Protein AF-A0A535UR09-F1 (afdb_monomer_lite)

Sequence (751 aa):
MHLLRRSRARRAAAGPPRPGGHLDRGPRLPEPGAADGDGGRRDGGRGTLLRPAGRGPARAGPRRDAGAPGAPPPPRRRWSRPLLLEAAPDGGSIVSGRLAREVAVVGVGETRFGELFDRGYHELVCEAGLAALDDAGVARDEVEAAWLGTATPGVSALAGDAGTDLAEPLGLRGIPATRVANYCTTGMEAVRAAALAIGSGMYDTALVVGAEKMRDVPARGSLLARHILETHPLLAKGRTAPGQFALLGTRYLEVHGYDREVLAAVALKNHENGARNPRAHFRKAITEEQWARAPMVASPLGLYDCCPTTDGAAGAVLMSREAAERTGRPYALLTGMGLAAHGGYFTTQFDPESDFLGFPATRAAAAQAYAQAGIDEPVRDLDVAECHDCFTITELVNYEDLGLCGRGQGGRMAAEGRTRLGGEIRRHRGADGRRRRRPAPRPRRRPPGRGGAAGPLPHSRRSGDRELRHGPGGGVVTATMRAWRAHELGEATDVLRLEDVEEPAPGPGEVVVEVEAVGLNFPDVLLLRGQYQDRPSLPFTPGLEVAGRVVATGSGAGLKVGQRVAAIASPPRGGLAERVCVAAIDVMPVPDTMPAAVAAAMLITYGTGHLALHRRARLRPGETLLVHGGAGGVGSAAIQLGCAAGARVIATASGPERAEVCRRMGADAAIDNTAADFVEVVKELTRGRGADVIYDPVGGDVFDRSRRCIAFEGRILVIGFAGGRIPDAPVNHVLIKNYSVVGVHWGLYRR

Foldseek 3Di:
DFAFDDDDDDDDDDDDDDDDDDDDDDDDDDDDDDDDDDDDDDDDDDDDDDDDDDDDDDDDDDDDDDDDDDDDDDDPDDDDDQDPLDPPPPPDDQPLDAQQFWKWFQFKFKAQKAQCPVDDQLRQLQRQQVRRCVSNVHDLQLAQEEEEQEACCVLAPVQLVFQCNNCVSNVNPPHYGGYDYDHPCRQVVRVVVVSNCVSNVVHFKYKYKYWDNQNNHDPCSHPQNCQQVVDDVPLRHVNGPCQLVQVLVVLLCVVLVHDLLLLVLQLQQVLVVLLVDPRHHRNHGDDSVCCVPADCDHPPAGPSQADDRIGIMMMTMMGGPVVSVVSVGDITIRQFWFFDDDPDPRCVVVDPPRSSQADSGLSSGLSSRCSSNVNDQCLPPHPDDDADRRGSSRQLRSCSSNSLDDRSCSSVCSVVCLNHVVHRSHDPPPDDDDDDDDDDDDDDDDDDDDDDDDDYDDDDDDDDDDDDDDDDDDDDPFDWWWAWKFQAADASVPGTDIDIDGDDDEEAQKFKFQFPDFDDDPVLRCQSNVNDPDHADPTAGGTQKTWGFTCGDYHPNPDDGGFTWIFGADPSFHRRIRMGMDRSLRIDGDDPPDDGHRRRLCPPQLLLLCCQQCPQQVPAAAFEEEAEQLLDSNNLSNLLVCVVRNYQYEYEHADPVSQVVSVVSPHPYYHNVVVDDVLVVQCVVVVNQAGQEYEDAAADPVVVSSLSRHGQQHEYEHRHHVVPDHDDDDVVSCVVRVYYYTYGDSVVVSD

pLDDT: mean 80.54, std 25.64, range [23.62, 98.88]

Secondary structure (DSSP, 8-state):
-------------------------------------------------------PPPP---------PPPPPPP----PPP------TT------PPPSS-EEEEEEEEPPPB--TTS-HHHHHHHHHHHHHHHHT--GGG--EEEEE-S-GGGSTTTTSSTHHHHHHHT--SS-EEEE-BTBTHHHHHHHHHHHHHHTTS-SEEEEEEEEE-SSS-GGGSHHHHHHHSS-TTTSTT--HHHHHHHHHHHHHHHHT--GGGGHHHHHHHHHHHHH-TT-S--S---HHHHHHSPEEETTEEGGGBPPP-EEEEEEEEEEHHHHHHTTS--EE---------TTTTTGGG-TT--SS--HHHHHHHHHHHHHHT-S-HHHH-S------SBHHHHHHHHHHTTSS-TT-HHHHHHTTTTSTT--SS------------------------------------------PPPP-------EEEEEEESS-S-HHHHEEEEEEEPPPP-TTEEEEEEEEEE--HHHHHHHTT-SSS-PPSSBB--SEEEEEEEEE-TT----TT-EEEEE-BTTB-SSBSEEEEEGGGEEE--TTS-HHHHHHTTHHHHHHHIIIIIII---TTPEEEETTTTSHHHHHHHHHHHHTT-EEEEEESSHHHHHHHHHTT-SEEEETTTS-HHHHHHHHTTTS-EEEEEESS-HHHHHHHHHHEEEEEEEEE---TTSPPPP--HHHHHHHTPEEEE--TGGGG-

Radius of gyration: 36.94 Å; chains: 1; bounding box: 95×90×84 Å

Structure (mmCIF, N/CA/C/O backbone):
data_AF-A0A535UR09-F1
#
_entry.id   AF-A0A535UR09-F1
#
loop_
_atom_site.group_PDB
_atom_site.id
_atom_site.type_symbol
_atom_site.label_atom_id
_atom_site.label_alt_id
_atom_site.label_comp_id
_atom_site.label_asym_id
_atom_site.label_entity_id
_atom_site.label_seq_id
_atom_site.pdbx_PDB_ins_code
_atom_site.Cartn_x
_atom_site.Cartn_y
_atom_site.Cartn_z
_atom_site.occupancy
_atom_site.B_iso_or_equiv
_atom_site.auth_seq_id
_atom_site.auth_comp_id
_atom_site.auth_asym_id
_atom_site.auth_atom_id
_atom_site.pdbx_PDB_model_num
ATOM 1 N N . MET A 1 1 ? -16.393 -13.480 17.125 1.00 26.42 1 MET A N 1
ATOM 2 C CA . MET A 1 1 ? -17.732 -14.054 16.866 1.00 26.42 1 MET A CA 1
ATOM 3 C C . MET A 1 1 ? -18.592 -13.809 18.094 1.00 26.42 1 MET A C 1
ATOM 5 O O . MET A 1 1 ? -18.213 -14.271 19.162 1.00 26.42 1 MET A O 1
ATOM 9 N N . HIS A 1 2 ? -19.688 -13.057 17.962 1.00 24.64 2 HIS A N 1
ATOM 10 C CA . HIS A 1 2 ? -20.667 -12.854 19.036 1.00 24.64 2 HIS A CA 1
ATOM 11 C C . HIS A 1 2 ? -21.952 -13.594 18.657 1.00 24.64 2 HIS A C 1
ATOM 13 O O . HIS A 1 2 ? -22.522 -13.360 17.597 1.00 24.64 2 HIS A O 1
ATOM 19 N N . LEU A 1 3 ? -22.356 -14.543 19.498 1.00 24.31 3 LEU A N 1
ATOM 20 C CA . LEU A 1 3 ? -23.530 -15.394 19.317 1.00 24.31 3 LEU A CA 1
ATOM 21 C C . LEU A 1 3 ? -24.725 -14.767 20.038 1.00 24.31 3 LEU A C 1
ATOM 23 O O . LEU A 1 3 ? -24.789 -14.831 21.265 1.00 24.31 3 LEU A O 1
ATOM 27 N N . LEU A 1 4 ? -25.662 -14.167 19.298 1.00 23.62 4 LEU A N 1
ATOM 28 C CA . LEU A 1 4 ? -26.827 -13.496 19.878 1.00 23.62 4 LEU A CA 1
ATOM 29 C C . LEU A 1 4 ? -28.064 -14.400 19.844 1.00 23.62 4 LEU A C 1
ATOM 31 O O . LEU A 1 4 ? -28.598 -14.709 18.782 1.00 23.62 4 LEU A O 1
ATOM 35 N N . ARG A 1 5 ? -28.563 -14.785 21.024 1.00 24.88 5 ARG A N 1
ATOM 36 C CA . ARG A 1 5 ? -29.839 -15.496 21.194 1.00 24.88 5 ARG A CA 1
ATOM 37 C C . ARG A 1 5 ? -30.923 -14.485 21.584 1.00 24.88 5 ARG A C 1
ATOM 39 O O . ARG A 1 5 ? -30.859 -13.916 22.669 1.00 24.88 5 ARG A O 1
ATOM 46 N N . ARG A 1 6 ? -31.932 -14.254 20.733 1.00 25.23 6 ARG A N 1
ATOM 47 C CA . ARG A 1 6 ? -33.083 -13.392 21.082 1.00 25.23 6 ARG A CA 1
ATOM 48 C C . ARG A 1 6 ? -33.983 -14.088 22.109 1.00 25.23 6 ARG A C 1
ATOM 50 O O . ARG A 1 6 ? -34.536 -15.150 21.820 1.00 25.23 6 ARG A O 1
ATOM 57 N N . SER A 1 7 ? -34.201 -13.474 23.272 1.00 25.36 7 SER A N 1
ATOM 58 C CA . SER A 1 7 ? -35.309 -13.838 24.164 1.00 25.36 7 SER A CA 1
ATOM 59 C C . SER A 1 7 ? -36.591 -13.126 23.699 1.00 25.36 7 SER A C 1
ATOM 61 O O . SER A 1 7 ? -36.589 -11.951 23.335 1.00 25.36 7 SER A O 1
ATOM 63 N N . ARG A 1 8 ? -37.706 -13.862 23.614 1.00 25.64 8 ARG A N 1
ATOM 64 C CA . ARG A 1 8 ? -39.013 -13.316 23.215 1.00 25.64 8 ARG A CA 1
ATOM 65 C C . ARG A 1 8 ? -39.677 -12.643 24.419 1.00 25.64 8 ARG A C 1
ATOM 67 O O . ARG A 1 8 ? -40.143 -13.349 25.308 1.00 25.64 8 ARG A O 1
ATOM 74 N N . ALA A 1 9 ? -39.820 -11.320 24.392 1.00 25.81 9 ALA A N 1
ATOM 75 C CA . ALA A 1 9 ? -40.775 -10.592 25.229 1.00 25.81 9 ALA A CA 1
ATOM 76 C C . ALA A 1 9 ? -41.886 -9.978 24.354 1.00 25.81 9 ALA A C 1
ATOM 78 O O . ALA A 1 9 ? -41.665 -9.574 23.214 1.00 25.81 9 ALA A O 1
ATOM 79 N N . ARG A 1 10 ? -43.118 -10.031 24.866 1.00 27.16 10 ARG A N 1
ATOM 80 C CA . ARG A 1 10 ? -44.386 -9.820 24.151 1.00 27.16 10 ARG A CA 1
ATOM 81 C C . ARG A 1 10 ? -44.595 -8.355 23.738 1.00 27.16 10 ARG A C 1
ATOM 83 O O . ARG A 1 10 ? -44.377 -7.452 24.533 1.00 27.16 10 ARG A O 1
ATOM 90 N N . ARG A 1 11 ? -45.097 -8.144 22.514 1.00 25.09 11 ARG A N 1
ATOM 91 C CA . ARG A 1 11 ? -45.606 -6.853 22.014 1.00 25.09 11 ARG A CA 1
ATOM 92 C C . ARG A 1 11 ? -46.899 -6.459 22.738 1.00 25.09 11 ARG A C 1
ATOM 94 O O . ARG A 1 11 ? -47.829 -7.261 22.776 1.00 25.09 11 ARG A O 1
ATOM 101 N N . ALA A 1 12 ? -46.984 -5.203 23.165 1.00 26.53 12 ALA A N 1
ATOM 102 C CA . ALA A 1 12 ? -48.236 -4.467 23.320 1.00 26.53 12 ALA A CA 1
ATOM 103 C C . ALA A 1 12 ? -48.166 -3.218 22.425 1.00 26.53 12 ALA A C 1
ATOM 105 O O . ALA A 1 12 ? -47.127 -2.568 22.337 1.00 26.53 12 ALA A O 1
ATOM 106 N N . ALA A 1 13 ? -49.241 -2.966 21.683 1.00 26.73 13 ALA A N 1
ATOM 107 C CA . ALA A 1 13 ? -49.346 -1.931 20.663 1.00 26.73 13 ALA A CA 1
ATOM 108 C C . ALA A 1 13 ? -49.752 -0.578 21.266 1.00 26.73 13 ALA A C 1
ATOM 110 O O . ALA A 1 13 ? -50.650 -0.533 22.101 1.00 26.73 13 ALA A O 1
ATOM 111 N N . ALA A 1 14 ? -49.167 0.516 20.774 1.00 27.47 14 ALA A N 1
ATOM 112 C CA . ALA A 1 14 ? -49.721 1.862 20.902 1.00 27.47 14 ALA A CA 1
ATOM 113 C C . ALA A 1 14 ? -49.343 2.686 19.657 1.00 27.47 14 ALA A C 1
ATOM 115 O O . ALA A 1 14 ? -48.205 2.633 19.195 1.00 27.47 14 ALA A O 1
ATOM 116 N N . GLY A 1 15 ? -50.344 3.348 19.070 1.00 26.98 15 GLY A N 1
ATOM 117 C CA . GLY A 1 15 ? -50.268 4.084 17.803 1.00 26.98 15 GLY A CA 1
ATOM 118 C C . GLY A 1 15 ? -49.566 5.449 17.891 1.00 26.98 15 GLY A C 1
ATOM 119 O O . GLY A 1 15 ? -49.126 5.853 18.965 1.00 26.98 15 GLY A O 1
ATOM 120 N N . PRO A 1 16 ? -49.448 6.165 16.758 1.00 27.83 16 PRO A N 1
ATOM 121 C CA . PRO A 1 16 ? -48.576 7.329 16.632 1.00 27.83 16 PRO A CA 1
ATOM 122 C C . PRO A 1 16 ? -49.304 8.639 16.978 1.00 27.83 16 PRO A C 1
ATOM 124 O O . PRO A 1 16 ? -50.489 8.767 16.660 1.00 27.83 16 PRO A O 1
ATOM 127 N N . PRO A 1 17 ? -48.608 9.667 17.497 1.00 29.92 17 PRO A N 1
ATOM 128 C CA . PRO A 1 17 ? -49.091 11.033 17.424 1.00 29.92 17 PRO A CA 1
ATOM 129 C C . PRO A 1 17 ? -48.449 11.807 16.261 1.00 29.92 17 PRO A C 1
ATOM 131 O O . PRO A 1 17 ? -47.305 11.591 15.863 1.00 29.92 17 PRO A O 1
ATOM 134 N N . ARG A 1 18 ? -49.267 12.698 15.703 1.00 28.47 18 ARG A N 1
ATOM 135 C CA . ARG A 1 18 ? -49.028 13.622 14.585 1.00 28.47 18 ARG A CA 1
ATOM 136 C C . ARG A 1 18 ? -48.589 15.020 15.094 1.00 28.47 18 ARG A C 1
ATOM 138 O O . ARG A 1 18 ? -48.563 15.222 16.304 1.00 28.47 18 ARG A O 1
ATOM 145 N N . PRO A 1 19 ? -48.219 15.963 14.199 1.00 37.31 19 PRO A N 1
ATOM 146 C CA . PRO A 1 19 ? -47.174 16.960 14.431 1.00 37.31 19 PRO A CA 1
ATOM 147 C C . PRO A 1 19 ? -47.686 18.365 14.797 1.00 37.31 19 PRO A C 1
ATOM 149 O O . PRO A 1 19 ? -48.821 18.728 14.502 1.00 37.31 19 PRO A O 1
ATOM 152 N N . GLY A 1 20 ? -46.780 19.186 15.323 1.00 27.53 20 GLY A N 1
ATOM 153 C CA . GLY A 1 20 ? -46.824 20.655 15.346 1.00 27.53 20 GLY A CA 1
ATOM 154 C C . GLY A 1 20 ? -45.381 21.157 15.499 1.00 27.53 20 GLY A C 1
ATOM 155 O O . GLY A 1 20 ? -44.558 20.445 16.060 1.00 27.53 20 GLY A O 1
ATOM 156 N N . GLY A 1 21 ? -44.930 22.300 14.995 1.00 26.77 21 GLY A N 1
ATOM 157 C CA . GLY A 1 21 ? -45.585 23.433 14.361 1.00 26.77 21 GLY A CA 1
ATOM 158 C C . GLY A 1 21 ? -44.729 24.676 14.649 1.00 26.77 21 GLY A C 1
ATOM 159 O O . GLY A 1 21 ? -44.737 25.142 15.776 1.00 26.77 21 GLY A O 1
ATOM 160 N N . HIS A 1 22 ? -44.013 25.152 13.622 1.00 26.69 22 HIS A N 1
ATOM 161 C CA . HIS A 1 22 ? -43.516 26.517 13.341 1.00 26.69 22 HIS A CA 1
ATOM 162 C C . HIS A 1 22 ? -42.646 27.341 14.318 1.00 26.69 22 HIS A C 1
ATOM 164 O O . HIS A 1 22 ? -42.999 27.544 15.472 1.00 26.69 22 HIS A O 1
ATOM 170 N N . LEU A 1 23 ? -41.597 27.956 13.726 1.00 28.41 23 LEU A N 1
ATOM 171 C CA . LEU A 1 23 ? -41.181 29.390 13.696 1.00 28.41 23 LEU A CA 1
ATOM 172 C C . LEU A 1 23 ? -39.629 29.460 13.613 1.00 28.41 23 LEU A C 1
ATOM 174 O O . LEU A 1 23 ? -38.971 28.694 14.299 1.00 28.41 23 LEU A O 1
ATOM 178 N N . ASP A 1 24 ? -38.925 30.311 12.856 1.00 28.41 24 ASP A N 1
ATOM 179 C CA . ASP A 1 24 ? -39.230 31.349 11.863 1.00 28.41 24 ASP A CA 1
ATOM 180 C C . ASP A 1 24 ? -37.878 31.854 11.251 1.00 28.41 24 ASP A C 1
ATOM 182 O O . ASP A 1 24 ? -36.837 31.743 11.894 1.00 28.41 24 ASP A O 1
ATOM 186 N N . ARG A 1 25 ? -37.954 32.478 10.062 1.00 29.50 25 ARG A N 1
ATOM 187 C CA . ARG A 1 25 ? -37.044 33.466 9.398 1.00 29.50 25 ARG A CA 1
ATOM 188 C C . ARG A 1 25 ? -35.716 33.063 8.717 1.00 29.50 25 ARG A C 1
ATOM 190 O O . ARG A 1 25 ? -34.801 32.518 9.315 1.00 29.50 25 ARG A O 1
ATOM 197 N N . GLY A 1 26 ? -35.632 33.453 7.431 1.00 25.25 26 GLY A N 1
ATOM 198 C CA . GLY A 1 26 ? -34.474 33.372 6.516 1.00 25.25 26 GLY A CA 1
ATOM 199 C C . GLY A 1 26 ? -33.415 34.487 6.693 1.00 25.25 26 GLY A C 1
ATOM 200 O O . GLY A 1 26 ? -33.334 35.026 7.793 1.00 25.25 26 GLY A O 1
ATOM 201 N N . PRO A 1 27 ? -32.609 34.859 5.662 1.00 31.30 27 PRO A N 1
ATOM 202 C CA . PRO A 1 27 ? -33.053 35.101 4.284 1.00 31.30 27 PRO A CA 1
ATOM 203 C C . PRO A 1 27 ? -32.240 34.428 3.145 1.00 31.30 27 PRO A C 1
ATOM 205 O O . PRO A 1 27 ? -31.070 34.085 3.257 1.00 31.30 27 PRO A O 1
ATOM 208 N N . ARG A 1 28 ? -32.954 34.298 2.020 1.00 27.44 28 ARG A N 1
ATOM 209 C CA . ARG A 1 28 ? -32.575 34.092 0.599 1.00 27.44 28 ARG A CA 1
ATOM 210 C C . ARG A 1 28 ? -31.796 35.321 0.062 1.00 27.44 28 ARG A C 1
ATOM 212 O O . ARG A 1 28 ? -32.017 36.390 0.615 1.00 27.44 28 ARG A O 1
ATOM 219 N N . LEU A 1 29 ? -30.939 35.367 -0.971 1.00 26.83 29 LEU A N 1
ATOM 220 C CA . LEU A 1 29 ? -30.687 34.749 -2.310 1.00 26.83 29 LEU A CA 1
ATOM 221 C C . LEU A 1 29 ? -29.313 35.364 -2.806 1.00 26.83 29 LEU A C 1
ATOM 223 O O . LEU A 1 29 ? -28.736 36.090 -1.991 1.00 26.83 29 LEU A O 1
ATOM 227 N N . PRO A 1 30 ? -28.778 35.245 -4.061 1.00 34.75 30 PRO A N 1
ATOM 228 C CA . PRO A 1 30 ? -29.283 34.614 -5.298 1.00 34.75 30 PRO A CA 1
ATOM 229 C C . PRO A 1 30 ? -28.290 33.715 -6.089 1.00 34.75 30 PRO A C 1
ATOM 231 O O . PRO A 1 30 ? -27.072 33.804 -5.958 1.00 34.75 30 PRO A O 1
ATOM 234 N N . GLU A 1 31 ? -28.844 32.911 -7.002 1.00 33.38 31 GLU A N 1
ATOM 235 C CA . GLU A 1 31 ? -28.140 32.362 -8.174 1.00 33.38 31 GLU A CA 1
ATOM 236 C C . GLU A 1 31 ? -28.126 33.356 -9.351 1.00 33.38 31 GLU A C 1
ATOM 238 O O . GLU A 1 31 ? -29.029 34.194 -9.445 1.00 33.38 31 GLU A O 1
ATOM 243 N N . PRO A 1 32 ? -27.215 33.190 -10.329 1.00 33.88 32 PRO A N 1
ATOM 244 C CA . PRO A 1 32 ? -27.398 33.713 -11.675 1.00 33.88 32 PRO A CA 1
ATOM 245 C C . PRO A 1 32 ? -27.534 32.601 -12.737 1.00 33.88 32 PRO A C 1
ATOM 247 O O . PRO A 1 32 ? -26.586 31.888 -13.046 1.00 33.88 32 PRO A O 1
ATOM 250 N N . GLY A 1 33 ? -28.742 32.504 -13.301 1.00 27.91 33 GLY A N 1
ATOM 251 C CA . GLY A 1 33 ? -29.046 32.812 -14.709 1.00 27.91 33 GLY A CA 1
ATOM 252 C C . GLY A 1 33 ? -28.271 32.119 -15.837 1.00 27.91 33 GLY A C 1
ATOM 253 O O . GLY A 1 33 ? -27.125 32.451 -16.121 1.00 27.91 33 GLY A O 1
ATOM 254 N N . ALA A 1 34 ? -28.996 31.277 -16.578 1.00 29.92 34 ALA A N 1
ATOM 255 C CA . ALA A 1 34 ? -28.685 30.840 -17.936 1.00 29.92 34 ALA A CA 1
ATOM 256 C C . ALA A 1 34 ? -28.860 31.967 -18.976 1.00 29.92 34 ALA A C 1
ATOM 258 O O . ALA A 1 34 ? -29.707 32.846 -18.811 1.00 29.92 34 ALA A O 1
ATOM 259 N N . ALA A 1 35 ? -28.121 31.872 -20.085 1.00 29.56 35 ALA A N 1
ATOM 260 C CA . ALA A 1 35 ? -28.426 32.551 -21.341 1.00 29.56 35 ALA A CA 1
ATOM 261 C C . ALA A 1 35 ? -28.193 31.590 -22.520 1.00 29.56 35 ALA A C 1
ATOM 263 O O . ALA A 1 35 ? -27.122 30.994 -22.647 1.00 29.56 35 ALA A O 1
ATOM 264 N N . ASP A 1 36 ? -29.233 31.455 -23.341 1.00 29.52 36 ASP A N 1
ATOM 265 C CA . ASP A 1 36 ? -29.280 30.766 -24.630 1.00 29.52 36 ASP A CA 1
ATOM 266 C C . ASP A 1 36 ? -28.469 31.493 -25.716 1.00 29.52 36 ASP A C 1
ATOM 268 O O . ASP A 1 36 ? -28.277 32.710 -25.665 1.00 29.52 36 ASP A O 1
ATOM 272 N N . GLY A 1 37 ? -28.068 30.753 -26.754 1.00 27.52 37 GLY A N 1
ATOM 273 C CA . GLY A 1 37 ? -27.439 31.309 -27.953 1.00 27.52 37 GLY A CA 1
ATOM 274 C C . GLY A 1 37 ? -27.109 30.260 -29.015 1.00 27.52 37 GLY A C 1
ATOM 275 O O . GLY A 1 37 ? -26.023 29.699 -29.026 1.00 27.52 37 GLY A O 1
ATOM 276 N N . ASP A 1 38 ? -28.093 30.026 -29.874 1.00 28.80 38 ASP A N 1
ATOM 277 C CA . ASP A 1 38 ? -28.228 29.112 -31.014 1.00 28.80 38 ASP A CA 1
ATOM 278 C C . ASP A 1 38 ? -27.109 29.124 -32.092 1.00 28.80 38 ASP A C 1
ATOM 280 O O . ASP A 1 38 ? -26.429 30.125 -32.311 1.00 28.80 38 ASP A O 1
ATOM 284 N N . GLY A 1 39 ? -27.039 28.023 -32.858 1.00 26.86 39 GLY A N 1
ATOM 285 C CA . GLY A 1 39 ? -26.749 28.083 -34.296 1.00 26.86 39 GLY A CA 1
ATOM 286 C C . GLY A 1 39 ? -25.537 27.306 -34.823 1.00 26.86 39 GLY A C 1
ATOM 287 O O . GLY A 1 39 ? -24.417 27.806 -34.805 1.00 26.86 39 GLY A O 1
ATOM 288 N N . GLY A 1 40 ? -25.768 26.146 -35.460 1.00 25.19 40 GLY A N 1
ATOM 289 C CA . GLY A 1 40 ? -24.805 25.618 -36.443 1.00 25.19 40 GLY A CA 1
ATOM 290 C C . GLY A 1 40 ? -24.838 24.119 -36.746 1.00 25.19 40 GLY A C 1
ATOM 291 O O . GLY A 1 40 ? -23.886 23.407 -36.446 1.00 25.19 40 GLY A O 1
ATOM 292 N N . ARG A 1 41 ? -25.892 23.632 -37.414 1.00 29.59 41 ARG A N 1
ATOM 293 C CA . ARG A 1 41 ? -25.880 22.328 -38.108 1.00 29.59 41 ARG A CA 1
ATOM 294 C C . ARG A 1 41 ? -24.905 22.344 -39.293 1.00 29.59 41 ARG A C 1
ATOM 296 O O . ARG A 1 41 ? -25.006 23.253 -40.113 1.00 29.59 41 ARG A O 1
ATOM 303 N N . ARG A 1 42 ? -24.130 21.267 -39.488 1.00 28.97 42 ARG A N 1
ATOM 304 C CA . ARG A 1 42 ? -23.864 20.672 -40.816 1.00 28.97 42 ARG A CA 1
ATOM 305 C C . ARG A 1 42 ? -23.713 19.150 -40.729 1.00 28.97 42 ARG A C 1
ATOM 307 O O . ARG A 1 42 ? -22.959 18.630 -39.915 1.00 28.97 42 ARG A O 1
ATOM 314 N N . ASP A 1 43 ? -24.479 18.494 -41.595 1.00 29.09 43 ASP A N 1
ATOM 315 C CA . ASP A 1 43 ? -24.498 17.072 -41.932 1.00 29.09 43 ASP A CA 1
ATOM 316 C C . ASP A 1 43 ? -23.177 16.553 -42.519 1.00 29.09 43 ASP A C 1
ATOM 318 O O . ASP A 1 43 ? -22.443 17.296 -43.172 1.00 29.09 43 ASP A O 1
ATOM 322 N N . GLY A 1 44 ? -22.986 15.230 -42.438 1.00 26.12 44 GLY A N 1
ATOM 323 C CA . GLY A 1 44 ? -22.329 14.478 -43.512 1.00 26.12 44 GLY A CA 1
ATOM 324 C C . GLY A 1 44 ? -21.525 13.252 -43.076 1.00 26.12 44 GLY A C 1
ATOM 325 O O . GLY A 1 44 ? -20.449 13.393 -42.509 1.00 26.12 44 GLY A O 1
ATOM 326 N N . GLY A 1 45 ? -21.990 12.052 -43.452 1.00 24.94 45 GLY A N 1
ATOM 327 C CA . GLY A 1 45 ? -21.093 10.915 -43.719 1.00 24.94 45 GLY A CA 1
ATOM 328 C C . GLY A 1 45 ? -21.416 9.588 -43.027 1.00 24.94 45 GLY A C 1
ATOM 329 O O . GLY A 1 45 ? -20.738 9.191 -42.086 1.00 24.94 45 GLY A O 1
ATOM 330 N N . ARG A 1 46 ? -22.408 8.851 -43.547 1.00 28.59 46 ARG A N 1
ATOM 331 C CA . ARG A 1 46 ? -22.504 7.385 -43.397 1.00 28.59 46 ARG A CA 1
ATOM 332 C C . ARG A 1 46 ? -21.620 6.690 -44.445 1.00 28.59 46 ARG A C 1
ATOM 334 O O . ARG A 1 46 ? -21.560 7.152 -45.579 1.00 28.59 46 ARG A O 1
ATOM 341 N N . GLY A 1 47 ? -21.083 5.520 -44.084 1.00 25.44 47 GLY A N 1
ATOM 342 C CA . GLY A 1 47 ? -20.401 4.550 -44.962 1.00 25.44 47 GLY A CA 1
ATOM 343 C C . GLY A 1 47 ? -18.901 4.471 -44.647 1.00 25.44 47 GLY A C 1
ATOM 344 O O . GLY A 1 47 ? -18.257 5.496 -44.528 1.00 25.44 47 GLY A O 1
ATOM 345 N N . THR A 1 48 ? -18.239 3.325 -44.484 1.00 26.22 48 THR A N 1
ATOM 346 C CA . THR A 1 48 ? -18.519 1.988 -45.015 1.00 26.22 48 THR A CA 1
ATOM 347 C C . THR A 1 48 ? -17.687 0.974 -44.216 1.00 26.22 48 THR A C 1
ATOM 349 O O . THR A 1 48 ? -16.489 1.168 -44.027 1.00 26.22 48 THR A O 1
ATOM 352 N N . LEU A 1 49 ? -18.312 -0.110 -43.745 1.00 25.53 49 LEU A N 1
ATOM 353 C CA . LEU A 1 49 ? -17.633 -1.280 -43.181 1.00 25.53 49 LEU A CA 1
ATOM 354 C C . LEU A 1 49 ? -17.050 -2.122 -44.323 1.00 25.53 49 LEU A C 1
ATOM 356 O O . LEU A 1 49 ? -17.803 -2.674 -45.125 1.00 25.53 49 LEU A O 1
ATOM 360 N N . LEU A 1 50 ? -15.726 -2.266 -44.366 1.00 26.47 50 LEU A N 1
ATOM 361 C CA . LEU A 1 50 ? -15.043 -3.262 -45.191 1.00 26.47 50 LEU A CA 1
ATOM 362 C C . LEU A 1 50 ? -14.692 -4.484 -44.330 1.00 26.47 50 LEU A C 1
ATOM 364 O O . LEU A 1 50 ? -13.829 -4.435 -43.457 1.00 26.47 50 LEU A O 1
ATOM 368 N N . ARG A 1 51 ? -15.388 -5.594 -44.598 1.00 26.55 51 ARG A N 1
ATOM 369 C CA . ARG A 1 51 ? -14.972 -6.960 -44.241 1.00 26.55 51 ARG A CA 1
ATOM 370 C C . ARG A 1 51 ? -13.748 -7.366 -45.070 1.00 26.55 51 ARG A C 1
ATOM 372 O O . ARG A 1 51 ? -13.676 -6.998 -46.241 1.00 26.55 51 ARG A O 1
ATOM 379 N N . PRO A 1 52 ? -12.944 -8.311 -44.557 1.00 28.16 52 PRO A N 1
ATOM 380 C CA . PRO A 1 52 ? -12.471 -9.395 -45.411 1.00 28.16 52 PRO A CA 1
ATOM 381 C C . PRO A 1 52 ? -12.986 -10.768 -44.957 1.00 28.16 52 PRO A C 1
ATOM 383 O O . PRO A 1 52 ? -12.901 -11.155 -43.796 1.00 28.16 52 PRO A O 1
ATOM 386 N N . ALA A 1 53 ? -13.560 -11.447 -45.951 1.00 26.95 53 ALA A N 1
ATOM 387 C CA . ALA A 1 53 ? -13.624 -12.878 -46.241 1.00 26.95 53 ALA A CA 1
ATOM 388 C C . ALA A 1 53 ? -13.290 -13.900 -45.137 1.00 26.95 53 ALA A C 1
ATOM 390 O O . ALA A 1 53 ? -12.175 -13.992 -44.630 1.00 26.95 53 ALA A O 1
ATOM 391 N N . GLY A 1 54 ? -14.268 -14.771 -44.879 1.00 24.61 54 GLY A N 1
ATOM 392 C CA . GLY A 1 54 ? -14.124 -15.937 -44.025 1.00 24.61 54 GLY A CA 1
ATOM 393 C C . GLY A 1 54 ? -13.343 -17.097 -44.647 1.00 24.61 54 GLY A C 1
ATOM 394 O O . GLY A 1 54 ? -13.206 -17.233 -45.862 1.00 24.61 54 GLY A O 1
ATOM 395 N N . ARG A 1 55 ? -12.916 -17.998 -43.763 1.00 28.22 55 ARG A N 1
ATOM 396 C CA . ARG A 1 55 ? -12.690 -19.417 -44.044 1.00 28.22 55 ARG A CA 1
ATOM 397 C C . ARG A 1 55 ? -13.382 -20.199 -42.930 1.00 28.22 55 ARG A C 1
ATOM 399 O O . ARG A 1 55 ? -13.058 -20.022 -41.761 1.00 28.22 55 ARG A O 1
ATOM 406 N N . GLY A 1 56 ? -14.399 -20.977 -43.294 1.00 27.05 56 GLY A N 1
ATOM 407 C CA . GLY A 1 56 ? -15.148 -21.818 -42.359 1.00 27.05 56 GLY A CA 1
ATOM 408 C C . GLY A 1 56 ? -14.323 -23.018 -41.878 1.00 27.05 56 GLY A C 1
ATOM 409 O O . GLY A 1 56 ? -13.405 -23.442 -42.584 1.00 27.05 56 GLY A O 1
ATOM 410 N N . PRO A 1 57 ? -14.632 -23.593 -40.704 1.00 30.27 57 PRO A N 1
ATOM 411 C CA . PRO A 1 57 ? -13.980 -24.810 -40.257 1.00 30.27 57 PRO A CA 1
ATOM 412 C C . PRO A 1 57 ? -14.615 -26.027 -40.939 1.00 30.27 57 PRO A C 1
ATOM 414 O O . PRO A 1 57 ? -15.832 -26.228 -40.920 1.00 30.27 57 PRO A O 1
ATOM 417 N N . ALA A 1 58 ? -13.760 -26.846 -41.548 1.00 29.56 58 ALA A N 1
ATOM 418 C CA . ALA A 1 58 ? -14.112 -28.151 -42.074 1.00 29.56 58 ALA A CA 1
ATOM 419 C C . ALA A 1 58 ? -14.535 -29.089 -40.931 1.00 29.56 58 ALA A C 1
ATOM 421 O O . ALA A 1 58 ? -13.840 -29.228 -39.924 1.00 29.56 58 ALA A O 1
ATOM 422 N N . ARG A 1 59 ? -15.677 -29.756 -41.113 1.00 28.44 59 ARG A N 1
ATOM 423 C CA . ARG A 1 59 ? -16.096 -30.908 -40.311 1.00 28.44 59 ARG A CA 1
ATOM 424 C C . ARG A 1 59 ? -15.175 -32.090 -40.622 1.00 28.44 59 ARG A C 1
ATOM 426 O O . ARG A 1 59 ? -15.085 -32.495 -41.777 1.00 28.44 59 ARG A O 1
ATOM 433 N N . ALA A 1 60 ? -14.579 -32.688 -39.596 1.00 29.42 60 ALA A N 1
ATOM 434 C CA . ALA A 1 60 ? -14.013 -34.032 -39.659 1.00 29.42 60 ALA A CA 1
ATOM 435 C C . ALA A 1 60 ? -14.624 -34.875 -38.531 1.00 29.42 60 ALA A C 1
ATOM 437 O O . ALA A 1 60 ? -14.579 -34.492 -37.364 1.00 29.42 60 ALA A O 1
ATOM 438 N N . GLY A 1 61 ? -15.259 -35.982 -38.921 1.00 28.41 61 GLY A N 1
ATOM 439 C CA . GLY A 1 61 ? -15.853 -36.985 -38.038 1.00 28.41 61 GLY A CA 1
ATOM 440 C C . GLY A 1 61 ? -14.820 -37.886 -37.339 1.00 28.41 61 GLY A C 1
ATOM 441 O O . GLY A 1 61 ? -13.614 -37.658 -37.443 1.00 28.41 61 GLY A O 1
ATOM 442 N N . PRO A 1 62 ? -15.295 -38.905 -36.604 1.00 28.31 62 PRO A N 1
ATOM 443 C CA . PRO A 1 62 ? -14.655 -39.423 -35.400 1.00 28.31 62 PRO A CA 1
ATOM 444 C C . PRO A 1 62 ? -13.478 -40.351 -35.710 1.00 28.31 62 PRO A C 1
ATOM 446 O O . PRO A 1 62 ? -13.546 -41.183 -36.618 1.00 28.31 62 PRO A O 1
ATOM 449 N N . ARG A 1 63 ? -12.410 -40.259 -34.910 1.00 28.77 63 ARG A N 1
ATOM 450 C CA . ARG A 1 63 ? -11.346 -41.269 -34.865 1.00 28.77 63 ARG A CA 1
ATOM 451 C C . ARG A 1 63 ? -11.417 -42.056 -33.561 1.00 28.77 63 ARG A C 1
ATOM 453 O O . ARG A 1 63 ? -11.724 -41.517 -32.507 1.00 28.77 63 ARG A O 1
ATOM 460 N N . ARG A 1 64 ? -11.197 -43.355 -33.744 1.00 27.83 64 ARG A N 1
ATOM 461 C CA . ARG A 1 64 ? -11.444 -44.483 -32.850 1.00 27.83 64 ARG A CA 1
ATOM 462 C C . ARG A 1 64 ? -10.480 -44.529 -31.667 1.00 27.83 64 ARG A C 1
ATOM 464 O O . ARG A 1 64 ? -9.317 -44.156 -31.802 1.00 27.83 64 ARG A O 1
ATOM 471 N N . ASP A 1 65 ? -10.994 -45.081 -30.574 1.00 29.50 65 ASP A N 1
ATOM 472 C CA . ASP A 1 65 ? -10.286 -45.465 -29.358 1.00 29.50 65 ASP A CA 1
ATOM 473 C C . ASP A 1 65 ? -9.087 -46.388 -29.613 1.00 29.50 65 ASP A C 1
ATOM 475 O O . ASP A 1 65 ? -9.184 -47.377 -30.344 1.00 29.50 65 ASP A O 1
ATOM 479 N N . ALA A 1 66 ? -7.989 -46.107 -28.910 1.00 30.22 66 ALA A N 1
ATOM 480 C CA . ALA A 1 66 ? -6.946 -47.072 -28.586 1.00 30.22 66 ALA A CA 1
ATOM 481 C C . ALA A 1 66 ? -6.387 -46.772 -27.179 1.00 30.22 66 ALA A C 1
ATOM 483 O O . ALA A 1 66 ? -5.565 -45.882 -26.997 1.00 30.22 66 ALA A O 1
ATOM 484 N N . GLY A 1 67 ? -6.915 -47.519 -26.203 1.00 28.03 67 GLY A N 1
ATOM 485 C CA . GLY A 1 67 ? -6.332 -47.950 -24.922 1.00 28.03 67 GLY A CA 1
ATOM 486 C C . GLY A 1 67 ? -5.378 -47.038 -24.137 1.00 28.03 67 GLY A C 1
ATOM 487 O O . GLY A 1 67 ? -4.182 -47.011 -24.409 1.00 28.03 67 GLY A O 1
ATOM 488 N N . ALA A 1 68 ? -5.876 -46.477 -23.029 1.00 29.44 68 ALA A N 1
ATOM 489 C CA . ALA A 1 68 ? -5.069 -46.095 -21.867 1.00 29.44 68 ALA A CA 1
ATOM 490 C C . ALA A 1 68 ? -5.353 -47.065 -20.692 1.00 29.44 68 ALA A C 1
ATOM 492 O O . ALA A 1 68 ? -6.509 -47.461 -20.507 1.00 29.44 68 ALA A O 1
ATOM 493 N N . PRO A 1 69 ? -4.340 -47.486 -19.909 1.00 33.03 69 PRO A N 1
ATOM 494 C CA . PRO A 1 69 ? -4.513 -48.430 -18.806 1.00 33.03 69 PRO A CA 1
ATOM 495 C C . PRO A 1 69 ? -5.275 -47.789 -17.634 1.00 33.03 69 PRO A C 1
ATOM 497 O O . PRO A 1 69 ? -5.099 -46.615 -17.321 1.00 33.03 69 PRO A O 1
ATOM 500 N N . GLY A 1 70 ? -6.160 -48.580 -17.021 1.00 29.14 70 GLY A N 1
ATOM 501 C CA . GLY A 1 70 ? -7.228 -48.123 -16.131 1.00 29.14 70 GLY A CA 1
ATOM 502 C C . GLY A 1 70 ? -6.779 -47.361 -14.882 1.00 29.14 70 GLY A C 1
ATOM 503 O O . GLY A 1 70 ? -5.970 -47.841 -14.091 1.00 29.14 70 GLY A O 1
ATOM 504 N N . ALA A 1 71 ? -7.403 -46.202 -14.668 1.00 30.94 71 ALA A N 1
ATOM 505 C CA . ALA A 1 71 ? -7.441 -45.538 -13.373 1.00 30.94 71 ALA A CA 1
ATOM 506 C C . ALA A 1 71 ? -8.357 -46.326 -12.410 1.00 30.94 71 ALA A C 1
ATOM 508 O O . ALA A 1 71 ? -9.421 -46.799 -12.829 1.00 30.94 71 ALA A O 1
ATOM 509 N N . PRO A 1 72 ? -7.985 -46.488 -11.127 1.00 32.28 72 PRO A N 1
ATOM 510 C CA . PRO A 1 72 ? -8.833 -47.168 -10.156 1.00 32.28 72 PRO A CA 1
ATOM 511 C C . PRO A 1 72 ? -10.130 -46.367 -9.939 1.00 32.28 72 PRO A C 1
ATOM 513 O O . PRO A 1 72 ? -10.096 -45.134 -9.944 1.00 32.28 72 PRO A O 1
ATOM 516 N N . PRO A 1 73 ? -11.286 -47.028 -9.736 1.00 30.56 73 PRO A N 1
ATOM 517 C CA . PRO A 1 73 ? -12.543 -46.320 -9.536 1.00 30.56 73 PRO A CA 1
ATOM 518 C C . PRO A 1 73 ? -12.486 -45.497 -8.238 1.00 30.56 73 PRO A C 1
ATOM 520 O O . PRO A 1 73 ? -11.933 -45.973 -7.238 1.00 30.56 73 PRO A O 1
ATOM 523 N N . PRO A 1 74 ? -13.076 -44.287 -8.205 1.00 29.31 74 PRO A N 1
ATOM 524 C CA . PRO A 1 74 ? -13.087 -43.477 -6.999 1.00 29.31 74 PRO A CA 1
ATOM 525 C C . PRO A 1 74 ? -13.834 -44.226 -5.885 1.00 29.31 74 PRO A C 1
ATOM 527 O O . PRO A 1 74 ? -14.872 -44.857 -6.135 1.00 29.31 74 PRO A O 1
ATOM 530 N N . PRO A 1 75 ? -13.333 -44.188 -4.639 1.00 30.34 75 PRO A N 1
ATOM 531 C CA . PRO A 1 75 ? -13.951 -44.913 -3.546 1.00 30.34 75 PRO A CA 1
ATOM 532 C C . PRO A 1 75 ? -15.345 -44.339 -3.286 1.00 30.34 75 PRO A C 1
ATOM 534 O O . PRO A 1 75 ? -15.502 -43.168 -2.944 1.00 30.34 75 PRO A O 1
ATOM 537 N N . ARG A 1 76 ? -16.373 -45.187 -3.403 1.00 36.28 76 ARG A N 1
ATOM 538 C CA . ARG A 1 76 ? -17.739 -44.888 -2.952 1.00 36.28 76 ARG A CA 1
ATOM 539 C C . ARG A 1 76 ? -17.717 -44.650 -1.442 1.00 36.28 76 ARG A C 1
ATOM 541 O O . ARG A 1 76 ? -17.852 -45.589 -0.659 1.00 36.28 76 ARG A O 1
ATOM 548 N N . ARG A 1 77 ? -17.523 -43.406 -1.005 1.00 30.91 77 ARG A N 1
ATOM 549 C CA . ARG A 1 77 ? -17.530 -43.057 0.418 1.00 30.91 77 ARG A CA 1
ATOM 550 C C . ARG A 1 77 ? -18.885 -42.487 0.818 1.00 30.91 77 ARG A C 1
ATOM 552 O O . ARG A 1 77 ? -19.277 -41.387 0.450 1.00 30.91 77 ARG A O 1
ATOM 559 N N . ARG A 1 78 ? -19.597 -43.317 1.584 1.00 30.64 78 ARG A N 1
ATOM 560 C CA . ARG A 1 78 ? -20.694 -42.968 2.493 1.00 30.64 78 ARG A CA 1
ATOM 561 C C . ARG A 1 78 ? -20.458 -41.605 3.152 1.00 30.64 78 ARG A C 1
ATOM 563 O O . ARG A 1 78 ? -19.372 -41.357 3.662 1.00 30.64 78 ARG A O 1
ATOM 570 N N . TRP A 1 79 ? -21.528 -40.816 3.219 1.00 28.64 79 TRP A N 1
ATOM 571 C CA . TRP A 1 79 ? -21.704 -39.616 4.036 1.00 28.64 79 TRP A CA 1
ATOM 572 C C . TRP A 1 79 ? -20.966 -39.709 5.384 1.00 28.64 79 TRP A C 1
ATOM 574 O O . TRP A 1 79 ? -21.434 -40.374 6.312 1.00 28.64 79 TRP A O 1
ATOM 584 N N . SER A 1 80 ? -19.814 -39.051 5.499 1.00 33.56 80 SER A N 1
ATOM 585 C CA . SER A 1 80 ? -19.167 -38.805 6.785 1.00 33.56 80 SER A CA 1
ATOM 586 C C . SER A 1 80 ? -19.959 -37.734 7.544 1.00 33.56 80 SER A C 1
ATOM 588 O O . SER A 1 80 ? -20.494 -36.789 6.962 1.00 33.56 80 SER A O 1
ATOM 590 N N . ARG A 1 81 ? -20.115 -37.938 8.858 1.00 31.59 81 ARG A N 1
ATOM 591 C CA . ARG A 1 81 ? -20.784 -37.003 9.781 1.00 31.59 81 ARG A CA 1
ATOM 592 C C . ARG A 1 81 ? -20.071 -35.636 9.750 1.00 31.59 81 ARG A C 1
ATOM 594 O O . ARG A 1 81 ? -18.879 -35.619 9.444 1.00 31.59 81 ARG A O 1
ATOM 601 N N . PRO A 1 82 ? -20.751 -34.524 10.100 1.00 34.62 82 PRO A N 1
ATOM 602 C CA . PRO A 1 82 ? -20.067 -33.266 10.396 1.00 34.62 82 PRO A CA 1
ATOM 603 C C . PRO A 1 82 ? -18.944 -33.558 11.392 1.00 34.62 82 PRO A C 1
ATOM 605 O O . PRO A 1 82 ? -19.185 -34.240 12.394 1.00 34.62 82 PRO A O 1
ATOM 608 N N . LEU A 1 83 ? -17.724 -33.132 11.073 1.00 39.25 83 LEU A N 1
ATOM 609 C CA . LEU A 1 83 ? -16.597 -33.234 11.988 1.00 39.25 83 LEU A CA 1
ATOM 610 C C . LEU A 1 83 ? -16.959 -32.430 13.236 1.00 39.25 83 LEU A C 1
ATOM 612 O O . LEU A 1 83 ? -17.088 -31.211 13.187 1.00 39.25 83 LEU A O 1
ATOM 616 N N . LEU A 1 84 ? -17.160 -33.134 14.349 1.00 43.03 84 LEU A N 1
ATOM 617 C CA . LEU A 1 84 ? -17.001 -32.542 15.669 1.00 43.03 84 LEU A CA 1
ATOM 618 C C . LEU A 1 84 ? -15.586 -31.973 15.691 1.00 43.03 84 LEU A C 1
ATOM 620 O O . LEU A 1 84 ? -14.652 -32.768 15.668 1.00 43.03 84 LEU A O 1
ATOM 624 N N . LEU A 1 85 ? -15.488 -30.639 15.640 1.00 46.09 85 LEU A N 1
ATOM 625 C CA . LEU A 1 85 ? -14.347 -29.790 15.992 1.00 46.09 85 LEU A CA 1
ATOM 626 C C . LEU A 1 85 ? -13.142 -30.631 16.432 1.00 46.09 85 LEU A C 1
ATOM 628 O O . LEU A 1 85 ? -12.999 -30.930 17.619 1.00 46.09 85 LEU A O 1
ATOM 632 N N . GLU A 1 86 ? -12.335 -31.102 15.476 1.00 42.69 86 GLU A N 1
ATOM 633 C CA . GLU A 1 86 ? -11.130 -31.844 15.833 1.00 42.69 86 GLU A CA 1
ATOM 634 C C . GLU A 1 86 ? -10.272 -30.892 16.659 1.00 42.69 86 GLU A C 1
ATOM 636 O O . GLU A 1 86 ? -9.922 -29.797 16.207 1.00 42.69 86 GLU A O 1
ATOM 641 N N . ALA A 1 87 ? -10.035 -31.275 17.917 1.00 39.59 87 ALA A N 1
ATOM 642 C CA . ALA A 1 87 ? -9.121 -30.569 18.794 1.00 39.59 87 ALA A CA 1
ATOM 643 C C . ALA A 1 87 ? -7.801 -30.364 18.046 1.00 39.59 87 ALA A C 1
ATOM 645 O O . ALA A 1 87 ? -7.395 -31.235 17.272 1.00 39.59 87 ALA A O 1
ATOM 646 N N . ALA A 1 88 ? -7.179 -29.202 18.264 1.00 41.44 88 ALA A N 1
ATOM 647 C CA . ALA A 1 88 ? -5.933 -28.819 17.617 1.00 41.44 88 ALA A CA 1
ATOM 648 C C . ALA A 1 88 ? -4.966 -30.021 17.551 1.00 41.44 88 ALA A C 1
ATOM 650 O O . ALA A 1 88 ? -4.803 -30.693 18.579 1.00 41.44 88 ALA A O 1
ATOM 651 N N . PRO A 1 89 ? -4.319 -30.284 16.397 1.00 40.16 89 PRO A N 1
ATOM 652 C CA . PRO A 1 89 ? -3.332 -31.361 16.252 1.00 40.16 89 PRO A CA 1
ATOM 653 C C . PRO A 1 89 ? -2.238 -31.326 17.336 1.00 40.16 89 PRO A C 1
ATOM 655 O O . PRO A 1 89 ? -1.656 -32.354 17.673 1.00 40.16 89 PRO A O 1
ATOM 658 N N . ASP A 1 90 ? -2.052 -30.159 17.963 1.00 41.41 90 ASP A N 1
ATOM 659 C CA . ASP A 1 90 ? -0.923 -29.827 18.827 1.00 41.41 90 ASP A CA 1
ATOM 660 C C . ASP A 1 90 ? -1.277 -29.749 20.325 1.00 41.41 90 ASP A C 1
ATOM 662 O O . ASP A 1 90 ? -0.665 -28.995 21.079 1.00 41.41 90 ASP A O 1
ATOM 666 N N . GLY A 1 91 ? -2.287 -30.487 20.798 1.00 36.72 91 GLY A N 1
ATOM 667 C CA . GLY A 1 91 ? -2.491 -30.700 22.242 1.00 36.72 91 GLY A CA 1
ATOM 668 C C . GLY A 1 91 ? -2.817 -29.453 23.085 1.00 36.72 91 GLY A C 1
ATOM 669 O O . GLY A 1 91 ? -2.761 -29.521 24.314 1.00 36.72 91 GLY A O 1
ATOM 670 N N . GLY A 1 92 ? -3.183 -28.327 22.466 1.00 42.69 92 GLY A N 1
ATOM 671 C CA . GLY A 1 92 ? -3.670 -27.144 23.176 1.00 42.69 92 GLY A CA 1
ATOM 672 C C . GLY A 1 92 ? -5.004 -27.431 23.870 1.00 42.69 92 GLY A C 1
ATOM 673 O O . GLY A 1 92 ? -5.934 -27.951 23.250 1.00 42.69 92 GLY A O 1
ATOM 674 N N . SER A 1 93 ? -5.124 -27.106 25.161 1.00 46.66 93 SER A N 1
ATOM 675 C CA . SER A 1 93 ? -6.408 -27.222 25.856 1.00 46.66 93 SER A CA 1
ATOM 676 C C . SER A 1 93 ? -7.410 -26.235 25.248 1.00 46.66 93 SER A C 1
ATOM 678 O O . SER A 1 93 ? -7.118 -25.052 25.069 1.00 46.66 93 SER A O 1
ATOM 680 N N . ILE A 1 94 ? -8.613 -26.712 24.910 1.00 55.22 94 ILE A N 1
ATOM 681 C CA . ILE A 1 94 ? -9.717 -25.814 24.559 1.00 55.22 94 ILE A CA 1
ATOM 682 C C . ILE A 1 94 ? -10.036 -25.020 25.825 1.00 55.22 94 ILE A C 1
ATOM 684 O O . ILE A 1 94 ? -10.475 -25.595 26.823 1.00 55.22 94 ILE A O 1
ATOM 688 N N . VAL A 1 95 ? -9.804 -23.706 25.796 1.00 58.12 95 VAL A N 1
ATOM 689 C CA . VAL A 1 95 ? -10.186 -22.814 26.894 1.00 58.12 95 VAL A CA 1
ATOM 690 C C . VAL A 1 95 ? -11.713 -22.790 26.976 1.00 58.12 95 VAL A C 1
ATOM 692 O O . VAL A 1 95 ? -12.389 -22.093 26.224 1.00 58.12 95 VAL A O 1
ATOM 695 N N . SER A 1 96 ? -12.259 -23.597 27.884 1.00 57.75 96 SER A N 1
ATOM 696 C CA . SER A 1 96 ? -13.700 -23.733 28.126 1.00 57.75 96 SER A CA 1
ATOM 697 C C . SER A 1 96 ? -14.197 -22.862 29.285 1.00 57.75 96 SER A C 1
ATOM 699 O O . SER A 1 96 ? -15.331 -23.024 29.733 1.00 57.75 96 SER A O 1
ATOM 701 N N . GLY A 1 97 ? -13.339 -21.989 29.824 1.00 65.62 97 GLY A N 1
ATOM 702 C CA . GLY A 1 97 ? -13.709 -21.048 30.878 1.00 65.62 97 GLY A CA 1
ATOM 703 C C . GLY A 1 97 ? -14.762 -20.066 30.371 1.00 65.62 97 GLY A C 1
ATOM 704 O O . GLY A 1 97 ? -14.634 -19.535 29.270 1.00 65.62 97 GLY A O 1
ATOM 705 N N . ARG A 1 98 ? -15.814 -19.847 31.161 1.00 75.06 98 ARG A N 1
ATOM 706 C CA . ARG A 1 98 ? -16.824 -18.811 30.905 1.00 75.06 98 ARG A CA 1
ATOM 707 C C . ARG A 1 98 ? -16.411 -17.509 31.586 1.00 75.06 98 ARG A C 1
ATOM 709 O O . ARG A 1 98 ? -15.662 -17.541 32.561 1.00 75.06 98 ARG A O 1
ATOM 716 N N . LEU A 1 99 ? -16.920 -16.383 31.087 1.00 81.25 99 LEU A N 1
ATOM 717 C CA . LEU A 1 99 ? -16.816 -15.108 31.798 1.00 81.25 99 LEU A CA 1
ATOM 718 C C . LEU A 1 99 ? -17.483 -15.246 33.174 1.00 81.25 99 LEU A C 1
ATOM 720 O O . LEU A 1 99 ? -18.541 -15.868 33.283 1.00 81.25 99 LEU A O 1
ATOM 724 N N . ALA A 1 100 ? -16.853 -14.699 34.217 1.00 82.88 100 ALA A N 1
ATOM 725 C CA . ALA A 1 100 ? -17.385 -14.785 35.576 1.00 82.88 100 ALA A CA 1
ATOM 726 C C . ALA A 1 100 ? -18.668 -13.952 35.725 1.00 82.88 100 ALA A C 1
ATOM 728 O O . ALA A 1 100 ? -19.611 -14.392 36.380 1.00 82.88 100 ALA A O 1
ATOM 729 N N . ARG A 1 101 ? -18.720 -12.789 35.064 1.00 92.94 101 ARG A N 1
ATOM 730 C CA . ARG A 1 101 ? -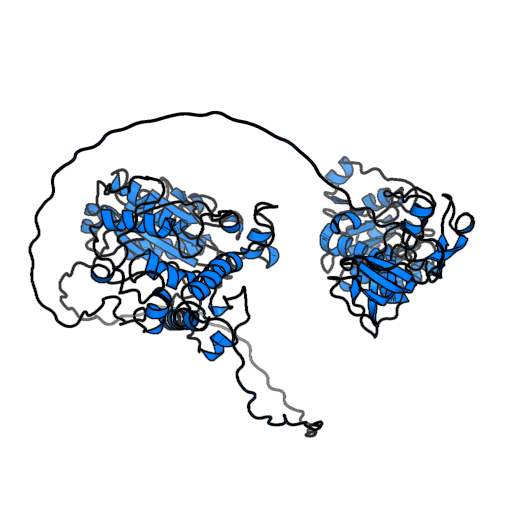19.935 -11.987 34.876 1.00 92.94 101 ARG A CA 1
ATOM 731 C C . ARG A 1 101 ? -20.427 -12.087 33.435 1.00 92.94 101 ARG A C 1
ATOM 733 O O . ARG A 1 101 ? -19.632 -12.074 32.496 1.00 92.94 101 ARG A O 1
ATOM 740 N N . GLU A 1 102 ? -21.743 -12.174 33.263 1.00 96.00 102 GLU A N 1
ATOM 741 C CA . GLU A 1 102 ? -22.370 -12.151 31.941 1.00 96.00 102 GLU A CA 1
ATOM 742 C C . GLU A 1 102 ? -22.268 -10.750 31.324 1.00 96.00 102 GLU A C 1
ATOM 744 O O . GLU A 1 102 ? -22.489 -9.745 32.002 1.00 96.00 102 GLU A O 1
ATOM 749 N N . VAL A 1 103 ? -21.961 -10.698 30.027 1.00 98.06 103 VAL A N 1
ATOM 750 C CA . VAL A 1 103 ? -21.778 -9.457 29.264 1.00 98.06 103 VAL A CA 1
ATOM 751 C C . VAL A 1 103 ? -22.825 -9.381 28.160 1.00 98.06 103 VAL A C 1
ATOM 753 O O . VAL A 1 103 ? -23.117 -10.379 27.495 1.00 98.06 103 VAL A O 1
ATOM 756 N N . ALA A 1 104 ? -23.381 -8.196 27.954 1.00 98.25 104 ALA A N 1
ATOM 757 C CA . ALA A 1 104 ? -24.386 -7.904 26.949 1.00 98.25 104 ALA A CA 1
ATOM 758 C C . ALA A 1 104 ? -23.903 -6.806 25.996 1.00 98.25 104 ALA A C 1
ATOM 760 O O . ALA A 1 104 ? -23.250 -5.858 26.419 1.00 98.25 104 ALA A O 1
ATOM 761 N N . VAL A 1 105 ? -24.263 -6.918 24.720 1.00 98.50 105 VAL A N 1
ATOM 762 C CA . VAL A 1 105 ? -24.228 -5.802 23.766 1.00 98.50 105 VAL A CA 1
ATOM 763 C C . VAL A 1 105 ? -25.577 -5.094 23.856 1.00 98.50 105 VAL A C 1
ATOM 765 O O . VAL A 1 105 ? -26.610 -5.736 23.641 1.00 98.50 105 VAL A O 1
ATOM 768 N N . VAL A 1 106 ? -25.567 -3.812 24.217 1.00 98.38 106 VAL A N 1
ATOM 769 C CA . VAL A 1 106 ? -26.783 -3.034 24.530 1.00 98.38 106 VAL A CA 1
ATOM 770 C C . VAL A 1 106 ? -27.092 -1.990 23.464 1.00 98.38 106 VAL A C 1
ATOM 772 O O . VAL A 1 106 ? -28.261 -1.751 23.189 1.00 98.38 106 VAL A O 1
ATOM 775 N N . GLY A 1 107 ? -26.065 -1.424 22.831 1.00 98.25 107 GLY A N 1
ATOM 776 C CA . GLY A 1 107 ? -26.230 -0.502 21.712 1.00 98.25 107 GLY A CA 1
ATOM 777 C C . GLY A 1 107 ? -25.187 -0.725 20.633 1.00 98.25 107 GLY A C 1
ATOM 778 O O . GLY A 1 107 ? -24.072 -1.172 20.920 1.00 98.25 107 GLY A O 1
ATOM 779 N N . VAL A 1 108 ? -25.557 -0.426 19.392 1.00 98.44 108 VAL A N 1
ATOM 780 C CA . VAL A 1 108 ? -24.686 -0.507 18.218 1.00 98.44 108 VAL A CA 1
ATOM 781 C C . VAL A 1 108 ? -24.815 0.742 17.353 1.00 98.44 108 VAL A C 1
ATOM 783 O O . VAL A 1 108 ? -25.872 1.355 17.258 1.00 98.44 108 VAL A O 1
ATOM 786 N N . GLY A 1 109 ? -23.726 1.112 16.693 1.00 98.19 109 GLY A N 1
ATOM 787 C CA . GLY A 1 109 ? -23.680 2.241 15.773 1.00 98.19 109 GLY A CA 1
ATOM 788 C C . GLY A 1 109 ? -22.796 1.915 14.584 1.00 98.19 109 GLY A C 1
ATOM 789 O O . GLY A 1 109 ? -21.808 1.202 14.718 1.00 98.19 109 GLY A O 1
ATOM 790 N N . GLU A 1 110 ? -23.131 2.421 13.405 1.00 97.88 110 GLU A N 1
ATOM 791 C CA . GLU A 1 110 ? -22.304 2.236 12.215 1.00 97.88 110 GLU A CA 1
ATOM 792 C C . GLU A 1 110 ? -22.363 3.462 11.314 1.00 97.88 110 GLU A C 1
ATOM 794 O O . GLU A 1 110 ? -23.416 4.087 11.140 1.00 97.88 110 GLU A O 1
ATOM 799 N N . THR A 1 111 ? -21.227 3.789 10.706 1.00 98.12 111 THR A N 1
ATOM 800 C CA . THR A 1 111 ? -21.196 4.729 9.590 1.00 98.12 111 THR A CA 1
ATOM 801 C C . THR A 1 111 ? -21.718 4.046 8.335 1.00 98.12 111 THR A C 1
ATOM 803 O O . THR A 1 111 ? -21.884 2.828 8.261 1.00 98.12 111 THR A O 1
ATOM 806 N N . ARG A 1 112 ? -21.955 4.824 7.276 1.00 96.50 112 ARG A N 1
ATOM 807 C CA . ARG A 1 112 ? -21.938 4.212 5.943 1.00 96.50 112 ARG A CA 1
ATOM 808 C C . ARG A 1 112 ? -20.523 3.681 5.685 1.00 96.50 112 ARG A C 1
ATOM 810 O O . ARG A 1 112 ? -19.559 4.347 6.043 1.00 96.50 112 ARG A O 1
ATOM 817 N N . PHE A 1 113 ? -20.412 2.524 5.051 1.00 97.50 113 PHE A N 1
ATOM 818 C CA . PHE A 1 113 ? -19.148 1.983 4.566 1.00 97.50 113 PHE A CA 1
ATOM 819 C C . PHE A 1 113 ? -18.983 2.377 3.096 1.00 97.50 113 PHE A C 1
ATOM 821 O O . PHE A 1 113 ? -19.933 2.261 2.318 1.00 97.50 113 PHE A O 1
ATOM 828 N N . GLY A 1 114 ? -17.817 2.875 2.689 1.00 95.56 114 GLY A N 1
ATOM 829 C CA . GLY A 1 114 ? -17.590 3.244 1.291 1.00 95.56 114 GLY A CA 1
ATOM 830 C C . GLY A 1 114 ? -16.299 4.000 1.020 1.00 95.56 114 GLY A C 1
ATOM 831 O O . GLY A 1 114 ? -15.309 3.848 1.723 1.00 95.56 114 GLY A O 1
ATOM 832 N N . GLU A 1 115 ? -16.323 4.811 -0.030 1.00 93.94 115 GLU A N 1
ATOM 833 C CA . GLU A 1 115 ? -15.304 5.821 -0.310 1.00 93.94 115 GLU A CA 1
ATOM 834 C C . GLU A 1 115 ? -15.779 7.143 0.303 1.00 93.94 115 GLU A C 1
ATOM 836 O O . GLU A 1 115 ? -16.737 7.736 -0.196 1.00 93.94 115 GLU A O 1
ATOM 841 N N . LEU A 1 116 ? -15.176 7.556 1.422 1.00 93.88 116 LEU A N 1
ATOM 842 C CA . LEU A 1 116 ? -15.656 8.667 2.256 1.00 93.88 116 LEU A CA 1
ATOM 843 C C . LEU A 1 116 ? -14.610 9.785 2.316 1.00 93.88 116 LEU A C 1
ATOM 845 O O . LEU A 1 116 ? -14.070 10.095 3.374 1.00 93.88 116 LEU A O 1
ATOM 849 N N . PHE A 1 117 ? -14.243 10.347 1.165 1.00 92.25 117 PHE A N 1
ATOM 850 C CA . PHE A 1 117 ? -13.186 11.369 1.066 1.00 92.25 117 PHE A CA 1
ATOM 851 C C . PHE A 1 117 ? -13.550 12.707 1.725 1.00 92.25 117 PHE A C 1
ATOM 853 O O . PHE A 1 117 ? -12.675 13.516 2.011 1.00 92.25 117 PHE A O 1
ATOM 860 N N . ASP A 1 118 ? -14.839 12.940 1.947 1.00 92.88 118 ASP A N 1
ATOM 861 C CA . ASP A 1 118 ? -15.403 14.123 2.592 1.00 92.88 118 ASP A CA 1
ATOM 862 C C . ASP A 1 118 ? -15.410 14.037 4.125 1.00 92.88 118 ASP A C 1
ATOM 864 O O . ASP A 1 118 ? -15.805 14.997 4.781 1.00 92.88 118 ASP A O 1
ATOM 868 N N . ARG A 1 119 ? -14.993 12.903 4.701 1.00 92.00 119 ARG A N 1
ATOM 869 C CA . ARG A 1 119 ? -15.059 12.630 6.141 1.00 92.00 119 ARG A CA 1
ATOM 870 C C . ARG A 1 119 ? -13.686 12.262 6.687 1.00 92.00 119 ARG A C 1
ATOM 872 O O . ARG A 1 119 ? -12.997 11.417 6.122 1.00 92.00 119 ARG A O 1
ATOM 879 N N . GLY A 1 120 ? -13.301 12.853 7.815 1.00 91.88 120 GLY A N 1
ATOM 880 C CA . GLY A 1 120 ? -12.057 12.509 8.513 1.00 91.88 120 GLY A CA 1
ATOM 881 C C . GLY A 1 120 ? -12.164 11.225 9.345 1.00 91.88 120 GLY A C 1
ATOM 882 O O . GLY A 1 120 ? -13.255 10.818 9.738 1.00 91.88 120 GLY A O 1
ATOM 883 N N . TYR A 1 121 ? -11.026 10.610 9.687 1.00 94.19 121 TYR A N 1
ATOM 884 C CA . TYR A 1 121 ? -10.975 9.405 10.533 1.00 94.19 121 TYR A CA 1
ATOM 885 C C . TYR A 1 121 ? -11.725 9.584 11.870 1.00 94.19 121 TYR A C 1
ATOM 887 O O . TYR A 1 121 ? -12.587 8.777 12.216 1.00 94.19 121 TYR A O 1
ATOM 895 N N . HIS A 1 122 ? -11.455 10.674 12.600 1.00 95.06 122 HIS A N 1
ATOM 896 C CA . HIS A 1 122 ? -12.104 10.944 13.891 1.00 95.06 122 HIS A CA 1
ATOM 897 C C . HIS A 1 122 ? -13.604 11.228 13.759 1.00 95.06 122 HIS A C 1
ATOM 899 O O . HIS A 1 122 ? -14.361 10.915 14.671 1.00 95.06 122 HIS A O 1
ATOM 905 N N . GLU A 1 123 ? -14.066 11.753 12.622 1.00 95.88 123 GLU A N 1
ATOM 906 C CA . GLU A 1 123 ? -15.502 11.928 12.384 1.00 95.88 123 GLU A CA 1
ATOM 907 C C . GLU A 1 123 ? -16.224 10.589 12.228 1.00 95.88 123 GLU A C 1
ATOM 909 O O . GLU A 1 123 ? -17.360 10.460 12.682 1.00 95.88 123 GLU A O 1
ATOM 914 N N . LEU A 1 124 ? -15.577 9.594 11.608 1.00 96.81 124 LEU A N 1
ATOM 915 C CA . LEU A 1 124 ? -16.122 8.238 11.511 1.00 96.81 124 LEU A CA 1
ATOM 916 C C . LEU A 1 124 ? -16.217 7.599 12.901 1.00 96.81 124 LEU A C 1
ATOM 918 O O . LEU A 1 124 ? -17.253 7.033 13.249 1.00 96.81 124 LEU A O 1
ATOM 922 N N . VAL A 1 125 ? -15.162 7.746 13.711 1.00 97.44 125 VAL A N 1
ATOM 923 C CA . VAL A 1 125 ? -15.143 7.297 15.113 1.00 97.44 125 VAL A CA 1
ATOM 924 C C . VAL A 1 125 ? -16.275 7.947 15.911 1.00 97.44 125 VAL A C 1
ATOM 926 O O . VAL A 1 125 ? -17.013 7.243 16.600 1.00 97.44 125 VAL A O 1
ATOM 929 N N . CYS A 1 126 ? -16.452 9.266 15.789 1.00 98.19 126 CYS A N 1
ATOM 930 C CA . CYS A 1 126 ? -17.528 9.990 16.461 1.00 98.19 126 CYS A CA 1
ATOM 931 C C . CYS A 1 126 ? -18.914 9.528 16.011 1.00 98.19 126 CYS A C 1
ATOM 933 O O . CYS A 1 126 ? -19.756 9.254 16.859 1.00 98.19 126 CYS A O 1
ATOM 935 N N . GLU A 1 127 ? -19.161 9.411 14.704 1.00 98.25 127 GLU A N 1
ATOM 936 C CA . GLU A 1 127 ? -20.464 8.984 14.180 1.00 98.25 127 GLU A CA 1
ATOM 937 C C . GLU A 1 127 ? -20.843 7.590 14.696 1.00 98.25 127 GLU A C 1
ATOM 939 O O . GLU A 1 127 ? -21.941 7.409 15.221 1.00 98.25 127 GLU A O 1
ATOM 944 N N . ALA A 1 128 ? -19.932 6.617 14.606 1.00 98.62 128 ALA A N 1
ATOM 945 C CA . ALA A 1 128 ? -20.199 5.258 15.068 1.00 98.62 128 ALA A CA 1
ATOM 946 C C . ALA A 1 128 ? -20.316 5.162 16.598 1.00 98.62 128 ALA A C 1
ATOM 948 O O . ALA A 1 128 ? -21.211 4.486 17.105 1.00 98.62 128 ALA A O 1
ATOM 949 N N . GLY A 1 129 ? -19.429 5.837 17.337 1.00 98.56 129 GLY A N 1
ATOM 950 C CA . GLY A 1 129 ? -19.412 5.816 18.799 1.00 98.56 129 GLY A CA 1
ATOM 951 C C . GLY A 1 129 ? -20.634 6.492 19.418 1.00 98.56 129 GLY A C 1
ATOM 952 O O . GLY A 1 129 ? -21.271 5.910 20.293 1.00 98.56 129 GLY A O 1
ATOM 953 N N . LEU A 1 130 ? -21.006 7.682 18.932 1.00 98.62 130 LEU A N 1
ATOM 954 C CA . LEU A 1 130 ? -22.195 8.397 19.407 1.00 98.62 130 LEU A CA 1
ATOM 955 C C . LEU A 1 130 ? -23.477 7.637 19.057 1.00 98.62 130 LEU A C 1
ATOM 957 O O . LEU A 1 130 ? -24.326 7.472 19.925 1.00 98.62 130 LEU A O 1
ATOM 961 N N . ALA A 1 131 ? -23.582 7.085 17.843 1.00 98.62 131 ALA A N 1
ATOM 962 C CA . ALA A 1 131 ? -24.733 6.263 17.473 1.00 98.62 131 ALA A CA 1
ATOM 963 C C . ALA A 1 131 ? -24.882 5.026 18.377 1.00 98.62 131 ALA A C 1
ATOM 965 O O . ALA A 1 131 ? -25.998 4.685 18.758 1.00 98.62 131 ALA A O 1
ATOM 966 N N . ALA A 1 132 ? -23.774 4.381 18.765 1.00 98.62 132 ALA A N 1
ATOM 967 C CA . ALA A 1 132 ? -23.813 3.241 19.679 1.00 98.62 132 ALA A CA 1
ATOM 968 C C . ALA A 1 132 ? -24.253 3.634 21.099 1.00 98.62 132 ALA A C 1
ATOM 970 O O . ALA A 1 132 ? -25.000 2.890 21.732 1.00 98.62 132 ALA A O 1
ATOM 971 N N . LEU A 1 133 ? -23.815 4.797 21.592 1.00 98.44 133 LEU A N 1
ATOM 972 C CA . LEU A 1 133 ? -24.238 5.341 22.888 1.00 98.44 133 LEU A CA 1
ATOM 973 C C . LEU A 1 133 ? -25.727 5.715 22.886 1.00 98.44 133 LEU A C 1
ATOM 975 O O . LEU A 1 133 ? -26.454 5.336 23.806 1.00 98.44 133 LEU A O 1
ATOM 979 N N . ASP A 1 134 ? -26.204 6.362 21.822 1.00 98.12 134 ASP A N 1
ATOM 980 C CA . ASP A 1 134 ? -27.617 6.715 21.643 1.00 98.12 134 ASP A CA 1
ATOM 981 C C . ASP A 1 134 ? -28.513 5.461 21.554 1.00 98.12 134 ASP A C 1
ATOM 983 O O . ASP A 1 134 ? -29.594 5.396 22.160 1.00 98.12 134 ASP A O 1
ATOM 987 N N . ASP A 1 135 ? -28.054 4.424 20.845 1.00 98.25 135 ASP A N 1
ATOM 988 C CA . ASP A 1 135 ? -28.726 3.121 20.746 1.00 98.25 135 ASP A CA 1
ATOM 989 C C . ASP A 1 135 ? -28.650 2.302 22.049 1.00 98.25 135 ASP A C 1
ATOM 991 O O . ASP A 1 135 ? -29.538 1.497 22.331 1.00 98.25 135 ASP A O 1
ATOM 995 N N . ALA A 1 136 ? -27.677 2.571 22.921 1.00 97.81 136 ALA A N 1
ATOM 996 C CA . ALA A 1 136 ? -27.638 2.014 24.274 1.00 97.81 136 ALA A CA 1
ATOM 997 C C . ALA A 1 136 ? -28.445 2.840 25.291 1.00 97.81 136 ALA A C 1
ATOM 999 O O . ALA A 1 136 ? -28.816 2.323 26.342 1.00 97.81 136 ALA A O 1
ATOM 1000 N N . GLY A 1 137 ? -28.730 4.112 24.990 1.00 96.50 137 GLY A N 1
ATOM 1001 C CA . GLY A 1 137 ? -29.293 5.056 25.956 1.00 96.50 137 GLY A CA 1
ATOM 1002 C C . GLY A 1 137 ? -28.339 5.351 27.116 1.00 96.50 137 GLY A C 1
ATOM 1003 O O . GLY A 1 137 ? -28.803 5.508 28.239 1.00 96.50 137 GLY A O 1
ATOM 1004 N N . VAL A 1 138 ? -27.033 5.375 26.839 1.00 96.25 138 VAL A N 1
ATOM 1005 C CA . VAL A 1 138 ? -25.953 5.551 27.821 1.00 96.25 138 VAL A CA 1
ATOM 1006 C C . VAL A 1 138 ? -25.277 6.894 27.573 1.00 96.25 138 VAL A C 1
ATOM 1008 O O . VAL A 1 138 ? -24.866 7.187 26.447 1.00 96.25 138 VAL A O 1
ATOM 1011 N N . ALA A 1 139 ? -25.151 7.719 28.609 1.00 95.06 139 ALA A N 1
ATOM 1012 C CA . ALA A 1 139 ? -24.428 8.977 28.517 1.00 95.06 139 ALA A CA 1
ATOM 1013 C C . ALA A 1 139 ? -22.906 8.747 28.486 1.00 95.06 139 ALA A C 1
ATOM 1015 O O . ALA A 1 139 ? -22.378 7.737 28.943 1.00 95.06 139 ALA A O 1
ATOM 1016 N N . ARG A 1 140 ? -22.164 9.701 27.915 1.00 95.25 140 ARG A N 1
ATOM 1017 C CA . ARG A 1 140 ? -20.704 9.575 27.733 1.00 95.25 140 ARG A CA 1
ATOM 1018 C C . ARG A 1 140 ? -19.931 9.439 29.045 1.00 95.25 140 ARG A C 1
ATOM 1020 O O . ARG A 1 140 ? -18.890 8.796 29.061 1.00 95.25 140 ARG A O 1
ATOM 1027 N N . ASP A 1 141 ? -20.418 10.065 30.108 1.00 94.69 141 ASP A N 1
ATOM 1028 C CA . ASP A 1 141 ? -19.861 10.022 31.462 1.00 94.69 141 ASP A CA 1
ATOM 1029 C C . ASP A 1 141 ? -20.167 8.713 32.207 1.00 94.69 141 ASP A C 1
ATOM 1031 O O . ASP A 1 141 ? -19.527 8.429 33.215 1.00 94.69 141 ASP A O 1
ATOM 1035 N N . GLU A 1 142 ? -21.082 7.889 31.690 1.00 95.62 142 GLU A N 1
ATOM 1036 C CA . GLU A 1 142 ? -21.356 6.538 32.197 1.00 95.62 142 GLU A CA 1
ATOM 1037 C C . GLU A 1 142 ? -20.431 5.469 31.585 1.00 95.62 142 GLU A C 1
ATOM 1039 O O . GLU A 1 142 ? -20.462 4.308 31.994 1.00 95.62 142 GLU A O 1
ATOM 1044 N N . VAL A 1 143 ? -19.613 5.826 30.589 1.00 98.06 143 VAL A N 1
ATOM 1045 C CA . VAL A 1 143 ? -18.616 4.918 30.008 1.00 98.06 143 VAL A CA 1
ATOM 1046 C C . VAL A 1 143 ? -17.411 4.849 30.939 1.00 98.06 143 VAL A C 1
ATOM 1048 O O . VAL A 1 143 ? -16.786 5.868 31.203 1.00 98.06 143 VAL A O 1
ATOM 1051 N N . GLU A 1 144 ? -17.036 3.653 31.388 1.00 98.44 144 GLU A N 1
ATOM 1052 C CA . GLU A 1 144 ? -15.940 3.474 32.353 1.00 98.44 144 GLU A CA 1
ATOM 1053 C C . GLU A 1 144 ? -14.610 3.094 31.691 1.00 98.44 144 GLU A C 1
ATOM 1055 O O . GLU A 1 144 ? -13.543 3.307 32.264 1.00 98.44 144 GLU A O 1
ATOM 1060 N N . ALA A 1 145 ? -14.660 2.529 30.482 1.00 98.56 145 ALA A N 1
ATOM 1061 C CA . ALA A 1 145 ? -13.492 2.169 29.685 1.00 98.56 145 ALA A CA 1
ATOM 1062 C C . ALA A 1 145 ? -13.832 2.116 28.189 1.00 98.56 145 ALA A C 1
ATOM 1064 O O . ALA A 1 145 ? -14.982 1.885 27.805 1.00 98.56 145 ALA A O 1
ATOM 1065 N N . ALA A 1 146 ? -12.824 2.293 27.333 1.00 98.62 146 ALA A N 1
ATOM 1066 C CA . ALA A 1 146 ? -13.015 2.238 25.890 1.00 98.62 146 ALA A CA 1
ATOM 1067 C C . ALA A 1 146 ? -11.941 1.439 25.138 1.00 98.62 146 ALA A C 1
ATOM 1069 O O . ALA A 1 146 ? -10.761 1.443 25.498 1.00 98.62 146 ALA A O 1
ATOM 1070 N N . TRP A 1 147 ? -12.346 0.790 24.044 1.00 98.69 147 TRP A N 1
ATOM 1071 C CA . TRP A 1 147 ? -11.450 0.064 23.144 1.00 98.69 147 TRP A CA 1
ATOM 1072 C C . TRP A 1 147 ? -11.596 0.527 21.701 1.00 98.69 147 TRP A C 1
ATOM 1074 O O . TRP A 1 147 ? -12.672 0.440 21.109 1.00 98.69 147 TRP A O 1
ATOM 1084 N N . LEU A 1 148 ? -10.479 0.962 21.125 1.00 98.31 148 LEU A N 1
ATOM 1085 C CA . LEU A 1 148 ? -10.349 1.257 19.708 1.00 98.31 148 LEU A CA 1
ATOM 1086 C C . LEU A 1 148 ? -9.801 0.032 18.970 1.00 98.31 148 LEU A C 1
ATOM 1088 O O . LEU A 1 148 ? -8.736 -0.488 19.306 1.00 98.31 148 LEU A O 1
ATOM 1092 N N . GLY A 1 149 ? -10.509 -0.407 17.936 1.00 97.62 149 GLY A N 1
ATOM 1093 C CA . GLY A 1 149 ? -10.029 -1.397 16.987 1.00 97.62 149 GLY A CA 1
ATOM 1094 C C . GLY A 1 149 ? -9.597 -0.753 15.670 1.00 97.62 149 GLY A C 1
ATOM 1095 O O . GLY A 1 149 ? -10.451 -0.449 14.843 1.00 97.62 149 GLY A O 1
ATOM 1096 N N . THR A 1 150 ? -8.287 -0.640 15.440 1.00 95.12 150 THR A N 1
ATOM 1097 C CA . THR A 1 150 ? -7.726 -0.103 14.184 1.00 95.12 150 THR A CA 1
ATOM 1098 C C . THR A 1 150 ? -6.529 -0.924 13.735 1.00 95.12 150 THR A C 1
ATOM 1100 O O . THR A 1 150 ? -5.499 -0.994 14.423 1.00 95.12 150 THR A O 1
ATOM 1103 N N . ALA A 1 151 ? -6.664 -1.570 12.577 1.00 90.00 151 ALA A N 1
ATOM 1104 C CA . ALA A 1 151 ? -5.671 -2.527 12.100 1.00 90.00 151 ALA A CA 1
ATOM 1105 C C . ALA A 1 151 ? -4.489 -1.834 11.410 1.00 90.00 151 ALA A C 1
ATOM 1107 O O . ALA A 1 151 ? -3.343 -2.263 11.556 1.00 90.00 151 ALA A O 1
ATOM 1108 N N . THR A 1 152 ? -4.762 -0.774 10.652 1.00 81.75 152 THR A N 1
ATOM 1109 C CA . THR A 1 152 ? -3.823 -0.151 9.717 1.00 81.75 152 THR A CA 1
ATOM 1110 C C . THR A 1 152 ? -3.815 1.382 9.823 1.00 81.75 152 THR A C 1
ATOM 1112 O O . THR A 1 152 ? -3.996 2.067 8.817 1.00 81.75 152 THR A O 1
ATOM 1115 N N . PRO A 1 153 ? -3.519 1.957 11.007 1.00 75.50 153 PRO A N 1
ATOM 1116 C CA . PRO A 1 153 ? -3.586 3.409 11.220 1.00 75.50 153 PRO A CA 1
ATOM 1117 C C . PRO A 1 153 ? -2.657 4.190 10.286 1.00 75.50 153 PRO A C 1
ATOM 1119 O O . PRO A 1 153 ? -3.053 5.189 9.700 1.00 75.50 153 PRO A O 1
ATOM 1122 N N . GLY A 1 154 ? -1.461 3.655 10.006 1.00 64.75 154 GLY A N 1
ATOM 1123 C CA . GLY A 1 154 ? -0.489 4.282 9.105 1.00 64.75 154 GLY A CA 1
ATOM 1124 C C . GLY A 1 154 ? -0.896 4.328 7.626 1.00 64.75 154 GLY A C 1
ATOM 1125 O O . GLY A 1 154 ? -0.049 4.629 6.789 1.00 64.75 154 GLY A O 1
ATOM 1126 N N . VAL A 1 155 ? -2.114 3.908 7.268 1.00 65.25 155 VAL A N 1
ATOM 1127 C CA . VAL A 1 155 ? -2.682 4.099 5.926 1.00 65.25 155 VAL A CA 1
ATOM 1128 C C . VAL A 1 155 ? -3.243 5.525 5.815 1.00 65.25 155 VAL A C 1
ATOM 1130 O O . VAL A 1 155 ? -3.060 6.140 4.779 1.00 65.25 155 VAL A O 1
ATOM 1133 N N . SER A 1 156 ? -3.769 6.135 6.881 1.00 58.97 156 SER A N 1
ATOM 1134 C CA . SER A 1 156 ? -4.262 7.525 6.864 1.00 58.97 156 SER A CA 1
ATOM 1135 C C . SER A 1 156 ? -3.650 8.365 7.997 1.00 58.97 156 SER A C 1
ATOM 1137 O O . SER A 1 156 ? -4.283 8.613 9.023 1.00 58.97 156 SER A O 1
ATOM 1139 N N . ALA A 1 157 ? -2.416 8.838 7.806 1.00 64.25 157 ALA A N 1
ATOM 1140 C CA . ALA A 1 157 ? -1.654 9.593 8.815 1.00 64.25 157 ALA A CA 1
ATOM 1141 C C . ALA A 1 157 ? -1.397 8.792 10.118 1.00 64.25 157 ALA A C 1
ATOM 1143 O O . ALA A 1 157 ? -1.327 7.569 10.086 1.00 64.25 157 ALA A O 1
ATOM 1144 N N . LEU A 1 158 ? -1.164 9.472 11.248 1.00 73.06 158 LEU A N 1
ATOM 1145 C CA . LEU A 1 158 ? -1.018 8.851 12.579 1.00 73.06 158 LEU A CA 1
ATOM 1146 C C . LEU A 1 158 ? -2.379 8.553 13.246 1.00 73.06 158 LEU A C 1
ATOM 1148 O O . LEU A 1 158 ? -2.415 8.153 14.405 1.00 73.06 158 LEU A O 1
ATOM 1152 N N . ALA A 1 159 ? -3.496 8.775 12.544 1.00 85.88 159 ALA A N 1
ATOM 1153 C CA . ALA A 1 159 ? -4.830 8.629 13.113 1.00 85.88 159 ALA A CA 1
ATOM 1154 C C . ALA A 1 159 ? -5.164 7.155 13.380 1.00 85.88 159 ALA A C 1
ATOM 1156 O O . ALA A 1 159 ? -4.978 6.285 12.527 1.00 85.88 159 ALA A O 1
ATOM 1157 N N . GLY A 1 160 ? -5.678 6.889 14.578 1.00 89.44 160 GLY A N 1
ATOM 1158 C CA . GLY A 1 160 ? -6.027 5.547 15.041 1.00 89.44 160 GLY A CA 1
ATOM 1159 C C . GLY A 1 160 ? -4.847 4.735 15.576 1.00 89.44 160 GLY A C 1
ATOM 1160 O O . GLY A 1 160 ? -4.972 3.518 15.730 1.00 89.44 160 GLY A O 1
ATOM 1161 N N . ASP A 1 161 ? -3.698 5.367 15.833 1.00 90.56 161 ASP A N 1
ATOM 1162 C CA . ASP A 1 161 ? -2.510 4.679 16.344 1.00 90.56 161 ASP A CA 1
ATOM 1163 C C . ASP A 1 161 ? -2.559 4.468 17.868 1.00 90.56 161 ASP A C 1
ATOM 1165 O O . ASP A 1 161 ? -1.896 3.559 18.380 1.00 90.56 161 ASP A O 1
ATOM 1169 N N . ALA A 1 162 ? -3.422 5.203 18.583 1.00 92.56 162 ALA A N 1
ATOM 1170 C CA . ALA A 1 162 ? -3.591 5.102 20.031 1.00 92.56 162 ALA A CA 1
ATOM 1171 C C . ALA A 1 162 ? -5.064 5.137 20.478 1.00 92.56 162 ALA A C 1
ATOM 1173 O O . ALA A 1 162 ? -5.957 5.569 19.757 1.00 92.56 162 ALA A O 1
ATOM 1174 N N . GLY A 1 163 ? -5.337 4.709 21.718 1.00 94.06 163 GLY A N 1
ATOM 1175 C CA . GLY A 1 163 ? -6.686 4.797 22.301 1.00 94.06 163 GLY A CA 1
ATOM 1176 C C . GLY A 1 163 ? -7.203 6.238 22.434 1.00 94.06 163 GLY A C 1
ATOM 1177 O O . GLY A 1 163 ? -8.412 6.464 22.475 1.00 94.06 163 GLY A O 1
ATOM 1178 N N . THR A 1 164 ? -6.304 7.225 22.434 1.00 93.94 164 THR A N 1
ATOM 1179 C CA . THR A 1 164 ? -6.638 8.657 22.418 1.00 93.94 164 THR A CA 1
ATOM 1180 C C . THR A 1 164 ? -7.403 9.067 21.162 1.00 93.94 164 THR A C 1
ATOM 1182 O O . THR A 1 164 ? -8.277 9.921 21.258 1.00 93.94 164 THR A O 1
ATOM 1185 N N . ASP A 1 165 ? -7.182 8.395 20.026 1.00 94.38 165 ASP A N 1
ATOM 1186 C CA . ASP A 1 165 ? -7.933 8.618 18.781 1.00 94.38 165 ASP A CA 1
ATOM 1187 C C . ASP A 1 165 ? -9.417 8.229 18.874 1.00 94.38 165 ASP A C 1
ATOM 1189 O O . ASP A 1 165 ? -10.198 8.532 17.973 1.00 94.38 165 ASP A O 1
ATOM 1193 N N . LEU A 1 166 ? -9.809 7.552 19.956 1.00 96.12 166 LEU A N 1
ATOM 1194 C CA . LEU A 1 166 ? -11.199 7.310 20.327 1.00 96.12 166 LEU A CA 1
ATOM 1195 C C . LEU A 1 166 ? -11.645 8.259 21.436 1.00 96.12 166 LEU A C 1
ATOM 1197 O O . LEU A 1 166 ? -12.698 8.887 21.325 1.00 96.12 166 LEU A O 1
ATOM 1201 N N . ALA A 1 167 ? -10.858 8.358 22.509 1.00 96.62 167 ALA A N 1
ATOM 1202 C CA . ALA A 1 167 ? -11.267 9.079 23.710 1.00 96.62 167 ALA A CA 1
ATOM 1203 C C . ALA A 1 167 ? -11.424 10.588 23.483 1.00 96.62 167 ALA A C 1
ATOM 1205 O O . ALA A 1 167 ? -12.416 11.173 23.919 1.00 96.62 167 ALA A O 1
ATOM 1206 N N . GLU A 1 168 ? -10.472 11.220 22.796 1.00 95.19 168 GLU A N 1
ATOM 1207 C CA . GLU A 1 168 ? -10.457 12.671 22.618 1.00 95.19 168 GLU A CA 1
ATOM 1208 C C . GLU A 1 168 ? -11.602 13.166 21.717 1.00 95.19 168 GLU A C 1
ATOM 1210 O O . GLU A 1 168 ? -12.351 14.037 22.172 1.00 95.19 168 GLU A O 1
ATOM 1215 N N . PRO A 1 169 ? -11.849 12.584 20.523 1.00 95.31 169 PRO A N 1
ATOM 1216 C CA . PRO A 1 169 ? -12.950 13.025 19.663 1.00 95.31 169 PRO A CA 1
ATOM 1217 C C . PRO A 1 169 ? -14.336 12.849 20.296 1.00 95.31 169 PRO A C 1
ATOM 1219 O O . PRO A 1 169 ? -15.214 13.695 20.126 1.00 95.31 169 PRO A O 1
ATOM 1222 N N . LEU A 1 170 ? -14.536 11.771 21.062 1.00 96.88 170 LEU A N 1
ATOM 1223 C CA . LEU A 1 170 ? -15.805 11.503 21.744 1.00 96.88 170 LEU A CA 1
ATOM 1224 C C . LEU A 1 170 ? -15.964 12.296 23.051 1.00 96.88 170 LEU A C 1
ATOM 1226 O O . LEU A 1 170 ? -17.074 12.385 23.583 1.00 96.88 170 LEU A O 1
ATOM 1230 N N . GLY A 1 171 ? -14.888 12.906 23.554 1.00 96.12 171 GLY A N 1
ATOM 1231 C CA . GLY A 1 171 ? -14.879 13.632 24.821 1.00 96.12 171 GLY A CA 1
ATOM 1232 C C . GLY A 1 171 ? -14.940 12.720 26.050 1.00 96.12 171 GLY A C 1
ATOM 1233 O O . GLY A 1 171 ? -15.470 13.133 27.080 1.00 96.12 171 GLY A O 1
ATOM 1234 N N . LEU A 1 172 ? -14.410 11.497 25.956 1.00 95.62 172 LEU A N 1
ATOM 1235 C CA . LEU A 1 172 ? -14.335 10.538 27.061 1.00 95.62 172 LEU A CA 1
ATOM 1236 C C . LEU A 1 172 ? -13.153 10.900 27.970 1.00 95.62 172 LEU A C 1
ATOM 1238 O O . LEU A 1 172 ? -12.007 10.522 27.725 1.00 95.62 172 LEU A O 1
ATOM 1242 N N . ARG A 1 173 ? -13.416 11.707 28.999 1.00 89.50 173 ARG A N 1
ATOM 1243 C CA . ARG A 1 173 ? -12.379 12.260 29.881 1.00 89.50 173 ARG A CA 1
ATOM 1244 C C . ARG A 1 173 ? -12.182 11.389 31.117 1.00 89.50 173 ARG A C 1
ATOM 1246 O O . ARG A 1 173 ? -13.147 11.026 31.774 1.00 89.50 173 ARG A O 1
ATOM 1253 N N . GLY A 1 174 ? -10.923 11.139 31.476 1.00 88.88 174 GLY A N 1
ATOM 1254 C CA . GLY A 1 174 ? -10.566 10.495 32.747 1.00 88.88 174 GLY A CA 1
ATOM 1255 C C . GLY A 1 174 ? -10.745 8.976 32.790 1.00 88.88 174 GLY A C 1
ATOM 1256 O O . GLY A 1 174 ? -10.569 8.395 33.856 1.00 88.88 174 GLY A O 1
ATOM 1257 N N . ILE A 1 175 ? -11.046 8.337 31.655 1.00 97.00 175 ILE A N 1
ATOM 1258 C CA . ILE A 1 175 ? -11.217 6.883 31.552 1.00 97.00 175 ILE A CA 1
ATOM 1259 C C . ILE A 1 175 ? -10.095 6.242 30.725 1.00 97.00 175 ILE A C 1
ATOM 1261 O O . ILE A 1 175 ? -9.534 6.896 29.839 1.00 97.00 175 ILE A O 1
ATOM 1265 N N . PRO A 1 176 ? -9.748 4.967 30.970 1.00 97.62 176 PRO A N 1
ATOM 1266 C CA . PRO A 1 176 ? -8.791 4.251 30.141 1.00 97.62 176 PRO A CA 1
ATOM 1267 C C . PRO A 1 176 ? -9.353 4.000 28.738 1.00 97.62 176 PRO A C 1
ATOM 1269 O O . PRO A 1 176 ? -10.455 3.474 28.572 1.00 97.62 176 PRO A O 1
ATOM 1272 N N . ALA A 1 177 ? -8.547 4.313 27.725 1.00 97.81 177 ALA A N 1
ATOM 1273 C CA . ALA A 1 177 ? -8.822 3.980 26.335 1.00 97.81 177 ALA A CA 1
ATOM 1274 C C . ALA A 1 177 ? -7.646 3.201 25.740 1.00 97.81 177 ALA A C 1
ATOM 1276 O O . ALA A 1 177 ? -6.504 3.660 25.774 1.00 97.81 177 ALA A O 1
ATOM 1277 N N . THR A 1 178 ? -7.921 2.019 25.193 1.00 97.56 178 THR A N 1
ATOM 1278 C CA . THR A 1 178 ? -6.895 1.110 24.665 1.00 97.56 178 THR A CA 1
ATOM 1279 C C . THR A 1 178 ? -7.111 0.861 23.183 1.00 97.56 178 THR A C 1
ATOM 1281 O O . THR A 1 178 ? -8.212 0.514 22.767 1.00 97.56 178 THR A O 1
ATOM 1284 N N . ARG A 1 179 ? -6.048 0.964 22.383 1.00 96.31 179 ARG A N 1
ATOM 1285 C CA . ARG A 1 179 ? -6.060 0.447 21.013 1.00 96.31 179 ARG A CA 1
ATOM 1286 C C . ARG A 1 179 ? -5.641 -1.019 21.008 1.00 96.31 179 ARG A C 1
ATOM 1288 O O . ARG A 1 179 ? -4.630 -1.375 21.608 1.00 96.31 179 ARG A O 1
ATOM 1295 N N . VAL A 1 180 ? -6.366 -1.841 20.258 1.00 96.44 180 VAL A N 1
ATOM 1296 C CA . VAL A 1 180 ? -5.942 -3.197 19.891 1.00 96.44 180 VAL A CA 1
ATOM 1297 C C . VAL A 1 180 ? -5.787 -3.324 18.377 1.00 96.44 180 VAL A C 1
ATOM 1299 O O . VAL A 1 180 ? -6.423 -2.599 17.611 1.00 96.44 180 VAL A O 1
ATOM 1302 N N . ALA A 1 181 ? -4.939 -4.257 17.942 1.00 93.62 181 ALA A N 1
ATOM 1303 C CA . ALA A 1 181 ? -4.744 -4.587 16.536 1.00 93.62 181 ALA A CA 1
ATOM 1304 C C . ALA A 1 181 ? -4.448 -6.084 16.372 1.00 93.62 181 ALA A C 1
ATOM 1306 O O . ALA A 1 181 ? -3.581 -6.638 17.045 1.00 93.62 181 ALA A O 1
ATOM 1307 N N . ASN A 1 182 ? -5.174 -6.734 15.465 1.00 92.25 182 ASN A N 1
ATOM 1308 C CA . ASN A 1 182 ? -4.993 -8.129 15.075 1.00 92.25 182 ASN A CA 1
ATOM 1309 C C . ASN A 1 182 ? -5.504 -8.364 13.636 1.00 92.25 182 ASN A C 1
ATOM 1311 O O . ASN A 1 182 ? -6.459 -9.111 13.392 1.00 92.25 182 ASN A O 1
ATOM 1315 N N . TYR A 1 183 ? -4.913 -7.652 12.670 1.00 89.31 183 TYR A N 1
ATOM 1316 C CA . TYR A 1 183 ? -5.323 -7.662 11.256 1.00 89.31 183 TYR A CA 1
ATOM 1317 C C . TYR A 1 183 ? -6.842 -7.465 11.081 1.00 89.31 183 TYR A C 1
ATOM 1319 O O . TYR A 1 183 ? -7.458 -6.665 11.780 1.00 89.31 183 TYR A O 1
ATOM 1327 N N . CYS A 1 184 ? -7.482 -8.200 10.174 1.00 91.50 184 CYS A N 1
ATOM 1328 C CA . CYS A 1 184 ? -8.917 -8.096 9.913 1.00 91.50 184 CYS A CA 1
ATOM 1329 C C . CYS A 1 184 ? -9.795 -8.514 11.110 1.00 91.50 184 CYS A C 1
ATOM 1331 O O . CYS A 1 184 ? -10.989 -8.234 11.116 1.00 91.50 184 CYS A O 1
ATOM 1333 N N . THR A 1 185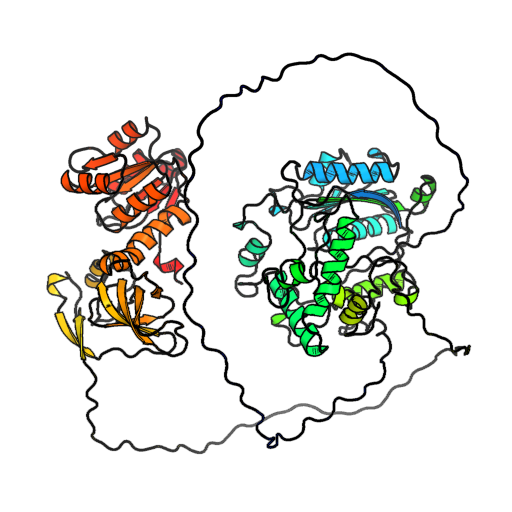 ? -9.228 -9.155 12.142 1.00 93.94 185 THR A N 1
ATOM 1334 C CA . THR A 1 185 ? -9.964 -9.546 13.361 1.00 93.94 185 THR A CA 1
ATOM 1335 C C . THR A 1 185 ? -9.965 -8.473 14.450 1.00 93.94 185 THR A C 1
ATOM 1337 O O . THR A 1 185 ? -10.580 -8.662 15.496 1.00 93.94 185 THR A O 1
ATOM 1340 N N . THR A 1 186 ? -9.326 -7.328 14.200 1.00 96.44 186 THR A N 1
ATOM 1341 C CA . THR A 1 186 ? -9.133 -6.243 15.172 1.00 96.44 186 THR A CA 1
ATOM 1342 C C . THR A 1 186 ? -10.423 -5.789 15.864 1.00 96.44 186 THR A C 1
ATOM 1344 O O . THR A 1 186 ? -10.437 -5.654 17.084 1.00 96.44 186 THR A O 1
ATOM 1347 N N . GLY A 1 187 ? -11.525 -5.615 15.126 1.00 95.88 187 GLY A N 1
ATOM 1348 C CA . GLY A 1 187 ? -12.811 -5.239 15.727 1.00 95.88 187 GLY A CA 1
ATOM 1349 C C . GLY A 1 187 ? -13.344 -6.299 16.699 1.00 95.88 187 GLY A C 1
ATOM 1350 O O . GLY A 1 187 ? -13.785 -5.972 17.796 1.00 95.88 187 GLY A O 1
ATOM 1351 N N . MET A 1 188 ? -13.228 -7.586 16.348 1.00 95.00 188 MET A N 1
ATOM 1352 C CA . MET A 1 188 ? -13.607 -8.684 17.248 1.00 95.00 188 MET A CA 1
ATOM 1353 C C . MET A 1 188 ? -12.705 -8.751 18.483 1.00 95.00 188 MET A C 1
ATOM 1355 O O . MET A 1 188 ? -13.189 -9.076 19.565 1.00 95.00 188 MET A O 1
ATOM 1359 N N . GLU A 1 189 ? -11.416 -8.441 18.336 1.00 96.62 189 GLU A N 1
ATOM 1360 C CA . GLU A 1 189 ? -10.484 -8.387 19.463 1.00 96.62 189 GLU A CA 1
ATOM 1361 C C . GLU A 1 189 ? -10.815 -7.237 20.420 1.00 96.62 189 GLU A C 1
ATOM 1363 O O . GLU A 1 189 ? -10.754 -7.426 21.631 1.00 96.62 189 GLU A O 1
ATOM 1368 N N . ALA A 1 190 ? -11.246 -6.084 19.902 1.00 98.06 190 ALA A N 1
ATOM 1369 C CA . ALA A 1 190 ? -11.669 -4.955 20.728 1.00 98.06 190 ALA A CA 1
ATOM 1370 C C . ALA A 1 190 ? -12.900 -5.313 21.577 1.00 98.06 190 ALA A C 1
ATOM 1372 O O . ALA A 1 190 ? -12.912 -5.080 22.786 1.00 98.06 190 ALA A O 1
ATOM 1373 N N . VAL A 1 191 ? -13.893 -5.983 20.978 1.00 98.19 191 VAL A N 1
ATOM 1374 C CA . VAL A 1 191 ? -15.061 -6.476 21.724 1.00 98.19 191 VAL A CA 1
ATOM 1375 C C . VAL A 1 191 ? -14.666 -7.559 22.731 1.00 98.19 191 VAL A C 1
ATOM 1377 O O . VAL A 1 191 ? -15.155 -7.564 23.859 1.00 98.19 191 VAL A O 1
ATOM 1380 N N . ARG A 1 192 ? -13.753 -8.465 22.362 1.00 96.81 192 ARG A N 1
ATOM 1381 C CA . ARG A 1 192 ? -13.225 -9.491 23.270 1.00 96.81 192 ARG A CA 1
ATOM 1382 C C . ARG A 1 192 ? -12.511 -8.873 24.474 1.00 96.81 192 ARG A C 1
ATOM 1384 O O . ARG A 1 192 ? -12.759 -9.308 25.595 1.00 96.81 192 ARG A O 1
ATOM 1391 N N . ALA A 1 193 ? -11.660 -7.874 24.268 1.00 97.38 193 ALA A N 1
ATOM 1392 C CA . ALA A 1 193 ? -10.949 -7.196 25.346 1.00 97.38 193 ALA A CA 1
ATOM 1393 C C . ALA A 1 193 ? -11.922 -6.494 26.310 1.00 97.38 193 ALA A C 1
ATOM 1395 O O . ALA A 1 193 ? -11.840 -6.712 27.519 1.00 97.38 193 ALA A O 1
ATOM 1396 N N . ALA A 1 194 ? -12.905 -5.759 25.778 1.00 98.19 194 ALA A N 1
ATOM 1397 C CA . ALA A 1 194 ? -13.952 -5.124 26.578 1.00 98.19 194 ALA A CA 1
ATOM 1398 C C . ALA A 1 194 ? -14.790 -6.146 27.368 1.00 98.19 194 ALA A C 1
ATOM 1400 O O . ALA A 1 194 ? -15.029 -5.979 28.564 1.00 98.19 194 ALA A O 1
ATOM 1401 N N . ALA A 1 195 ? -15.183 -7.253 26.731 1.00 97.81 195 ALA A N 1
ATOM 1402 C CA . ALA A 1 195 ? -15.946 -8.313 27.383 1.00 97.81 195 ALA A CA 1
ATOM 1403 C C . ALA A 1 195 ? -15.161 -9.018 28.497 1.00 97.81 195 ALA A C 1
ATOM 1405 O O . ALA A 1 195 ? -15.737 -9.351 29.529 1.00 97.81 195 ALA A O 1
ATOM 1406 N N . LEU A 1 196 ? -13.854 -9.234 28.323 1.00 96.75 196 LEU A N 1
ATOM 1407 C CA . LEU A 1 196 ? -12.999 -9.777 29.382 1.00 96.75 196 LEU A CA 1
ATOM 1408 C C . LEU A 1 196 ? -12.874 -8.798 30.555 1.00 96.75 196 LEU A C 1
ATOM 1410 O O . LEU A 1 196 ? -12.914 -9.229 31.707 1.00 96.75 196 LEU A O 1
ATOM 1414 N N . ALA A 1 197 ? -12.779 -7.495 30.280 1.00 97.31 197 ALA A N 1
ATOM 1415 C CA . ALA A 1 197 ? -12.693 -6.475 31.317 1.00 97.31 197 ALA A CA 1
ATOM 1416 C C . ALA A 1 197 ? -13.990 -6.404 32.148 1.00 97.31 197 ALA A C 1
ATOM 1418 O O . ALA A 1 197 ? -13.936 -6.516 33.374 1.00 97.31 197 ALA A O 1
ATOM 1419 N N . ILE A 1 198 ? -15.160 -6.373 31.499 1.00 97.81 198 ILE A N 1
ATOM 1420 C CA . ILE A 1 198 ? -16.463 -6.421 32.189 1.00 97.81 198 ILE A CA 1
ATOM 1421 C C . ILE A 1 198 ? -16.661 -7.765 32.899 1.00 97.81 198 ILE A C 1
ATOM 1423 O O . ILE A 1 198 ? -17.040 -7.827 34.069 1.00 97.81 198 ILE A O 1
ATOM 1427 N N . GLY A 1 199 ? -16.348 -8.863 32.209 1.00 95.69 199 GLY A N 1
ATOM 1428 C CA . GLY A 1 199 ? -16.478 -10.224 32.719 1.00 95.69 199 GLY A CA 1
ATOM 1429 C C . GLY A 1 199 ? -15.607 -10.513 33.941 1.00 95.69 199 GLY A C 1
ATOM 1430 O O . GLY A 1 199 ? -15.941 -11.414 34.710 1.00 95.69 199 GLY A O 1
ATOM 1431 N N . SER A 1 200 ? -14.525 -9.750 34.140 1.00 95.56 200 SER A N 1
ATOM 1432 C CA . SER A 1 200 ? -13.678 -9.805 35.340 1.00 95.56 200 SER A CA 1
ATOM 1433 C C . SER A 1 200 ? -14.220 -8.991 36.521 1.00 95.56 200 SER A C 1
ATOM 1435 O O . SER A 1 200 ? -13.734 -9.153 37.637 1.00 95.56 200 SER A O 1
ATOM 1437 N N . GLY A 1 201 ? -15.229 -8.143 36.296 1.00 94.88 201 GLY A N 1
ATOM 1438 C CA . GLY A 1 201 ? -15.779 -7.230 37.300 1.00 94.88 201 GLY A CA 1
ATOM 1439 C C . GLY A 1 201 ? -15.040 -5.898 37.418 1.00 94.88 201 GLY A C 1
ATOM 1440 O O . GLY A 1 201 ? -15.354 -5.131 38.319 1.00 94.88 201 GLY A O 1
ATOM 1441 N N . MET A 1 202 ? -14.080 -5.618 36.530 1.00 96.31 202 MET A N 1
ATOM 1442 C CA . MET A 1 202 ? -13.328 -4.361 36.542 1.00 96.31 202 MET A CA 1
ATOM 1443 C C . MET A 1 202 ? -14.176 -3.162 36.104 1.00 96.31 202 MET A C 1
ATOM 1445 O O . MET A 1 202 ? -13.977 -2.071 36.627 1.00 96.31 202 MET A O 1
ATOM 1449 N N . TYR A 1 203 ? -15.106 -3.384 35.170 1.00 98.00 203 TYR A N 1
ATOM 1450 C CA . TYR A 1 203 ? -16.024 -2.373 34.647 1.00 98.00 203 TYR A CA 1
ATOM 1451 C C . TYR A 1 203 ? -17.435 -2.948 34.491 1.00 98.00 203 TYR A C 1
ATOM 1453 O O . TYR A 1 203 ? -17.612 -4.161 34.342 1.00 98.00 203 TYR A O 1
ATOM 1461 N N . ASP A 1 204 ? -18.433 -2.076 34.478 1.00 97.94 204 ASP A N 1
ATOM 1462 C CA . ASP A 1 204 ? -19.823 -2.370 34.149 1.00 97.94 204 ASP A CA 1
ATOM 1463 C C . ASP A 1 204 ? -20.214 -1.908 32.749 1.00 97.94 204 ASP A C 1
ATOM 1465 O O . ASP A 1 204 ? -21.058 -2.566 32.145 1.00 97.94 204 ASP A O 1
ATOM 1469 N N . THR A 1 205 ? -19.599 -0.844 32.224 1.00 98.44 205 THR A N 1
ATOM 1470 C CA . THR A 1 205 ? -19.962 -0.241 30.931 1.00 98.44 205 THR A CA 1
ATOM 1471 C C . THR A 1 205 ? -18.716 0.118 30.127 1.00 98.44 205 THR A C 1
ATOM 1473 O O . THR A 1 205 ? -17.867 0.883 30.582 1.00 98.44 205 THR A O 1
ATOM 1476 N N . ALA A 1 206 ? -18.621 -0.395 28.900 1.00 98.69 206 ALA A N 1
ATOM 1477 C CA . ALA A 1 206 ? -17.516 -0.122 27.990 1.00 98.69 206 ALA A CA 1
ATOM 1478 C C . ALA A 1 206 ? -17.990 0.260 26.586 1.00 98.69 206 ALA A C 1
ATOM 1480 O O . ALA A 1 206 ? -18.925 -0.337 26.048 1.00 98.69 206 ALA A O 1
ATOM 1481 N N . LEU A 1 207 ? -17.281 1.200 25.959 1.00 98.81 207 LEU A N 1
ATOM 1482 C CA . LEU A 1 207 ? -17.467 1.543 24.551 1.00 98.81 207 LEU A CA 1
ATOM 1483 C C . LEU A 1 207 ? -16.393 0.876 23.688 1.00 98.81 207 LEU A C 1
ATOM 1485 O O . LEU A 1 207 ? -15.199 0.986 23.954 1.00 98.81 207 LEU A O 1
ATOM 1489 N N . VAL A 1 208 ? -16.807 0.231 22.607 1.00 98.69 208 VAL A N 1
ATOM 1490 C CA . VAL A 1 208 ? -15.911 -0.318 21.589 1.00 98.69 208 VAL A CA 1
ATOM 1491 C C . VAL A 1 208 ? -16.179 0.399 20.279 1.00 98.69 208 VAL A C 1
ATOM 1493 O O . VAL A 1 208 ? -17.330 0.475 19.867 1.00 98.69 208 VAL A O 1
ATOM 1496 N N . VAL A 1 209 ? -15.142 0.889 19.602 1.00 98.69 209 VAL A N 1
ATOM 1497 C CA . VAL A 1 209 ? -15.258 1.419 18.235 1.00 98.69 209 VAL A CA 1
ATOM 1498 C C . VAL A 1 209 ? -14.177 0.794 17.368 1.00 98.69 209 VAL A C 1
ATOM 1500 O O . VAL A 1 209 ? -13.002 0.850 17.708 1.00 98.69 209 VAL A O 1
ATOM 1503 N N . GLY A 1 210 ? -14.563 0.185 16.251 1.00 97.88 210 GLY A N 1
ATOM 1504 C CA . GLY A 1 210 ? -13.653 -0.193 15.175 1.00 97.88 210 GLY A CA 1
ATOM 1505 C C . GLY A 1 210 ? -13.735 0.830 14.050 1.00 97.88 210 GLY A C 1
ATOM 1506 O O . GLY A 1 210 ? -14.844 1.174 13.650 1.00 97.88 210 GLY A O 1
ATOM 1507 N N . ALA A 1 211 ? -12.605 1.318 13.541 1.00 96.00 211 ALA A N 1
ATOM 1508 C CA . ALA A 1 211 ? -12.591 2.342 12.498 1.00 96.00 211 ALA A CA 1
ATOM 1509 C C . ALA A 1 211 ? -11.388 2.196 11.567 1.00 96.00 211 ALA A C 1
ATOM 1511 O O . ALA A 1 211 ? -10.274 1.947 12.020 1.00 96.00 211 ALA A O 1
ATOM 1512 N N . GLU A 1 212 ? -11.613 2.411 10.271 1.00 93.81 212 GLU A N 1
ATOM 1513 C CA . GLU A 1 212 ? -10.570 2.353 9.253 1.00 93.81 212 GLU A CA 1
ATOM 1514 C C . GLU A 1 212 ? -10.807 3.421 8.172 1.00 93.81 212 GLU A C 1
ATOM 1516 O O . GLU A 1 212 ? -11.940 3.647 7.736 1.00 93.81 212 GLU A O 1
ATOM 1521 N N . LYS A 1 213 ? -9.727 4.064 7.714 1.00 92.00 213 LYS A N 1
ATOM 1522 C CA . LYS A 1 213 ? -9.749 5.047 6.620 1.00 92.00 213 LYS A CA 1
ATOM 1523 C C . LYS A 1 213 ? -8.764 4.631 5.533 1.00 92.00 213 LYS A C 1
ATOM 1525 O O . LYS A 1 213 ? -7.650 5.129 5.408 1.00 92.00 213 LYS A O 1
ATOM 1530 N N . MET A 1 214 ? -9.159 3.622 4.770 1.00 87.94 214 MET A N 1
ATOM 1531 C CA . MET A 1 214 ? -8.279 2.939 3.827 1.00 87.94 214 MET A CA 1
ATOM 1532 C C . MET A 1 214 ? -8.156 3.636 2.471 1.00 87.94 214 MET A C 1
ATOM 1534 O O . MET A 1 214 ? -7.318 3.229 1.662 1.00 87.94 214 MET A O 1
ATOM 1538 N N . ARG A 1 215 ? -9.014 4.617 2.169 1.00 86.50 215 ARG A N 1
ATOM 1539 C CA . ARG A 1 215 ? -9.053 5.278 0.856 1.00 86.50 215 ARG A CA 1
ATOM 1540 C C . ARG A 1 215 ? -8.225 6.551 0.776 1.00 86.50 215 ARG A C 1
ATOM 1542 O O . ARG A 1 215 ? -7.895 6.946 -0.339 1.00 86.50 215 ARG A O 1
ATOM 1549 N N . ASP A 1 216 ? -7.793 7.110 1.903 1.00 84.06 216 ASP A N 1
ATOM 1550 C CA . ASP A 1 216 ? -6.975 8.333 1.958 1.00 84.06 216 ASP A CA 1
ATOM 1551 C C . ASP A 1 216 ? -5.487 8.051 1.690 1.00 84.06 216 ASP A C 1
ATOM 1553 O O . ASP A 1 216 ? -4.592 8.550 2.370 1.00 84.06 216 ASP A O 1
ATOM 1557 N N . VAL A 1 217 ? -5.212 7.236 0.666 1.00 75.94 217 VAL A N 1
ATOM 1558 C CA . VAL A 1 217 ? -3.861 6.888 0.223 1.00 75.94 217 VAL A CA 1
ATOM 1559 C C . VAL A 1 217 ? -3.678 7.044 -1.277 1.00 75.94 217 VAL A C 1
ATOM 1561 O O . VAL A 1 217 ? -4.549 6.661 -2.062 1.00 75.94 217 VAL A O 1
ATOM 1564 N N . PRO A 1 218 ? -2.495 7.504 -1.723 1.00 70.38 218 PRO A N 1
ATOM 1565 C CA . PRO A 1 218 ? -2.113 7.370 -3.121 1.00 70.38 218 PRO A CA 1
ATOM 1566 C C . PRO A 1 218 ? -1.984 5.884 -3.494 1.00 70.38 218 PRO A C 1
ATOM 1568 O O . PRO A 1 218 ? -1.694 5.043 -2.647 1.00 70.38 218 PRO A O 1
ATOM 1571 N N . ALA A 1 219 ? -2.098 5.539 -4.781 1.00 63.44 219 ALA A N 1
ATOM 1572 C CA . ALA A 1 219 ? -2.088 4.142 -5.249 1.00 63.44 219 ALA A CA 1
ATOM 1573 C C . ALA A 1 219 ? -0.889 3.298 -4.745 1.00 63.44 219 ALA A C 1
ATOM 1575 O O . ALA A 1 219 ? -1.032 2.107 -4.457 1.00 63.44 219 ALA A O 1
ATOM 1576 N N . ARG A 1 220 ? 0.290 3.918 -4.578 1.00 61.09 220 ARG A N 1
ATOM 1577 C CA . ARG A 1 220 ? 1.509 3.276 -4.038 1.00 61.09 220 ARG A CA 1
ATOM 1578 C C . ARG A 1 220 ? 1.548 3.150 -2.506 1.00 61.09 220 ARG A C 1
ATOM 1580 O O . ARG A 1 220 ? 2.443 2.490 -2.000 1.00 61.09 220 ARG A O 1
ATOM 1587 N N . GLY A 1 221 ? 0.604 3.762 -1.797 1.00 65.00 221 GLY A N 1
ATOM 1588 C CA . GLY A 1 221 ? 0.359 3.589 -0.362 1.00 65.00 221 GLY A CA 1
ATOM 1589 C C . GLY A 1 221 ? -0.802 2.637 -0.055 1.00 65.00 221 GLY A C 1
ATOM 1590 O O . GLY A 1 221 ? -1.154 2.464 1.107 1.00 65.00 221 GLY A O 1
ATOM 1591 N N . SER A 1 222 ? -1.402 2.015 -1.080 1.00 75.44 222 SER A N 1
ATOM 1592 C CA . SER A 1 222 ? -2.478 1.035 -0.900 1.00 75.44 222 SER A CA 1
ATOM 1593 C C . SER A 1 222 ? -2.038 -0.141 -0.027 1.00 75.44 222 SER A C 1
ATOM 1595 O O . SER A 1 222 ? -0.868 -0.526 -0.030 1.00 75.44 222 SER A O 1
ATOM 1597 N N . LEU A 1 223 ? -2.992 -0.778 0.661 1.00 76.94 223 LEU A N 1
ATOM 1598 C CA . LEU A 1 223 ? -2.732 -1.977 1.470 1.00 76.94 223 LEU A CA 1
ATOM 1599 C C . LEU A 1 223 ? -1.973 -3.059 0.679 1.00 76.94 223 LEU A C 1
ATOM 1601 O O . LEU A 1 223 ? -1.094 -3.731 1.220 1.00 76.94 223 LEU A O 1
ATOM 1605 N N . LEU A 1 224 ? -2.287 -3.185 -0.614 1.00 76.50 224 LEU A N 1
ATOM 1606 C CA . LEU A 1 224 ? -1.615 -4.0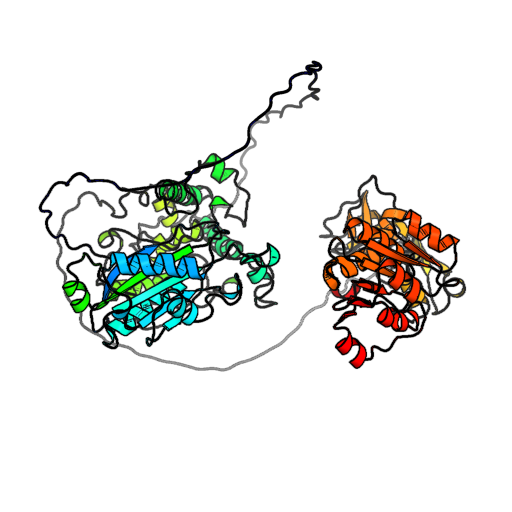81 -1.548 1.00 76.50 224 LEU A CA 1
ATOM 1607 C C . LEU A 1 224 ? -0.142 -3.702 -1.753 1.00 76.50 224 LEU A C 1
ATOM 1609 O O . LEU A 1 224 ? 0.736 -4.553 -1.632 1.00 76.50 224 LEU A O 1
ATOM 1613 N N . ALA A 1 225 ? 0.131 -2.428 -2.040 1.00 75.50 225 ALA A N 1
ATOM 1614 C CA . ALA A 1 225 ? 1.489 -1.934 -2.230 1.00 75.50 225 ALA A CA 1
ATOM 1615 C C . ALA A 1 225 ? 2.322 -2.080 -0.950 1.00 75.50 225 ALA A C 1
ATOM 1617 O O . ALA A 1 225 ? 3.458 -2.540 -1.016 1.00 75.50 225 ALA A O 1
ATOM 1618 N N . ARG A 1 226 ? 1.745 -1.786 0.218 1.00 75.31 226 ARG A N 1
ATOM 1619 C CA . ARG A 1 226 ? 2.410 -1.974 1.516 1.00 75.31 226 ARG A CA 1
ATOM 1620 C C . ARG A 1 226 ? 2.734 -3.437 1.787 1.00 75.31 226 ARG A C 1
ATOM 1622 O O . ARG A 1 226 ? 3.841 -3.747 2.207 1.00 75.31 226 ARG A O 1
ATOM 1629 N N . HIS A 1 227 ? 1.822 -4.353 1.458 1.00 73.56 227 HIS A N 1
ATOM 1630 C CA . HIS A 1 227 ? 2.103 -5.788 1.543 1.00 73.56 227 HIS A CA 1
ATOM 1631 C C . HIS A 1 227 ? 3.309 -6.213 0.700 1.00 73.56 227 HIS A C 1
ATOM 1633 O O . HIS A 1 227 ? 4.022 -7.123 1.100 1.00 73.56 227 HIS A O 1
ATOM 1639 N N . ILE A 1 228 ? 3.562 -5.555 -0.432 1.00 73.25 228 ILE A N 1
ATOM 1640 C CA . ILE A 1 228 ? 4.704 -5.855 -1.304 1.00 73.25 228 ILE A CA 1
ATOM 1641 C C . ILE A 1 228 ? 5.986 -5.159 -0.821 1.00 73.25 228 ILE A C 1
ATOM 1643 O O . ILE A 1 228 ? 7.071 -5.718 -0.956 1.00 73.25 228 ILE A O 1
ATOM 1647 N N . LEU A 1 229 ? 5.872 -3.932 -0.304 1.00 73.50 229 LEU A N 1
ATOM 1648 C CA . LEU A 1 229 ? 7.007 -3.040 -0.043 1.00 73.50 229 LEU A CA 1
ATOM 1649 C C . LEU A 1 229 ? 7.498 -3.052 1.410 1.00 73.50 229 LEU A C 1
ATOM 1651 O O . LEU A 1 229 ? 8.663 -2.748 1.649 1.00 73.50 229 LEU A O 1
ATOM 1655 N N . GLU A 1 230 ? 6.624 -3.360 2.367 1.00 74.75 230 GLU A N 1
ATOM 1656 C CA . GLU A 1 230 ? 6.876 -3.193 3.808 1.00 74.75 230 GLU A CA 1
ATOM 1657 C C . GLU A 1 230 ? 6.903 -4.523 4.572 1.00 74.75 230 GLU A C 1
ATOM 1659 O O . GLU A 1 230 ? 7.070 -4.544 5.790 1.00 74.75 230 GLU A O 1
ATOM 1664 N N . THR A 1 231 ? 6.729 -5.649 3.881 1.00 72.38 231 THR A N 1
ATOM 1665 C CA . THR A 1 231 ? 6.805 -6.982 4.489 1.00 72.38 231 THR A CA 1
ATOM 1666 C C . THR A 1 231 ? 8.187 -7.603 4.293 1.00 72.38 231 THR A C 1
ATOM 1668 O O . THR A 1 231 ? 9.075 -7.029 3.661 1.00 72.38 231 THR A O 1
ATOM 1671 N N . HIS A 1 232 ? 8.397 -8.784 4.879 1.00 78.75 232 HIS A N 1
ATOM 1672 C CA . HIS A 1 232 ? 9.696 -9.445 4.881 1.00 78.75 232 HIS A CA 1
ATOM 1673 C C . HIS A 1 232 ? 10.269 -9.591 3.449 1.00 78.75 232 HIS A C 1
ATOM 1675 O O . HIS A 1 232 ? 9.658 -10.268 2.616 1.00 78.75 232 HIS A O 1
ATOM 1681 N N . PRO A 1 233 ? 11.477 -9.064 3.166 1.00 71.00 233 PRO A N 1
ATOM 1682 C CA . PRO A 1 233 ? 11.986 -8.877 1.800 1.00 71.00 233 PRO A CA 1
ATOM 1683 C C . PRO A 1 233 ? 12.222 -10.181 1.019 1.00 71.00 233 PRO A C 1
ATOM 1685 O O . PRO A 1 233 ? 12.253 -10.164 -0.209 1.00 71.00 233 PRO A O 1
ATOM 1688 N N . LEU A 1 234 ? 12.384 -11.307 1.723 1.00 71.50 234 LEU A N 1
ATOM 1689 C CA . LEU A 1 234 ? 12.507 -12.649 1.133 1.00 71.50 234 LEU A CA 1
ATOM 1690 C C . LEU A 1 234 ? 11.194 -13.454 1.164 1.00 71.50 234 LEU A C 1
ATOM 1692 O O . LEU A 1 234 ? 10.750 -13.938 0.131 1.00 71.50 234 LEU A O 1
ATOM 1696 N N . LEU A 1 235 ? 10.556 -13.584 2.333 1.00 68.62 235 LEU A N 1
ATOM 1697 C CA . LEU A 1 235 ? 9.379 -14.443 2.531 1.00 68.62 235 LEU A CA 1
ATOM 1698 C C . LEU A 1 235 ? 8.072 -13.884 1.948 1.00 68.62 235 LEU A C 1
ATOM 1700 O O . LEU A 1 235 ? 7.128 -14.646 1.755 1.00 68.62 235 LEU A O 1
ATOM 1704 N N . ALA A 1 236 ? 7.994 -12.577 1.693 1.00 67.88 236 ALA A N 1
ATOM 1705 C CA . ALA A 1 236 ? 6.758 -11.911 1.286 1.00 67.88 236 ALA A CA 1
ATOM 1706 C C . ALA A 1 236 ? 6.881 -11.111 -0.028 1.00 67.88 236 ALA A C 1
ATOM 1708 O O . ALA A 1 236 ? 5.951 -10.401 -0.417 1.00 67.88 236 ALA A O 1
ATOM 1709 N N . LYS A 1 237 ? 7.990 -11.271 -0.769 1.00 63.47 237 LYS A N 1
ATOM 1710 C CA . LYS A 1 237 ? 8.188 -10.623 -2.075 1.00 63.47 237 LYS A CA 1
ATOM 1711 C C . LYS A 1 237 ? 7.140 -11.112 -3.081 1.00 63.47 237 LYS A C 1
ATOM 1713 O O . LYS A 1 237 ? 7.060 -12.299 -3.376 1.00 63.47 237 LYS A O 1
ATOM 1718 N N . GLY A 1 238 ? 6.332 -10.187 -3.604 1.00 65.44 238 GLY A N 1
ATOM 1719 C CA . GLY A 1 238 ? 5.245 -10.498 -4.544 1.00 65.44 238 GLY A CA 1
ATOM 1720 C C . GLY A 1 238 ? 3.987 -11.090 -3.895 1.00 65.44 238 GLY A C 1
ATOM 1721 O O . GLY A 1 238 ? 3.070 -11.499 -4.604 1.00 65.44 238 GLY A O 1
ATOM 1722 N N . ARG A 1 239 ? 3.912 -11.123 -2.559 1.00 75.81 239 ARG A N 1
ATOM 1723 C CA . ARG A 1 239 ? 2.765 -11.662 -1.829 1.00 75.81 239 ARG A CA 1
ATOM 1724 C C . ARG A 1 239 ? 1.655 -10.623 -1.700 1.00 75.81 239 ARG A C 1
ATOM 1726 O O . ARG A 1 239 ? 1.854 -9.545 -1.145 1.00 75.81 239 ARG A O 1
ATOM 1733 N N . THR A 1 240 ? 0.453 -10.980 -2.132 1.00 84.62 240 THR A N 1
ATOM 1734 C CA . THR A 1 240 ? -0.749 -10.146 -2.015 1.00 84.62 240 THR A CA 1
ATOM 1735 C C . THR A 1 240 ? -1.840 -10.915 -1.277 1.00 84.62 240 THR A C 1
ATOM 1737 O O . THR A 1 240 ? -1.885 -12.139 -1.379 1.00 84.62 240 THR A O 1
ATOM 1740 N N . ALA A 1 241 ? -2.730 -10.233 -0.544 1.00 85.19 241 ALA A N 1
ATOM 1741 C CA . ALA A 1 241 ? -3.848 -10.917 0.117 1.00 85.19 241 ALA A CA 1
ATOM 1742 C C . ALA A 1 241 ? -4.708 -11.725 -0.886 1.00 85.19 241 ALA A C 1
ATOM 1744 O O . ALA A 1 241 ? -4.879 -12.922 -0.651 1.00 85.19 241 ALA A O 1
ATOM 1745 N N . PRO A 1 242 ? -5.132 -11.173 -2.048 1.00 90.38 242 PRO A N 1
ATOM 1746 C CA . PRO A 1 242 ? -5.824 -11.966 -3.067 1.00 90.38 242 PRO A CA 1
ATOM 1747 C C . PRO A 1 242 ? -5.006 -13.167 -3.550 1.00 90.38 242 PRO A C 1
ATOM 1749 O O . PRO A 1 242 ? -5.550 -14.254 -3.689 1.00 90.38 242 PRO A O 1
ATOM 1752 N N . GLY A 1 243 ? -3.692 -13.010 -3.747 1.00 89.50 243 GLY A N 1
ATOM 1753 C CA . GLY A 1 243 ? -2.813 -14.101 -4.169 1.00 89.50 243 GLY A CA 1
ATOM 1754 C C . GLY A 1 243 ? -2.744 -15.248 -3.159 1.00 89.50 243 GLY A C 1
ATOM 1755 O O . GLY A 1 243 ? -2.732 -16.410 -3.551 1.00 89.50 243 GLY A O 1
ATOM 1756 N N . GLN A 1 244 ? -2.754 -14.948 -1.859 1.00 86.38 244 GLN A N 1
ATOM 1757 C CA . GLN A 1 244 ? -2.737 -15.984 -0.824 1.00 86.38 244 GLN A CA 1
ATOM 1758 C C . GLN A 1 244 ? -4.042 -16.772 -0.761 1.00 86.38 244 GLN A C 1
ATOM 1760 O O . GLN A 1 244 ? -4.018 -18.001 -0.726 1.00 86.38 244 GLN A O 1
ATOM 1765 N N . PHE A 1 245 ? -5.185 -16.086 -0.775 1.00 91.69 245 PHE A N 1
ATOM 1766 C CA . PHE A 1 245 ? -6.480 -16.768 -0.759 1.00 91.69 245 PHE A CA 1
ATOM 1767 C C . PHE A 1 245 ? -6.793 -17.448 -2.096 1.00 91.69 245 PHE A C 1
ATOM 1769 O O . PHE A 1 245 ? -7.528 -18.432 -2.119 1.00 91.69 245 PHE A O 1
ATOM 1776 N N . ALA A 1 246 ? -6.175 -17.010 -3.195 1.00 93.56 246 ALA A N 1
ATOM 1777 C CA . ALA A 1 246 ? -6.234 -17.696 -4.478 1.00 93.56 246 ALA A CA 1
ATOM 1778 C C . ALA A 1 246 ? -5.540 -19.071 -4.460 1.00 93.56 246 ALA A C 1
ATOM 1780 O O . ALA A 1 246 ? -6.026 -19.989 -5.121 1.00 93.56 246 ALA A O 1
ATOM 1781 N N . LEU A 1 247 ? -4.472 -19.266 -3.671 1.00 91.25 247 LEU A N 1
ATOM 1782 C CA . LEU A 1 247 ? -3.877 -20.600 -3.465 1.00 91.25 247 LEU A CA 1
ATOM 1783 C C . LEU A 1 247 ? -4.872 -21.549 -2.791 1.00 91.25 247 LEU A C 1
ATOM 1785 O O . LEU A 1 247 ? -5.082 -22.666 -3.262 1.00 91.25 247 LEU A O 1
ATOM 1789 N N . LEU A 1 248 ? -5.532 -21.069 -1.735 1.00 92.31 248 LEU A N 1
ATOM 1790 C CA . LEU A 1 248 ? -6.582 -21.805 -1.034 1.00 92.31 248 LEU A CA 1
ATOM 1791 C C . LEU A 1 248 ? -7.777 -22.089 -1.957 1.00 92.31 248 LEU A C 1
ATOM 1793 O O . LEU A 1 248 ? -8.253 -23.218 -2.002 1.00 92.31 248 LEU A O 1
ATOM 1797 N N . GLY A 1 249 ? -8.199 -21.120 -2.774 1.00 95.81 249 GLY A N 1
ATOM 1798 C CA . GLY A 1 249 ? -9.237 -21.318 -3.792 1.00 95.81 249 GLY A CA 1
ATOM 1799 C C . GLY A 1 249 ? -8.866 -22.353 -4.839 1.00 95.81 249 GLY A C 1
ATOM 1800 O O . GLY A 1 249 ? -9.635 -23.278 -5.071 1.00 95.81 249 GLY A O 1
ATOM 1801 N N . THR A 1 250 ? -7.671 -22.255 -5.415 1.00 96.25 250 THR A N 1
ATOM 1802 C CA . THR A 1 250 ? -7.172 -23.228 -6.396 1.00 96.25 250 THR A CA 1
ATOM 1803 C C . THR A 1 250 ? -7.183 -24.635 -5.809 1.00 96.25 250 THR A C 1
ATOM 1805 O O . THR A 1 250 ? -7.706 -25.563 -6.422 1.00 96.25 250 THR A O 1
ATOM 1808 N N . ARG A 1 251 ? -6.651 -24.794 -4.591 1.00 95.31 251 ARG A N 1
ATOM 1809 C CA . ARG A 1 251 ? -6.570 -26.096 -3.932 1.00 95.31 251 ARG A CA 1
ATOM 1810 C C . ARG A 1 251 ? -7.943 -26.660 -3.579 1.00 95.31 251 ARG A C 1
ATOM 1812 O O . ARG A 1 251 ? -8.177 -27.845 -3.802 1.00 95.31 251 ARG A O 1
ATOM 1819 N N . TYR A 1 252 ? -8.834 -25.830 -3.046 1.00 97.19 252 TYR A N 1
ATOM 1820 C CA . TYR A 1 252 ? -10.187 -26.229 -2.668 1.00 97.19 252 TYR A CA 1
ATOM 1821 C C . TYR A 1 252 ? -11.002 -26.698 -3.879 1.00 97.19 252 TYR A C 1
ATOM 1823 O O . TYR A 1 252 ? -11.620 -27.761 -3.820 1.00 97.19 252 TYR A O 1
ATOM 1831 N N . LEU A 1 253 ? -10.973 -25.937 -4.980 1.00 97.56 253 LEU A N 1
ATOM 1832 C CA . LEU A 1 253 ? -11.675 -26.284 -6.219 1.00 97.56 253 LEU A CA 1
ATOM 1833 C C . LEU A 1 253 ? -11.174 -27.620 -6.787 1.00 97.56 253 LEU A C 1
ATOM 1835 O O . LEU A 1 253 ? -11.980 -28.511 -7.045 1.00 97.56 253 LEU A O 1
ATOM 1839 N N . GLU A 1 254 ? -9.852 -27.795 -6.872 1.00 97.06 254 GLU A N 1
ATOM 1840 C CA . GLU A 1 254 ? -9.215 -29.023 -7.365 1.00 97.06 254 GLU A CA 1
ATOM 1841 C C . GLU A 1 254 ? -9.574 -30.251 -6.511 1.00 97.06 254 GLU A C 1
ATOM 1843 O O . GLU A 1 254 ? -10.040 -31.268 -7.020 1.00 97.06 254 GLU A O 1
ATOM 1848 N N . VAL A 1 255 ? -9.387 -30.169 -5.189 1.00 97.00 255 VAL A N 1
ATOM 1849 C CA . VAL A 1 255 ? -9.574 -31.320 -4.287 1.00 97.00 255 VAL A CA 1
ATOM 1850 C C . VAL A 1 255 ? -11.039 -31.740 -4.187 1.00 97.00 255 VAL A C 1
ATOM 1852 O O . VAL A 1 255 ? -11.333 -32.927 -4.022 1.00 97.00 255 VAL A O 1
ATOM 1855 N N . HIS A 1 256 ? -11.964 -30.784 -4.256 1.00 96.50 256 HIS A N 1
ATOM 1856 C CA . HIS A 1 256 ? -13.393 -31.052 -4.107 1.00 96.50 256 HIS A CA 1
ATOM 1857 C C . HIS A 1 256 ? -14.148 -31.159 -5.438 1.00 96.50 256 HIS A C 1
ATOM 1859 O O . HIS A 1 256 ? -15.338 -31.471 -5.419 1.00 96.50 256 HIS A O 1
ATOM 1865 N N . GLY A 1 257 ? -13.464 -30.983 -6.574 1.00 96.06 257 GLY A N 1
ATOM 1866 C CA . GLY A 1 257 ? -14.037 -31.146 -7.909 1.00 96.06 257 GLY A CA 1
ATOM 1867 C C . GLY A 1 257 ? -15.075 -30.079 -8.254 1.00 96.06 257 GLY A C 1
ATOM 1868 O O . GLY A 1 257 ? -16.114 -30.406 -8.827 1.00 96.06 257 GLY A O 1
ATOM 1869 N N . TYR A 1 258 ? -14.826 -28.829 -7.860 1.00 97.44 258 TYR A N 1
ATOM 1870 C CA . TYR A 1 258 ? -15.649 -27.688 -8.252 1.00 97.44 258 TYR A CA 1
ATOM 1871 C C . TYR A 1 258 ? -14.977 -26.896 -9.369 1.00 97.44 258 TYR A C 1
ATOM 1873 O O . TYR A 1 258 ? -13.776 -26.639 -9.315 1.00 97.44 258 TYR A O 1
ATOM 1881 N N . ASP A 1 259 ? -15.782 -26.407 -10.304 1.00 96.75 259 ASP A N 1
ATOM 1882 C CA . ASP A 1 259 ? -15.359 -25.350 -11.216 1.00 96.75 259 ASP A CA 1
ATOM 1883 C C . ASP A 1 259 ? -15.456 -23.972 -10.535 1.00 96.75 259 ASP A C 1
ATOM 1885 O O . ASP A 1 259 ? -16.113 -23.802 -9.497 1.00 96.75 259 ASP A O 1
ATOM 1889 N N . ARG A 1 260 ? -14.809 -22.958 -11.124 1.00 96.44 260 ARG A N 1
ATOM 1890 C CA . ARG A 1 260 ? -14.754 -21.586 -10.585 1.00 96.44 260 ARG A CA 1
ATOM 1891 C C . ARG A 1 260 ? -16.150 -21.004 -10.339 1.00 96.44 260 ARG A C 1
ATOM 1893 O O . ARG A 1 260 ? -16.337 -20.219 -9.412 1.00 96.44 260 ARG A O 1
ATOM 1900 N N . GLU A 1 261 ? -17.127 -21.392 -11.146 1.00 96.50 261 GLU A N 1
ATOM 1901 C CA . GLU A 1 261 ? -18.519 -20.939 -11.135 1.00 96.50 261 GLU A CA 1
ATOM 1902 C C . GLU A 1 261 ? -19.192 -21.121 -9.769 1.00 96.50 261 GLU A C 1
ATOM 1904 O O . GLU A 1 261 ? -20.097 -20.358 -9.430 1.00 96.50 261 GLU A O 1
ATOM 1909 N N . VAL A 1 262 ? -18.720 -22.052 -8.931 1.00 96.81 262 VAL A N 1
ATOM 1910 C CA . VAL A 1 262 ? -19.242 -22.208 -7.565 1.00 96.81 262 VAL A CA 1
ATOM 1911 C C . VAL A 1 262 ? -19.043 -20.948 -6.708 1.00 96.81 262 VAL A C 1
ATOM 1913 O O . VAL A 1 262 ? -19.853 -20.665 -5.825 1.00 96.81 262 VAL A O 1
ATOM 1916 N N . LEU A 1 263 ? -18.000 -20.159 -6.987 1.00 97.88 263 LEU A N 1
ATOM 1917 C CA . LEU A 1 263 ? -17.704 -18.907 -6.286 1.00 97.88 263 LEU A CA 1
ATOM 1918 C C . LEU A 1 263 ? -18.743 -17.817 -6.593 1.00 97.88 263 LEU A C 1
ATOM 1920 O O . LEU A 1 263 ? -19.024 -16.973 -5.736 1.00 97.88 263 LEU A O 1
ATOM 1924 N N . ALA A 1 264 ? -19.377 -17.868 -7.772 1.00 97.75 264 ALA A N 1
ATOM 1925 C CA . ALA A 1 264 ? -20.407 -16.911 -8.171 1.00 97.75 264 ALA A CA 1
ATOM 1926 C C . ALA A 1 264 ? -21.599 -16.928 -7.205 1.00 97.75 264 ALA A C 1
ATOM 1928 O O . ALA A 1 264 ? -22.149 -15.875 -6.887 1.00 97.75 264 ALA A O 1
ATOM 1929 N N . ALA A 1 265 ? -21.964 -18.099 -6.671 1.00 96.94 265 ALA A N 1
ATOM 1930 C CA . ALA A 1 265 ? -23.068 -18.226 -5.720 1.00 96.94 265 ALA A CA 1
ATOM 1931 C C . ALA A 1 265 ? -22.885 -17.325 -4.485 1.00 96.94 265 ALA A C 1
ATOM 1933 O O . ALA A 1 265 ? -23.864 -16.778 -3.972 1.00 96.94 265 ALA A O 1
ATOM 1934 N N . VAL A 1 266 ? -21.637 -17.128 -4.045 1.00 97.81 266 VAL A N 1
ATOM 1935 C CA . VAL A 1 266 ? -21.292 -16.221 -2.945 1.00 97.81 266 VAL A CA 1
ATOM 1936 C C . VAL A 1 266 ? -21.330 -14.766 -3.408 1.00 97.81 266 VAL A C 1
ATOM 1938 O O . VAL A 1 266 ? -22.050 -13.964 -2.816 1.00 97.81 266 VAL A O 1
ATOM 1941 N N . ALA A 1 267 ? -20.630 -14.427 -4.497 1.00 97.69 267 ALA A N 1
ATOM 1942 C CA . ALA A 1 267 ? -20.553 -13.049 -4.993 1.00 97.69 267 ALA A CA 1
ATOM 1943 C C . ALA A 1 267 ? -21.943 -12.453 -5.282 1.00 97.69 267 ALA A C 1
ATOM 1945 O O . ALA A 1 267 ? -22.275 -11.365 -4.808 1.00 97.69 267 ALA A O 1
ATOM 1946 N N . LEU A 1 268 ? -22.787 -13.188 -6.014 1.00 97.69 268 LEU A N 1
ATOM 1947 C CA . LEU A 1 268 ? -24.141 -12.758 -6.373 1.00 97.69 268 LEU A CA 1
ATOM 1948 C C . LEU A 1 268 ? -25.003 -12.538 -5.124 1.00 97.69 268 LEU A C 1
ATOM 1950 O O . LEU A 1 268 ? -25.685 -11.519 -5.017 1.00 97.69 268 LEU A O 1
ATOM 1954 N N . LYS A 1 269 ? -24.942 -13.471 -4.163 1.00 96.56 269 LYS A N 1
ATOM 1955 C CA . LYS A 1 269 ? -25.656 -13.372 -2.884 1.00 96.56 269 LYS A CA 1
ATOM 1956 C C . LYS A 1 269 ? -25.222 -12.132 -2.102 1.00 96.56 269 LYS A C 1
ATOM 1958 O O . LYS A 1 269 ? -26.078 -11.396 -1.612 1.00 96.56 269 LYS A O 1
ATOM 1963 N N . ASN A 1 270 ? -23.919 -11.887 -1.979 1.00 96.75 270 ASN A N 1
ATOM 1964 C CA . ASN A 1 270 ? -23.404 -10.790 -1.155 1.00 96.75 270 ASN A CA 1
ATOM 1965 C C . ASN A 1 270 ? -23.756 -9.434 -1.772 1.00 96.75 270 ASN A C 1
ATOM 1967 O O . ASN A 1 270 ? -24.205 -8.536 -1.063 1.00 96.75 270 ASN A O 1
ATOM 1971 N N . HIS A 1 271 ? -23.681 -9.312 -3.098 1.00 97.38 271 HIS A N 1
ATOM 1972 C CA . HIS A 1 271 ? -24.133 -8.119 -3.814 1.00 97.38 271 HIS A CA 1
ATOM 1973 C C . HIS A 1 271 ? -25.653 -7.908 -3.752 1.00 97.38 271 HIS A C 1
ATOM 1975 O O . HIS A 1 271 ? -26.110 -6.768 -3.650 1.00 97.38 271 HIS A O 1
ATOM 1981 N N . GLU A 1 272 ? -26.453 -8.977 -3.780 1.00 96.44 272 GLU A N 1
ATOM 1982 C CA . GLU A 1 272 ? -27.905 -8.890 -3.588 1.00 96.44 272 GLU A CA 1
ATOM 1983 C C . GLU A 1 272 ? -28.258 -8.387 -2.180 1.00 96.44 272 GLU A C 1
ATOM 1985 O O . GLU A 1 272 ? -29.105 -7.504 -2.027 1.00 96.44 272 GLU A O 1
ATOM 1990 N N . ASN A 1 273 ? -27.583 -8.905 -1.151 1.00 95.25 273 ASN A N 1
ATOM 1991 C CA . ASN A 1 273 ? -27.764 -8.454 0.227 1.00 95.25 273 ASN A CA 1
ATOM 1992 C C . ASN A 1 273 ? -27.278 -7.007 0.412 1.00 95.25 273 ASN A C 1
ATOM 1994 O O . ASN A 1 273 ? -27.987 -6.191 1.001 1.00 95.25 273 ASN A O 1
ATOM 1998 N N . GLY A 1 274 ? -26.120 -6.658 -0.156 1.00 95.69 274 GLY A N 1
ATOM 1999 C CA . GLY A 1 274 ? -25.573 -5.299 -0.140 1.00 95.69 274 GLY A CA 1
ATOM 2000 C C . GLY A 1 274 ? -26.496 -4.279 -0.810 1.00 95.69 274 GLY A C 1
ATOM 2001 O O . GLY A 1 274 ? -26.679 -3.179 -0.295 1.00 95.69 274 GLY A O 1
ATOM 2002 N N . ALA A 1 275 ? -27.181 -4.658 -1.894 1.00 96.25 275 ALA A N 1
ATOM 2003 C CA . ALA A 1 275 ? -28.182 -3.814 -2.551 1.00 96.25 275 ALA A CA 1
ATOM 2004 C C . ALA A 1 275 ? -29.378 -3.451 -1.660 1.00 96.25 275 ALA A C 1
ATOM 2006 O O . ALA A 1 275 ? -30.013 -2.419 -1.877 1.00 96.25 275 ALA A O 1
ATOM 2007 N N . ARG A 1 276 ? -29.675 -4.276 -0.651 1.00 95.56 276 ARG A N 1
ATOM 2008 C CA . ARG A 1 276 ? -30.763 -4.053 0.310 1.00 95.56 276 ARG A CA 1
ATOM 2009 C C . ARG A 1 276 ? -30.311 -3.264 1.542 1.00 95.56 276 ARG A C 1
ATOM 2011 O O . ARG A 1 276 ? -31.163 -2.787 2.286 1.00 95.56 276 ARG A O 1
ATOM 2018 N N . ASN A 1 277 ? -29.002 -3.121 1.765 1.00 95.88 277 ASN A N 1
ATOM 2019 C CA . ASN A 1 277 ? -28.452 -2.439 2.932 1.00 95.88 277 ASN A CA 1
ATOM 2020 C C . ASN A 1 277 ? -28.046 -0.986 2.588 1.00 95.88 277 ASN A C 1
ATOM 2022 O O . ASN A 1 277 ? -27.097 -0.775 1.829 1.00 95.88 277 ASN A O 1
ATOM 2026 N N . PRO A 1 278 ? -28.694 0.043 3.172 1.00 95.62 278 PRO A N 1
ATOM 2027 C CA . PRO A 1 278 ? -28.361 1.441 2.894 1.00 95.62 278 PRO A CA 1
ATOM 2028 C C . PRO A 1 278 ? -26.945 1.845 3.336 1.00 95.62 278 PRO A C 1
ATOM 2030 O O . PRO A 1 278 ? -26.409 2.815 2.790 1.00 95.62 278 PRO A O 1
ATOM 2033 N N . ARG A 1 279 ? -26.348 1.114 4.286 1.00 96.00 279 ARG A N 1
ATOM 2034 C CA . ARG A 1 279 ? -25.013 1.359 4.850 1.00 96.00 279 ARG A CA 1
ATOM 2035 C C . ARG A 1 279 ? -23.895 0.625 4.102 1.00 96.00 279 ARG A C 1
ATOM 2037 O O . ARG A 1 279 ? -22.732 0.958 4.309 1.00 96.00 279 ARG A O 1
ATOM 2044 N N . ALA A 1 280 ? -24.223 -0.306 3.202 1.00 96.25 280 ALA A N 1
ATOM 2045 C CA . ALA A 1 280 ? -23.230 -1.051 2.431 1.00 96.25 280 ALA A CA 1
ATOM 2046 C C . ALA A 1 280 ? -22.467 -0.167 1.428 1.00 96.25 280 ALA A C 1
ATOM 2048 O O . ALA A 1 280 ? -23.024 0.764 0.835 1.00 96.25 280 ALA A O 1
ATOM 2049 N N . HIS A 1 281 ? -21.203 -0.525 1.176 1.00 96.38 281 HIS A N 1
ATOM 2050 C CA . HIS A 1 281 ? -20.370 0.093 0.140 1.00 96.38 281 HIS A CA 1
ATOM 2051 C C . HIS A 1 281 ? -21.008 -0.095 -1.239 1.00 96.38 281 HIS A C 1
ATOM 2053 O O . HIS A 1 281 ? -21.357 0.878 -1.918 1.00 96.38 281 HIS A O 1
ATOM 2059 N N . PHE A 1 282 ? -21.225 -1.349 -1.637 1.00 95.19 282 PHE A N 1
ATOM 2060 C CA . PHE A 1 282 ? -21.876 -1.683 -2.895 1.00 95.19 282 PHE A CA 1
ATOM 2061 C C . PHE A 1 282 ? -23.363 -1.942 -2.683 1.00 95.19 282 PHE A C 1
ATOM 2063 O O . PHE A 1 282 ? -23.770 -2.954 -2.123 1.00 95.19 282 PHE A O 1
ATOM 2070 N N . ARG A 1 283 ? -24.182 -1.018 -3.190 1.00 94.81 283 ARG A N 1
ATOM 2071 C CA . ARG A 1 283 ? -25.651 -1.057 -3.091 1.00 94.81 283 ARG A CA 1
ATOM 2072 C C . ARG A 1 283 ? -26.308 -1.476 -4.405 1.00 94.81 283 ARG A C 1
ATOM 2074 O O . ARG A 1 283 ? -27.351 -0.953 -4.787 1.00 94.81 283 ARG A O 1
ATOM 2081 N N . LYS A 1 284 ? -25.646 -2.365 -5.142 1.00 95.12 284 LYS A N 1
ATOM 2082 C CA . LYS A 1 284 ? -26.120 -2.886 -6.425 1.00 95.12 284 LYS A CA 1
ATOM 2083 C C . LYS A 1 284 ? -25.852 -4.381 -6.499 1.00 95.12 284 LYS A C 1
ATOM 2085 O O . LYS A 1 284 ? -24.731 -4.822 -6.238 1.00 95.12 284 LYS A O 1
ATOM 2090 N N . ALA A 1 285 ? -26.887 -5.115 -6.899 1.00 96.31 285 ALA A N 1
ATOM 2091 C CA . ALA A 1 285 ? -26.757 -6.500 -7.308 1.00 96.31 285 ALA A CA 1
ATOM 2092 C C . ALA A 1 285 ? -25.926 -6.579 -8.598 1.00 96.31 285 ALA A C 1
ATOM 2094 O O . ALA A 1 285 ? -25.878 -5.620 -9.373 1.00 96.31 285 ALA A O 1
ATOM 2095 N N . ILE A 1 286 ? -25.296 -7.728 -8.819 1.00 97.75 286 ILE A N 1
ATOM 2096 C CA . ILE A 1 286 ? -24.565 -8.045 -10.048 1.00 97.75 286 ILE A CA 1
ATOM 2097 C C . ILE A 1 286 ? -25.172 -9.294 -10.694 1.00 97.75 286 ILE A C 1
ATOM 2099 O O . ILE A 1 286 ? -25.829 -10.087 -10.018 1.00 97.75 286 ILE A O 1
ATOM 2103 N N . THR A 1 287 ? -24.970 -9.463 -11.998 1.00 97.81 287 THR A N 1
ATOM 2104 C CA . THR A 1 287 ? -25.397 -10.653 -12.748 1.00 97.81 287 THR A CA 1
ATOM 2105 C C . THR A 1 287 ? -24.261 -11.668 -12.883 1.00 97.81 287 THR A C 1
ATOM 2107 O O . THR A 1 287 ? -23.086 -11.322 -12.761 1.00 97.81 287 THR A O 1
ATOM 2110 N N . GLU A 1 288 ? -24.595 -12.924 -13.194 1.00 96.56 288 GLU A N 1
ATOM 2111 C CA . GLU A 1 288 ? -23.599 -13.960 -13.518 1.00 96.56 288 GLU A CA 1
ATOM 2112 C C . GLU A 1 288 ? -22.689 -13.543 -14.678 1.00 96.56 288 GLU A C 1
ATOM 2114 O O . GLU A 1 288 ? -21.481 -13.744 -14.621 1.00 96.56 288 GLU A O 1
ATOM 2119 N N . GLU A 1 289 ? -23.247 -12.894 -15.702 1.00 97.31 289 GLU A N 1
ATOM 2120 C CA . GLU A 1 289 ? -22.486 -12.386 -16.847 1.00 97.31 289 GLU A CA 1
ATOM 2121 C C . GLU A 1 289 ? -21.485 -11.296 -16.435 1.00 97.31 289 GLU A C 1
ATOM 2123 O O . GLU A 1 289 ? -20.346 -11.292 -16.905 1.00 97.31 289 GLU A O 1
ATOM 2128 N N . GLN A 1 290 ? -21.885 -10.389 -15.534 1.00 97.62 290 GLN A N 1
ATOM 2129 C CA . GLN A 1 290 ? -20.983 -9.380 -14.973 1.00 97.62 290 GLN A CA 1
ATOM 2130 C C . GLN A 1 290 ? -19.876 -10.031 -14.144 1.00 97.62 290 GLN A C 1
ATOM 2132 O O . GLN A 1 290 ? -18.713 -9.661 -14.297 1.00 97.62 290 GLN A O 1
ATOM 2137 N N . TRP A 1 291 ? -20.218 -11.020 -13.314 1.00 98.12 291 TRP A N 1
ATOM 2138 C CA . TRP A 1 291 ? -19.243 -11.777 -12.529 1.00 98.12 291 TRP A CA 1
ATOM 2139 C C . TRP A 1 291 ? -18.246 -12.540 -13.414 1.00 98.12 291 TRP A C 1
ATOM 2141 O O . TRP A 1 291 ? -17.038 -12.475 -13.183 1.00 98.12 291 TRP A O 1
ATOM 2151 N N . ALA A 1 292 ? -18.725 -13.205 -14.465 1.00 96.12 292 ALA A N 1
ATOM 2152 C CA . ALA A 1 292 ? -17.903 -14.008 -15.366 1.00 96.12 292 ALA A CA 1
ATOM 2153 C C . ALA A 1 292 ? -16.951 -13.162 -16.227 1.00 96.12 292 ALA A C 1
ATOM 2155 O O . ALA A 1 292 ? -15.838 -13.594 -16.516 1.00 96.12 292 ALA A O 1
ATOM 2156 N N . ARG A 1 293 ? -17.368 -11.954 -16.630 1.00 96.88 293 ARG A N 1
ATOM 2157 C CA . ARG A 1 293 ? -16.546 -11.024 -17.430 1.00 96.88 293 ARG A CA 1
ATOM 2158 C C . ARG A 1 293 ? -15.620 -10.139 -16.603 1.00 96.88 293 ARG A C 1
ATOM 2160 O O . ARG A 1 293 ? -14.852 -9.365 -17.177 1.00 96.88 293 ARG A O 1
ATOM 2167 N N . ALA A 1 294 ? -15.722 -10.193 -15.280 1.00 96.38 294 ALA A N 1
ATOM 2168 C CA . ALA A 1 294 ? -14.929 -9.343 -14.415 1.00 96.38 294 ALA A CA 1
ATOM 2169 C C . ALA A 1 294 ? -13.427 -9.636 -14.575 1.00 96.38 294 ALA A C 1
ATOM 2171 O O . ALA A 1 294 ? -13.047 -10.799 -14.727 1.00 96.38 294 ALA A O 1
ATOM 2172 N N . PRO A 1 295 ? -12.557 -8.611 -14.515 1.00 97.75 295 PRO A N 1
ATOM 2173 C CA . PRO A 1 295 ? -11.119 -8.818 -14.597 1.00 97.75 295 PRO A CA 1
ATOM 2174 C C . PRO A 1 295 ? -10.627 -9.803 -13.536 1.00 97.75 295 PRO A C 1
ATOM 2176 O O . PRO A 1 295 ? -11.040 -9.741 -12.374 1.00 97.75 295 PRO A O 1
ATOM 2179 N N . MET A 1 296 ? -9.716 -10.687 -13.933 1.00 97.38 296 MET A N 1
ATOM 2180 C CA . MET A 1 296 ? -9.032 -11.576 -13.001 1.00 97.38 296 MET A CA 1
ATOM 2181 C C . MET A 1 296 ? -8.073 -10.781 -12.117 1.00 97.38 296 MET A C 1
ATOM 2183 O O . MET A 1 296 ? -7.286 -9.982 -12.622 1.00 97.38 296 MET A O 1
ATOM 2187 N N . VAL A 1 297 ? -8.128 -11.022 -10.805 1.00 94.69 297 VAL A N 1
ATOM 2188 C CA . VAL A 1 297 ? -7.212 -10.411 -9.830 1.00 94.69 297 VAL A CA 1
ATOM 2189 C C . VAL A 1 297 ? -6.084 -11.386 -9.507 1.00 94.69 297 VAL A C 1
ATOM 2191 O O . VAL A 1 297 ? -4.913 -11.062 -9.682 1.00 94.69 297 VAL A O 1
ATOM 2194 N N . ALA A 1 298 ? -6.435 -12.597 -9.073 1.00 94.12 298 ALA A N 1
ATOM 2195 C CA . ALA A 1 298 ? -5.502 -13.689 -8.820 1.00 94.12 298 ALA A CA 1
ATOM 2196 C C . ALA A 1 298 ? -6.253 -15.012 -8.981 1.00 94.12 298 ALA A C 1
ATOM 2198 O O . ALA A 1 298 ? -7.113 -15.319 -8.164 1.00 94.12 298 ALA A O 1
ATOM 2199 N N . SER A 1 299 ? -5.966 -15.778 -10.038 1.00 94.94 299 SER A N 1
ATOM 2200 C CA . SER A 1 299 ? -6.725 -16.997 -10.366 1.00 94.94 299 SER A CA 1
ATOM 2201 C C . SER A 1 299 ? -6.829 -17.957 -9.173 1.00 94.94 299 SER A C 1
ATOM 2203 O O . SER A 1 299 ? -5.780 -18.316 -8.640 1.00 94.94 299 SER A O 1
ATOM 2205 N N . PRO A 1 300 ? -8.048 -18.374 -8.754 1.00 96.44 300 PRO A N 1
ATOM 2206 C CA . PRO A 1 300 ? -9.334 -18.302 -9.473 1.00 96.44 300 PRO A CA 1
ATOM 2207 C C . PRO A 1 300 ? -10.217 -17.082 -9.135 1.00 96.44 300 PRO A C 1
ATOM 2209 O O . PRO A 1 300 ? -11.364 -17.016 -9.567 1.00 96.44 300 PRO A O 1
ATOM 2212 N N . LEU A 1 301 ? -9.714 -16.109 -8.381 1.00 97.81 301 LEU A N 1
ATOM 2213 C CA . LEU A 1 301 ? -10.466 -14.951 -7.895 1.00 97.81 301 LEU A CA 1
ATOM 2214 C C . LEU A 1 301 ? -10.469 -13.801 -8.918 1.00 97.81 301 LEU A C 1
ATOM 2216 O O . LEU A 1 301 ? -9.422 -13.244 -9.278 1.00 97.81 301 LEU A O 1
ATOM 2220 N N . GLY A 1 302 ? -11.665 -13.438 -9.379 1.00 97.50 302 GLY A N 1
ATOM 2221 C CA . GLY A 1 302 ? -11.938 -12.233 -10.157 1.00 97.50 302 GLY A CA 1
ATOM 2222 C C . GLY A 1 302 ? -12.218 -11.014 -9.276 1.00 97.50 302 GLY A C 1
ATOM 2223 O O . GLY A 1 302 ? -12.208 -11.088 -8.048 1.00 97.50 302 GLY A O 1
ATOM 2224 N N . LEU A 1 303 ? -12.492 -9.867 -9.898 1.00 96.88 303 LEU A N 1
ATOM 2225 C CA . LEU A 1 303 ? -12.733 -8.614 -9.173 1.00 96.88 303 LEU A CA 1
ATOM 2226 C C . LEU A 1 303 ? -13.902 -8.713 -8.180 1.00 96.88 303 LEU A C 1
ATOM 2228 O O . LEU A 1 303 ? -13.766 -8.276 -7.043 1.00 96.88 303 LEU A O 1
ATOM 2232 N N . TYR A 1 304 ? -15.021 -9.323 -8.580 1.00 97.69 304 TYR A N 1
ATOM 2233 C CA . TYR A 1 304 ? -16.184 -9.521 -7.702 1.00 97.69 304 TYR A CA 1
ATOM 2234 C C . TYR A 1 304 ? -16.004 -10.647 -6.676 1.00 97.69 304 TYR A C 1
ATOM 2236 O O . TYR A 1 304 ? -16.863 -10.833 -5.820 1.00 97.69 304 TYR A O 1
ATOM 2244 N N . ASP A 1 305 ? -14.898 -11.391 -6.749 1.00 98.00 305 ASP A N 1
ATOM 2245 C CA . ASP A 1 305 ? -14.528 -12.374 -5.733 1.00 98.00 305 ASP A CA 1
ATOM 2246 C C . ASP A 1 305 ? -13.723 -11.742 -4.582 1.00 98.00 305 ASP A C 1
ATOM 2248 O O . ASP A 1 305 ? -13.398 -12.437 -3.621 1.00 98.00 305 ASP A O 1
ATOM 2252 N N . CYS A 1 306 ? -13.392 -10.447 -4.676 1.00 96.75 306 CYS A N 1
ATOM 2253 C CA . CYS A 1 306 ? -12.577 -9.701 -3.717 1.00 96.75 306 CYS A CA 1
ATOM 2254 C C . CYS A 1 306 ? -13.398 -8.607 -3.015 1.00 96.75 306 CYS A C 1
ATOM 2256 O O . CYS A 1 306 ? -14.073 -7.815 -3.676 1.00 96.75 306 CYS A O 1
ATOM 2258 N N . CYS A 1 307 ? -13.276 -8.481 -1.690 1.00 94.06 307 CYS A N 1
ATOM 2259 C CA . CYS A 1 307 ? -13.860 -7.347 -0.974 1.00 94.06 307 CYS A CA 1
ATOM 2260 C C . CYS A 1 307 ? -13.175 -6.011 -1.353 1.00 94.06 307 CYS A C 1
ATOM 2262 O O . CYS A 1 307 ? -11.960 -5.980 -1.587 1.00 94.06 307 CYS A O 1
ATOM 2264 N N . PRO A 1 308 ? -13.906 -4.880 -1.376 1.00 91.81 308 PRO A N 1
ATOM 2265 C CA . PRO A 1 308 ? -13.314 -3.576 -1.657 1.00 91.81 308 PRO A CA 1
ATOM 2266 C C . PRO A 1 308 ? -12.503 -3.040 -0.472 1.00 91.81 308 PRO A C 1
ATOM 2268 O O . PRO A 1 308 ? -12.833 -3.279 0.691 1.00 91.81 308 PRO A O 1
ATOM 2271 N N . THR A 1 309 ? -11.506 -2.199 -0.753 1.00 90.06 309 THR A N 1
ATOM 2272 C CA . THR A 1 309 ? -10.963 -1.296 0.270 1.00 90.06 309 THR A CA 1
ATOM 2273 C C . THR A 1 309 ? -12.022 -0.257 0.629 1.00 90.06 309 THR A C 1
ATOM 2275 O O . THR A 1 309 ? -12.644 0.336 -0.258 1.00 90.06 309 THR A O 1
ATOM 2278 N N . THR A 1 310 ? -12.254 -0.065 1.925 1.00 91.88 310 THR A N 1
ATOM 2279 C CA . THR A 1 310 ? -13.438 0.635 2.429 1.00 91.88 310 THR A CA 1
ATOM 2280 C C . THR A 1 310 ? -13.070 1.516 3.616 1.00 91.88 310 THR A C 1
ATOM 2282 O O . THR A 1 310 ? -12.322 1.087 4.489 1.00 91.88 310 THR A O 1
ATOM 2285 N N . ASP A 1 311 ? -13.605 2.731 3.634 1.00 94.62 311 ASP A N 1
ATOM 2286 C CA . ASP A 1 311 ? -13.652 3.589 4.811 1.00 94.62 311 ASP A CA 1
ATOM 2287 C C . ASP A 1 311 ? -14.923 3.295 5.605 1.00 94.62 311 ASP A C 1
ATOM 2289 O O . ASP A 1 311 ? -15.997 3.103 5.020 1.00 94.62 311 ASP A O 1
ATOM 2293 N N . GLY A 1 312 ? -14.822 3.308 6.928 1.00 96.12 312 GLY A N 1
ATOM 2294 C CA . GLY A 1 312 ? -15.984 3.196 7.797 1.00 96.12 312 GLY A CA 1
ATOM 2295 C C . GLY A 1 312 ? -15.620 2.949 9.252 1.00 96.12 312 GLY A C 1
ATOM 2296 O O . GLY A 1 312 ? -14.470 2.654 9.584 1.00 96.12 312 GLY A O 1
ATOM 2297 N N . ALA A 1 313 ? -16.623 3.061 10.116 1.00 97.75 313 ALA A N 1
ATOM 2298 C CA . ALA A 1 313 ? -16.518 2.713 11.521 1.00 97.75 313 ALA A CA 1
ATOM 2299 C C . ALA A 1 313 ? -17.794 2.035 12.034 1.00 97.75 313 ALA A C 1
ATOM 2301 O O . ALA A 1 313 ? -18.896 2.281 11.538 1.00 97.75 313 ALA A O 1
ATOM 2302 N N . ALA A 1 314 ? -17.635 1.194 13.052 1.00 98.62 314 ALA A N 1
ATOM 2303 C CA . ALA A 1 314 ? -18.719 0.555 13.785 1.00 98.62 314 ALA A CA 1
ATOM 2304 C C . ALA A 1 314 ? -18.433 0.606 15.291 1.00 98.62 314 ALA A C 1
ATOM 2306 O O . ALA A 1 314 ? -17.309 0.360 15.725 1.00 98.62 314 ALA A O 1
ATOM 2307 N N . GLY A 1 315 ? -19.450 0.931 16.080 1.00 98.50 315 GLY A N 1
ATOM 2308 C CA . GLY A 1 315 ? -19.405 1.062 17.526 1.00 98.50 315 GLY A CA 1
ATOM 2309 C C . GLY A 1 315 ? -20.341 0.073 18.215 1.00 98.50 315 GLY A C 1
ATOM 2310 O O . GLY A 1 315 ? -21.384 -0.292 17.671 1.00 98.50 315 GLY A O 1
ATOM 2311 N N . ALA A 1 316 ? -19.981 -0.347 19.422 1.00 98.69 316 ALA A N 1
ATOM 2312 C CA . ALA A 1 316 ? -20.822 -1.152 20.294 1.00 98.69 316 ALA A CA 1
ATOM 2313 C C . ALA A 1 316 ? -20.637 -0.736 21.756 1.00 98.69 316 ALA A C 1
ATOM 2315 O O . ALA A 1 316 ? -19.509 -0.549 22.216 1.00 98.69 316 ALA A O 1
ATOM 2316 N N . VAL A 1 317 ? -21.739 -0.646 22.497 1.00 98.81 317 VAL A N 1
ATOM 2317 C CA . VAL A 1 317 ? -21.727 -0.484 23.954 1.00 98.81 317 VAL A CA 1
ATOM 2318 C C . VAL A 1 317 ? -21.930 -1.849 24.587 1.00 98.81 317 VAL A C 1
ATOM 2320 O O . VAL A 1 317 ? -22.948 -2.514 24.364 1.00 98.81 317 VAL A O 1
ATOM 2323 N N . LEU A 1 318 ? -20.936 -2.272 25.360 1.00 98.75 318 LEU A N 1
ATOM 2324 C CA . LEU A 1 318 ? -20.974 -3.504 26.127 1.00 98.75 318 LEU A CA 1
ATOM 2325 C C . LEU A 1 318 ? -21.230 -3.175 27.589 1.00 98.75 318 LEU A C 1
ATOM 2327 O O . LEU A 1 318 ? -20.623 -2.259 28.136 1.00 98.75 318 LEU A O 1
ATOM 2331 N N . MET A 1 319 ? -22.101 -3.951 28.222 1.00 98.69 319 MET A N 1
ATOM 2332 C CA . MET A 1 319 ? -22.435 -3.785 29.631 1.00 98.69 319 MET A CA 1
ATOM 2333 C C . MET A 1 319 ? -22.426 -5.125 30.361 1.00 98.69 319 MET A C 1
ATOM 2335 O O . MET A 1 319 ? -22.643 -6.176 29.750 1.00 98.69 319 MET A O 1
ATOM 2339 N N . SER A 1 320 ? -22.219 -5.110 31.677 1.00 98.25 320 SER A N 1
ATOM 2340 C CA . SER A 1 320 ? -22.580 -6.256 32.512 1.00 98.25 320 SER A CA 1
ATOM 2341 C C . SER A 1 320 ? -24.083 -6.513 32.380 1.00 98.25 320 SER A C 1
ATOM 2343 O O . SER A 1 320 ? -24.867 -5.587 32.164 1.00 98.25 320 SER A O 1
ATOM 2345 N N . ARG A 1 321 ? -24.521 -7.770 32.491 1.00 97.38 321 ARG A N 1
ATOM 2346 C CA . ARG A 1 321 ? -25.948 -8.105 32.361 1.00 97.38 321 ARG A CA 1
ATOM 2347 C C . ARG A 1 321 ? -26.825 -7.303 33.327 1.00 97.38 321 ARG A C 1
ATOM 2349 O O . ARG A 1 321 ? -27.885 -6.830 32.936 1.00 97.38 321 ARG A O 1
ATOM 2356 N N . GLU A 1 322 ? -26.365 -7.123 34.560 1.00 96.50 322 GLU A N 1
ATOM 2357 C CA . GLU A 1 322 ? -27.060 -6.349 35.595 1.00 96.50 322 GLU A CA 1
ATOM 2358 C C . GLU A 1 322 ? -27.217 -4.877 35.186 1.00 96.50 322 GLU A C 1
ATOM 2360 O O . GLU A 1 322 ? -28.279 -4.282 35.361 1.00 96.50 322 GLU A O 1
ATOM 2365 N N . ALA A 1 323 ? -26.172 -4.273 34.610 1.00 96.69 323 ALA A N 1
ATOM 2366 C CA . ALA A 1 323 ? -26.236 -2.912 34.091 1.00 96.69 323 ALA A CA 1
ATOM 2367 C C . ALA A 1 323 ? -27.134 -2.820 32.845 1.00 96.69 323 ALA A C 1
ATOM 2369 O O . ALA A 1 323 ? -27.971 -1.923 32.767 1.00 96.69 323 ALA A O 1
ATOM 2370 N N . ALA A 1 324 ? -27.050 -3.788 31.931 1.00 97.19 324 ALA A N 1
ATOM 2371 C CA . ALA A 1 324 ? -27.911 -3.867 30.754 1.00 97.19 324 ALA A CA 1
ATOM 2372 C C . ALA A 1 324 ? -29.400 -3.969 31.127 1.00 97.19 324 ALA A C 1
ATOM 2374 O O . ALA A 1 324 ? -30.230 -3.268 30.553 1.00 97.19 324 ALA A O 1
ATOM 2375 N N . GLU A 1 325 ? -29.753 -4.791 32.120 1.00 96.56 325 GLU A N 1
ATOM 2376 C CA . GLU A 1 325 ? -31.134 -4.943 32.595 1.00 96.56 325 GLU A CA 1
ATOM 2377 C C . GLU A 1 325 ? -31.697 -3.635 33.177 1.00 96.56 325 GLU A C 1
ATOM 2379 O O . GLU A 1 325 ? -32.872 -3.331 32.960 1.00 96.56 325 GLU A O 1
ATOM 2384 N N . ARG A 1 326 ? -30.860 -2.813 33.831 1.00 94.38 326 ARG A N 1
ATOM 2385 C CA . ARG A 1 326 ? -31.260 -1.493 34.355 1.00 94.38 326 ARG A CA 1
ATOM 2386 C C . ARG A 1 326 ? -31.632 -0.489 33.262 1.00 94.38 326 ARG A C 1
ATOM 2388 O O . ARG A 1 326 ? -32.450 0.388 33.524 1.00 94.38 326 ARG A O 1
ATOM 2395 N N . THR A 1 327 ? -31.095 -0.627 32.048 1.00 93.19 327 THR A N 1
ATOM 2396 C CA . THR A 1 327 ? -31.444 0.264 30.923 1.00 93.19 327 THR A CA 1
ATOM 2397 C C . THR A 1 327 ? -32.878 0.059 30.420 1.00 93.19 327 THR A C 1
ATOM 2399 O O . THR A 1 327 ? -33.434 0.929 29.753 1.00 93.19 327 THR A O 1
ATOM 2402 N N . GLY A 1 328 ? -33.480 -1.110 30.684 1.00 93.06 328 GLY A N 1
ATOM 2403 C CA . GLY A 1 328 ? -34.783 -1.495 30.135 1.00 93.06 328 GLY A CA 1
ATOM 2404 C C . GLY A 1 328 ? -34.804 -1.687 28.610 1.00 93.06 328 GLY A C 1
ATOM 2405 O O . GLY A 1 328 ? -35.881 -1.880 28.038 1.00 93.06 328 GLY A O 1
ATOM 2406 N N . ARG A 1 329 ? -33.648 -1.642 27.935 1.00 93.19 329 ARG A N 1
ATOM 2407 C CA . ARG A 1 329 ? -33.536 -1.792 26.480 1.00 93.19 329 ARG A CA 1
ATOM 2408 C C . ARG A 1 329 ? -33.321 -3.248 26.056 1.00 93.19 329 ARG A C 1
ATOM 2410 O O . ARG A 1 329 ? -32.835 -4.065 26.841 1.00 93.19 329 ARG A O 1
ATOM 2417 N N . PRO A 1 330 ? -33.678 -3.609 24.809 1.00 96.12 330 PRO A N 1
ATOM 2418 C CA . PRO A 1 330 ? -33.282 -4.888 24.241 1.00 96.12 330 PRO A CA 1
ATOM 2419 C C . PRO A 1 330 ? -31.759 -4.993 24.197 1.00 96.12 330 PRO A C 1
ATOM 2421 O O . PRO A 1 330 ? -31.088 -4.089 23.718 1.00 96.12 330 PRO A O 1
ATOM 2424 N N . TYR A 1 331 ? -31.229 -6.124 24.640 1.00 97.56 331 TYR A N 1
ATOM 2425 C CA . TYR A 1 331 ? -29.802 -6.408 24.590 1.00 97.56 331 TYR A CA 1
ATOM 2426 C C . TYR A 1 331 ? -29.565 -7.825 24.086 1.00 97.56 331 TYR A C 1
ATOM 2428 O O . TYR A 1 331 ? -30.478 -8.658 24.015 1.00 97.56 331 TYR A O 1
ATOM 2436 N N . ALA A 1 332 ? -28.315 -8.109 23.747 1.00 97.19 332 ALA A N 1
ATOM 2437 C CA . ALA A 1 332 ? -27.920 -9.399 23.231 1.00 97.19 332 ALA A CA 1
ATOM 2438 C C . ALA A 1 332 ? -26.725 -9.949 24.022 1.00 97.19 332 ALA A C 1
ATOM 2440 O O . ALA A 1 332 ? -25.677 -9.315 24.116 1.00 97.19 332 ALA A O 1
ATOM 2441 N N . LEU A 1 333 ? -26.903 -11.120 24.641 1.00 97.44 333 LEU A N 1
ATOM 2442 C CA . LEU A 1 333 ? -25.887 -11.713 25.513 1.00 97.44 333 LEU A CA 1
ATOM 2443 C C . LEU A 1 333 ? -24.718 -12.279 24.712 1.00 97.44 333 LEU A C 1
ATOM 2445 O O . LEU A 1 333 ? -24.912 -13.043 23.765 1.00 97.44 333 LEU A O 1
ATOM 2449 N N . LEU A 1 334 ? -23.505 -11.979 25.166 1.00 96.56 334 LEU A N 1
ATOM 2450 C CA . LEU A 1 334 ? -22.292 -12.611 24.681 1.00 96.56 334 LEU A CA 1
ATOM 2451 C C . LEU A 1 334 ? -22.084 -13.954 25.389 1.00 96.56 334 LEU A C 1
ATOM 2453 O O . LEU A 1 334 ? -21.499 -14.037 26.464 1.00 96.56 334 LEU A O 1
ATOM 2457 N N . THR A 1 335 ? -22.583 -15.018 24.763 1.00 94.56 335 THR A N 1
ATOM 2458 C CA . THR A 1 335 ? -22.608 -16.372 25.351 1.00 94.56 335 THR A CA 1
ATOM 2459 C C . THR A 1 335 ? -21.321 -17.175 25.156 1.00 94.56 335 THR A C 1
ATOM 2461 O O . THR A 1 335 ? -21.085 -18.146 25.874 1.00 94.56 335 THR A O 1
ATOM 2464 N N . GLY A 1 336 ? -20.477 -16.782 24.203 1.00 93.25 336 GLY A N 1
ATOM 2465 C CA . GLY A 1 336 ? -19.198 -17.431 23.951 1.00 93.25 336 GLY A CA 1
ATOM 2466 C C . GLY A 1 336 ? -18.319 -16.625 23.007 1.00 93.25 336 GLY A C 1
ATOM 2467 O O . GLY A 1 336 ? -18.810 -15.937 22.111 1.00 93.25 336 GLY A O 1
ATOM 2468 N N . MET A 1 337 ? -17.012 -16.718 23.221 1.00 94.19 337 MET A N 1
ATOM 2469 C CA . MET A 1 337 ? -15.985 -16.005 22.472 1.00 94.19 337 MET A CA 1
ATOM 2470 C C . MET A 1 337 ? -14.698 -16.830 22.434 1.00 94.19 337 MET A C 1
ATOM 2472 O O . MET A 1 337 ? -14.271 -17.396 23.437 1.00 94.19 337 MET A O 1
ATOM 2476 N N . GLY A 1 338 ? -14.067 -16.890 21.266 1.00 92.38 338 GLY A N 1
ATOM 2477 C CA . GLY A 1 338 ? -12.830 -17.634 21.066 1.00 92.38 338 GLY A CA 1
ATOM 2478 C C . GLY A 1 338 ? -11.820 -16.823 20.277 1.00 92.38 338 GLY A C 1
ATOM 2479 O O . GLY A 1 338 ? -12.190 -16.049 19.392 1.00 92.38 338 GLY A O 1
ATOM 2480 N N . LEU A 1 339 ? -10.547 -17.025 20.603 1.00 92.56 339 LEU A N 1
ATOM 2481 C CA . LEU A 1 339 ? -9.417 -16.529 19.831 1.00 92.56 339 LEU A CA 1
ATOM 2482 C C . LEU A 1 339 ? -8.406 -17.665 19.701 1.00 92.56 339 LEU A C 1
ATOM 2484 O O . LEU A 1 339 ? -8.072 -18.338 20.677 1.00 92.56 339 LEU A O 1
ATOM 2488 N N . ALA A 1 340 ? -7.911 -17.871 18.490 1.00 91.44 340 ALA A N 1
ATOM 2489 C CA . ALA A 1 340 ? -6.811 -18.778 18.235 1.00 91.44 340 ALA A CA 1
ATOM 2490 C C . ALA A 1 340 ? -5.875 -18.135 17.217 1.00 91.44 340 ALA A C 1
ATOM 2492 O O . ALA A 1 340 ? -6.323 -17.570 16.221 1.00 91.44 340 ALA A O 1
ATOM 2493 N N . ALA A 1 341 ? -4.579 -18.239 17.483 1.00 87.94 341 ALA A N 1
ATOM 2494 C CA . ALA A 1 341 ? -3.538 -17.939 16.518 1.00 87.94 341 ALA A CA 1
ATOM 2495 C C . ALA A 1 341 ? -2.985 -19.266 16.005 1.00 87.94 341 ALA A C 1
ATOM 2497 O O . ALA A 1 341 ? -2.790 -20.206 16.776 1.00 87.94 341 ALA A O 1
ATOM 2498 N N . HIS A 1 342 ? -2.744 -19.341 14.704 1.00 81.56 342 HIS A N 1
ATOM 2499 C CA . HIS A 1 342 ? -2.080 -20.480 14.094 1.00 81.56 342 HIS A CA 1
ATOM 2500 C C . HIS A 1 342 ? -0.931 -19.979 13.225 1.00 81.56 342 HIS A C 1
ATOM 2502 O O . HIS A 1 342 ? -0.944 -18.830 12.769 1.00 81.56 342 HIS A O 1
ATOM 2508 N N . GLY A 1 343 ? 0.072 -20.834 13.027 1.00 71.62 343 GLY A N 1
ATOM 2509 C CA . GLY A 1 343 ? 1.168 -20.546 12.117 1.00 71.62 343 GLY A CA 1
ATOM 2510 C C . GLY A 1 343 ? 0.664 -20.337 10.691 1.00 71.62 343 GLY A C 1
ATOM 2511 O O . GLY A 1 343 ? -0.440 -20.744 10.329 1.00 71.62 343 GLY A O 1
ATOM 2512 N N . GLY A 1 344 ? 1.489 -19.683 9.879 1.00 67.12 344 GLY A N 1
ATOM 2513 C CA . GLY A 1 344 ? 1.317 -19.742 8.437 1.00 67.12 344 GLY A CA 1
ATOM 2514 C C . GLY A 1 344 ? 0.785 -18.484 7.754 1.00 67.12 344 GLY A C 1
ATOM 2515 O O . GLY A 1 344 ? 1.006 -18.350 6.556 1.00 67.12 344 GLY A O 1
ATOM 2516 N N . TYR A 1 345 ? 0.247 -17.474 8.456 1.00 69.38 345 TYR A N 1
ATOM 2517 C CA . TYR A 1 345 ? -0.172 -16.252 7.741 1.00 69.38 345 TYR A CA 1
ATOM 2518 C C . TYR A 1 345 ? 0.941 -15.724 6.825 1.00 69.38 345 TYR A C 1
ATOM 2520 O O . TYR A 1 345 ? 0.650 -15.426 5.674 1.00 69.38 345 TYR A O 1
ATOM 2528 N N . PHE A 1 346 ? 2.205 -15.724 7.276 1.00 69.50 346 PHE A N 1
ATOM 2529 C CA . PHE A 1 346 ? 3.389 -15.395 6.465 1.00 69.50 346 PHE A CA 1
ATOM 2530 C C . PHE A 1 346 ? 4.089 -16.579 5.792 1.00 69.50 346 PHE A C 1
ATOM 2532 O O . PHE A 1 346 ? 4.766 -16.378 4.785 1.00 69.50 346 PHE A O 1
ATOM 2539 N N . THR A 1 347 ? 3.964 -17.782 6.345 1.00 76.31 347 THR A N 1
ATOM 2540 C CA . THR A 1 347 ? 4.826 -18.925 6.013 1.00 76.31 347 THR A CA 1
ATOM 2541 C C . THR A 1 347 ? 4.069 -20.160 5.537 1.00 76.31 347 THR A C 1
ATOM 2543 O O . THR A 1 347 ? 4.717 -21.171 5.309 1.00 76.31 347 THR A O 1
ATOM 2546 N N . THR A 1 348 ? 2.742 -20.111 5.357 1.00 78.75 348 THR A N 1
ATOM 2547 C CA . THR A 1 348 ? 1.923 -21.284 4.990 1.00 78.75 348 THR A CA 1
ATOM 2548 C C . THR A 1 348 ? 2.428 -21.926 3.700 1.00 78.75 348 THR A C 1
ATOM 2550 O O . THR A 1 348 ? 2.477 -23.141 3.608 1.00 78.75 348 THR A O 1
ATOM 2553 N N . GLN A 1 349 ? 2.890 -21.138 2.724 1.00 77.69 349 GLN A N 1
ATOM 2554 C CA . GLN A 1 349 ? 3.487 -21.658 1.484 1.00 77.69 349 GLN A CA 1
ATOM 2555 C C . GLN A 1 349 ? 4.782 -22.463 1.670 1.00 77.69 349 GLN A C 1
ATOM 2557 O O . GLN A 1 349 ? 5.215 -23.135 0.739 1.00 77.69 349 GLN A O 1
ATOM 2562 N N . PHE A 1 350 ? 5.398 -22.392 2.847 1.00 79.00 350 PHE A N 1
ATOM 2563 C CA . PHE A 1 350 ? 6.590 -23.152 3.216 1.00 79.00 350 PHE A CA 1
ATOM 2564 C C . PHE A 1 350 ? 6.293 -24.231 4.262 1.00 79.00 350 PHE A C 1
ATOM 2566 O O . PHE A 1 350 ? 7.211 -24.937 4.671 1.00 79.00 350 PHE A O 1
ATOM 2573 N N . ASP A 1 351 ? 5.044 -24.336 4.715 1.00 80.81 351 ASP A N 1
ATOM 2574 C CA . ASP A 1 351 ? 4.622 -25.309 5.709 1.00 80.81 351 ASP A CA 1
ATOM 2575 C C . ASP A 1 351 ? 4.156 -26.594 5.004 1.00 80.81 351 ASP A C 1
ATOM 2577 O O . ASP A 1 351 ? 3.093 -26.584 4.373 1.00 80.81 351 ASP A O 1
ATOM 2581 N N . PRO A 1 352 ? 4.929 -27.696 5.075 1.00 80.81 352 PRO A N 1
ATOM 2582 C CA . PRO A 1 352 ? 4.568 -28.945 4.413 1.00 80.81 352 PRO A CA 1
ATOM 2583 C C . PRO A 1 352 ? 3.309 -29.594 5.005 1.00 80.81 352 PRO A C 1
ATOM 2585 O O . PRO A 1 352 ? 2.700 -30.428 4.338 1.00 80.81 352 PRO A O 1
ATOM 2588 N N . GLU A 1 353 ? 2.900 -29.207 6.217 1.00 81.50 353 GLU A N 1
ATOM 2589 C CA . GLU A 1 353 ? 1.702 -29.733 6.877 1.00 81.50 353 GLU A CA 1
ATOM 2590 C C . GLU A 1 353 ? 0.428 -28.978 6.470 1.00 81.50 353 GLU A C 1
ATOM 2592 O O . GLU A 1 353 ? -0.684 -29.401 6.796 1.00 81.50 353 GLU A O 1
ATOM 2597 N N . SER A 1 354 ? 0.551 -27.862 5.740 1.00 84.81 354 SER A N 1
ATOM 2598 C CA . SER A 1 354 ? -0.623 -27.115 5.304 1.00 84.81 354 SER A CA 1
ATOM 2599 C C . SER A 1 354 ? -1.295 -27.757 4.093 1.00 84.81 354 SER A C 1
ATOM 2601 O O . SER A 1 354 ? -0.735 -27.840 3.001 1.00 84.81 354 SER A O 1
ATOM 2603 N N . ASP A 1 355 ? -2.559 -28.146 4.264 1.00 87.50 355 ASP A N 1
ATOM 2604 C CA . ASP A 1 355 ? -3.381 -28.707 3.191 1.00 87.50 355 ASP A CA 1
ATOM 2605 C C . ASP A 1 355 ? -4.030 -27.646 2.284 1.00 87.50 355 ASP A C 1
ATOM 2607 O O . ASP A 1 355 ? -4.512 -27.996 1.205 1.00 87.50 355 ASP A O 1
ATOM 2611 N N . PHE A 1 356 ? -4.016 -26.369 2.693 1.00 88.12 356 PHE A N 1
ATOM 2612 C CA . PHE A 1 356 ? -4.733 -25.246 2.070 1.00 88.12 356 PHE A CA 1
ATOM 2613 C C . PHE A 1 356 ? -6.249 -25.471 1.912 1.00 88.12 356 PHE A C 1
ATOM 2615 O O . PHE A 1 356 ? -6.865 -24.929 0.997 1.00 88.12 356 PHE A O 1
ATOM 2622 N N . LEU A 1 357 ? -6.870 -26.254 2.800 1.00 91.44 357 LEU A N 1
ATOM 2623 C CA . LEU A 1 357 ? -8.302 -26.590 2.750 1.00 91.44 357 LEU A CA 1
ATOM 2624 C C . LEU A 1 357 ? -9.099 -26.036 3.938 1.00 91.44 357 LEU A C 1
ATOM 2626 O O . LEU A 1 357 ? -10.259 -26.395 4.137 1.00 91.44 357 LEU A O 1
ATOM 2630 N N . GLY A 1 358 ? -8.496 -25.176 4.757 1.00 90.88 358 GLY A N 1
ATOM 2631 C CA . GLY A 1 358 ? -9.210 -24.461 5.805 1.00 90.88 358 GLY A CA 1
ATOM 2632 C C . GLY A 1 358 ? -8.320 -23.678 6.751 1.00 90.88 358 GLY A C 1
ATOM 2633 O O . GLY A 1 358 ? -7.109 -23.578 6.570 1.00 90.88 358 GLY A O 1
ATOM 2634 N N . PHE A 1 359 ? -8.942 -23.154 7.798 1.00 91.12 359 PHE A N 1
ATOM 2635 C CA . PHE A 1 359 ? -8.327 -22.304 8.802 1.00 91.12 359 PHE A CA 1
ATOM 2636 C C . PHE A 1 359 ? -8.366 -23.001 10.170 1.00 91.12 359 PHE A C 1
ATOM 2638 O O . PHE A 1 359 ? -9.381 -22.951 10.874 1.00 91.12 359 PHE A O 1
ATOM 2645 N N . PRO A 1 360 ? -7.255 -23.628 10.608 1.00 89.94 360 PRO A N 1
ATOM 2646 C CA . PRO A 1 360 ? -7.159 -24.214 11.946 1.00 89.94 360 PRO A CA 1
ATOM 2647 C C . PRO A 1 360 ? -7.522 -23.220 13.059 1.00 89.94 360 PRO A C 1
ATOM 2649 O O . PRO A 1 360 ? -8.200 -23.589 14.017 1.00 89.94 360 PRO A O 1
ATOM 2652 N N . ALA A 1 361 ? -7.146 -21.947 12.892 1.00 90.12 361 ALA A N 1
ATOM 2653 C CA . ALA A 1 361 ? -7.503 -20.867 13.808 1.00 90.12 361 ALA A CA 1
ATOM 2654 C C . ALA A 1 361 ? -9.026 -20.667 13.923 1.00 90.12 361 ALA A C 1
ATOM 2656 O O . ALA A 1 361 ? -9.543 -20.594 15.037 1.00 90.12 361 ALA A O 1
ATOM 2657 N N . THR A 1 362 ? -9.761 -20.650 12.804 1.00 93.31 362 THR A N 1
ATOM 2658 C CA . THR A 1 362 ? -11.229 -20.528 12.812 1.00 93.31 362 THR A CA 1
ATOM 2659 C C . THR A 1 362 ? -11.868 -21.698 13.549 1.00 93.31 362 THR A C 1
ATOM 2661 O O . THR A 1 362 ? -12.688 -21.479 14.437 1.00 93.31 362 THR A O 1
ATOM 2664 N N . ARG A 1 363 ? -11.442 -22.935 13.256 1.00 93.62 363 ARG A N 1
ATOM 2665 C CA . ARG A 1 363 ? -11.962 -24.144 13.919 1.00 93.62 363 ARG A CA 1
ATOM 2666 C C . ARG A 1 363 ? -11.725 -24.117 15.429 1.00 93.62 363 ARG A C 1
ATOM 2668 O O . ARG A 1 363 ? -12.643 -24.375 16.205 1.00 93.62 363 ARG A O 1
ATOM 2675 N N . ALA A 1 364 ? -10.513 -23.765 15.857 1.00 92.38 364 ALA A N 1
ATOM 2676 C CA . ALA A 1 364 ? -10.160 -23.695 17.273 1.00 92.38 364 ALA A CA 1
ATOM 2677 C C . ALA A 1 364 ? -10.916 -22.575 18.010 1.00 92.38 364 ALA A C 1
ATOM 2679 O O . ALA A 1 364 ? -11.427 -22.799 19.108 1.00 92.38 364 ALA A O 1
ATOM 2680 N N . ALA A 1 365 ? -11.033 -21.388 17.407 1.00 94.25 365 ALA A N 1
ATOM 2681 C CA . ALA A 1 365 ? -11.787 -20.275 17.982 1.00 94.25 365 ALA A CA 1
ATOM 2682 C C . ALA A 1 365 ? -13.292 -20.588 18.064 1.00 94.25 365 ALA A C 1
ATOM 2684 O O . ALA A 1 365 ? -13.921 -20.333 19.093 1.00 94.25 365 ALA A O 1
ATOM 2685 N N . ALA A 1 366 ? -13.862 -21.199 17.022 1.00 94.88 366 ALA A N 1
ATOM 2686 C CA . ALA A 1 366 ? -15.249 -21.652 17.019 1.00 94.88 366 ALA A CA 1
ATOM 2687 C C . ALA A 1 366 ? -15.490 -22.711 18.102 1.00 94.88 366 ALA A C 1
ATOM 2689 O O . ALA A 1 366 ? -16.465 -22.609 18.841 1.00 94.88 366 ALA A O 1
ATOM 2690 N N . ALA A 1 367 ? -14.570 -23.667 18.278 1.00 93.19 367 ALA A N 1
ATOM 2691 C CA . ALA A 1 367 ? -14.674 -24.685 19.322 1.00 93.19 367 ALA A CA 1
ATOM 2692 C C . ALA A 1 367 ? -14.742 -24.085 20.733 1.00 93.19 367 ALA A C 1
ATOM 2694 O O . ALA A 1 367 ? -15.578 -24.497 21.537 1.00 93.19 367 ALA A O 1
ATOM 2695 N N . GLN A 1 368 ? -13.895 -23.092 21.026 1.00 93.25 368 GLN A N 1
ATOM 2696 C CA . GLN A 1 368 ? -13.929 -22.364 22.298 1.00 93.25 368 GLN A CA 1
ATOM 2697 C C . GLN A 1 368 ? -15.275 -21.650 22.490 1.00 93.25 368 GLN A C 1
ATOM 2699 O O . GLN A 1 368 ? -15.918 -21.811 23.529 1.00 93.25 368 GLN A O 1
ATOM 2704 N N . ALA A 1 369 ? -15.731 -20.905 21.476 1.00 94.31 369 ALA A N 1
ATOM 2705 C CA . ALA A 1 369 ? -16.981 -20.151 21.542 1.00 94.31 369 ALA A CA 1
ATOM 2706 C C . ALA A 1 369 ? -18.204 -21.070 21.710 1.00 94.31 369 ALA A C 1
ATOM 2708 O O . ALA A 1 369 ? -19.061 -20.803 22.552 1.00 94.31 369 ALA A O 1
ATOM 2709 N N . TYR A 1 370 ? -18.265 -22.178 20.969 1.00 95.19 370 TYR A N 1
ATOM 2710 C CA . TYR A 1 370 ? -19.338 -23.165 21.078 1.00 95.19 370 TYR A CA 1
ATOM 2711 C C . TYR A 1 370 ? -19.343 -23.873 22.431 1.00 95.19 370 TYR A C 1
ATOM 2713 O O . TYR A 1 370 ? -20.407 -24.009 23.034 1.00 95.19 370 TYR A O 1
ATOM 2721 N N . ALA A 1 371 ? -18.174 -24.245 22.960 1.00 91.38 371 ALA A N 1
ATOM 2722 C CA . ALA A 1 371 ? -18.074 -24.847 24.287 1.00 91.38 371 ALA A CA 1
ATOM 2723 C C . ALA A 1 371 ? -18.577 -23.895 25.386 1.00 91.38 371 ALA A C 1
ATOM 2725 O O . ALA A 1 371 ? -19.334 -24.305 26.268 1.00 91.38 371 ALA A O 1
ATOM 2726 N N . GLN A 1 372 ? -18.207 -22.612 25.317 1.00 91.50 372 GLN A N 1
ATOM 2727 C CA . GLN A 1 372 ? -18.688 -21.596 26.257 1.00 91.50 372 GLN A CA 1
ATOM 2728 C C . GLN A 1 372 ? -20.209 -21.408 26.148 1.00 91.50 372 GLN A C 1
ATOM 2730 O O . GLN A 1 372 ? -20.898 -21.475 27.171 1.00 91.50 372 GLN A O 1
ATOM 2735 N N . ALA A 1 373 ? -20.726 -21.286 24.920 1.00 92.81 373 ALA A N 1
ATOM 2736 C CA . ALA A 1 373 ? -22.142 -21.060 24.632 1.00 92.81 373 ALA A CA 1
ATOM 2737 C C . ALA A 1 373 ? -23.036 -22.302 24.825 1.00 92.81 373 ALA A C 1
ATOM 2739 O O . ALA A 1 373 ? -24.259 -22.175 24.853 1.00 92.81 373 ALA A O 1
ATOM 2740 N N . GLY A 1 374 ? -22.453 -23.497 24.975 1.00 91.62 374 GLY A N 1
ATOM 2741 C CA . GLY A 1 374 ? -23.199 -24.756 25.053 1.00 91.62 374 GLY A CA 1
ATOM 2742 C C . GLY A 1 374 ? -23.843 -25.157 23.723 1.00 91.62 374 GLY A C 1
ATOM 2743 O O . GLY A 1 374 ? -24.966 -25.657 23.714 1.00 91.62 374 GLY A O 1
ATOM 2744 N N . ILE A 1 375 ? -23.155 -24.894 22.610 1.00 92.25 375 ILE A N 1
ATOM 2745 C CA . ILE A 1 375 ? -23.587 -25.261 21.259 1.00 92.25 375 ILE A CA 1
ATOM 2746 C C . ILE A 1 375 ? -22.923 -26.581 20.872 1.00 92.25 375 ILE A C 1
ATOM 2748 O O . ILE A 1 375 ? -21.702 -26.656 20.757 1.00 92.25 375 ILE A O 1
ATOM 2752 N N . ASP A 1 376 ? -23.740 -27.608 20.642 1.00 86.88 376 ASP A N 1
ATOM 2753 C CA . ASP A 1 376 ? -23.271 -28.943 20.252 1.00 86.88 376 ASP A CA 1
ATOM 2754 C C . ASP A 1 376 ? -23.450 -29.192 18.747 1.00 86.88 376 ASP A C 1
ATOM 2756 O O . ASP A 1 376 ? -22.659 -29.901 18.123 1.00 86.88 376 ASP A O 1
ATOM 2760 N N . GLU A 1 377 ? -24.505 -28.627 18.148 1.00 89.38 377 GLU A N 1
ATOM 2761 C CA . GLU A 1 377 ? -24.843 -28.810 16.737 1.00 89.38 377 GLU A CA 1
ATOM 2762 C C . GLU A 1 377 ? -25.058 -27.441 16.069 1.00 89.38 377 GLU A C 1
ATOM 2764 O O . GLU A 1 377 ? -26.201 -26.992 15.961 1.00 89.38 377 GLU A O 1
ATOM 2769 N N . PRO A 1 378 ? -23.995 -26.781 15.562 1.00 90.31 378 PRO A N 1
ATOM 2770 C CA . PRO A 1 378 ? -24.078 -25.424 15.008 1.00 90.31 378 PRO A CA 1
ATOM 2771 C C . PRO A 1 378 ? -25.180 -25.244 13.956 1.00 90.31 378 PRO A C 1
ATOM 2773 O O . PRO A 1 378 ? -25.940 -24.287 14.012 1.00 90.31 378 PRO A O 1
ATOM 2776 N N . VAL A 1 379 ? -25.355 -26.216 13.054 1.00 87.62 379 VAL A N 1
ATOM 2777 C CA . VAL A 1 379 ? -26.415 -26.223 12.020 1.00 87.62 379 VAL A CA 1
ATOM 2778 C C . VAL A 1 379 ? -27.833 -26.127 12.591 1.00 87.62 379 VAL A C 1
ATOM 2780 O O . VAL A 1 379 ? -28.750 -25.661 11.916 1.00 87.62 379 VAL A O 1
ATOM 2783 N N . ARG A 1 380 ? -28.043 -26.657 13.796 1.00 86.88 380 ARG A N 1
ATOM 2784 C CA . ARG A 1 380 ? -29.342 -26.679 14.471 1.00 86.88 380 ARG A CA 1
ATOM 2785 C C . ARG A 1 380 ? -29.499 -25.496 15.417 1.00 86.88 380 ARG A C 1
ATOM 2787 O O . ARG A 1 380 ? -30.609 -24.991 15.556 1.00 86.88 380 ARG A O 1
ATOM 2794 N N . ASP A 1 381 ? -28.417 -25.141 16.097 1.00 89.62 381 ASP A N 1
ATOM 2795 C CA . ASP A 1 381 ? -28.432 -24.241 17.243 1.00 89.62 381 ASP A CA 1
ATOM 2796 C C . ASP A 1 381 ? -28.176 -22.773 16.839 1.00 89.62 381 ASP A C 1
ATOM 2798 O O . ASP A 1 381 ? -28.451 -21.875 17.633 1.00 89.62 381 ASP A O 1
ATOM 2802 N N . LEU A 1 382 ? -27.682 -22.520 15.618 1.00 90.19 382 LEU A N 1
ATOM 2803 C CA . LEU A 1 382 ? -27.476 -21.178 15.065 1.00 90.19 382 LEU A CA 1
ATOM 2804 C C . LEU A 1 382 ? -28.618 -20.763 14.137 1.00 90.19 382 LEU A C 1
ATOM 2806 O O . LEU A 1 382 ? -28.929 -21.452 13.166 1.00 90.19 382 LEU A O 1
ATOM 2810 N N . ASP A 1 383 ? -29.178 -19.584 14.404 1.00 87.50 383 ASP A N 1
ATOM 2811 C CA . ASP A 1 383 ? -30.196 -18.961 13.551 1.00 87.50 383 ASP A CA 1
ATOM 2812 C C . ASP A 1 383 ? -29.575 -18.086 12.446 1.00 87.50 383 ASP A C 1
ATOM 2814 O O . ASP A 1 383 ? -30.115 -17.987 11.347 1.00 87.50 383 ASP A O 1
ATOM 2818 N N . VAL A 1 384 ? -28.444 -17.435 12.743 1.00 91.00 384 VAL A N 1
ATOM 2819 C CA . VAL A 1 384 ? -27.728 -16.504 11.856 1.00 91.00 384 VAL A CA 1
ATOM 2820 C C . VAL A 1 384 ? -26.224 -16.684 12.058 1.00 91.00 384 VAL A C 1
ATOM 2822 O O . VAL A 1 384 ? -25.770 -16.894 13.184 1.00 91.00 384 VAL A O 1
ATOM 2825 N N . ALA A 1 385 ? -25.455 -16.585 10.973 1.00 91.75 385 ALA A N 1
ATOM 2826 C CA . ALA A 1 385 ? -23.998 -16.591 11.007 1.00 91.75 385 ALA A CA 1
ATOM 2827 C C . ALA A 1 385 ? -23.445 -15.439 10.157 1.00 91.75 385 ALA A C 1
ATOM 2829 O O . ALA A 1 385 ? -23.627 -15.425 8.943 1.00 91.75 385 ALA A O 1
ATOM 2830 N N . GLU A 1 386 ? -22.742 -14.510 10.802 1.00 93.44 386 GLU A N 1
ATOM 2831 C CA . GLU A 1 386 ? -21.898 -13.510 10.140 1.00 93.44 386 GLU A CA 1
ATOM 2832 C C . GLU A 1 386 ? -20.485 -14.094 10.006 1.00 93.44 386 GLU A C 1
ATOM 2834 O O . GLU A 1 386 ? -19.814 -14.358 11.010 1.00 93.44 386 GLU A O 1
ATOM 2839 N N . CYS A 1 387 ? -20.060 -14.368 8.771 1.00 91.88 387 CYS A N 1
ATOM 2840 C CA . CYS A 1 387 ? -18.788 -15.026 8.456 1.00 91.88 387 CYS A CA 1
ATOM 2841 C C . CYS A 1 387 ? -17.813 -14.037 7.810 1.00 91.88 387 CYS A C 1
ATOM 2843 O O . CYS A 1 387 ? -18.232 -13.088 7.163 1.00 91.88 387 CYS A O 1
ATOM 2845 N N . HIS A 1 388 ? -16.505 -14.273 7.949 1.00 95.12 388 HIS A N 1
ATOM 2846 C CA . HIS A 1 388 ? -15.498 -13.405 7.336 1.00 95.12 388 HIS A CA 1
ATOM 2847 C C . HIS A 1 388 ? -15.293 -13.747 5.847 1.00 95.12 388 HIS A C 1
ATOM 2849 O O . HIS A 1 388 ? -14.610 -14.715 5.500 1.00 95.12 388 HIS A O 1
ATOM 2855 N N . ASP A 1 389 ? -15.890 -12.952 4.967 1.00 95.12 389 ASP A N 1
ATOM 2856 C CA . ASP A 1 389 ? -15.996 -13.155 3.517 1.00 95.12 389 ASP A CA 1
ATOM 2857 C C . ASP A 1 389 ? -15.112 -12.186 2.711 1.00 95.12 389 ASP A C 1
ATOM 2859 O O . ASP A 1 389 ? -15.513 -11.658 1.676 1.00 95.12 389 ASP A O 1
ATOM 2863 N N . CYS A 1 390 ? -13.871 -11.950 3.155 1.00 94.38 390 CYS A N 1
ATOM 2864 C CA . CYS A 1 390 ? -12.943 -11.073 2.430 1.00 94.38 390 CYS A CA 1
ATOM 2865 C C . CYS A 1 390 ? -12.688 -11.530 0.980 1.00 94.38 390 CYS A C 1
ATOM 2867 O O . CYS A 1 390 ? -12.426 -10.698 0.107 1.00 94.38 390 CYS A O 1
ATOM 2869 N N . PHE A 1 391 ? -12.828 -12.834 0.719 1.00 97.56 391 PHE A N 1
ATOM 2870 C CA . PHE A 1 391 ? -12.922 -13.391 -0.625 1.00 97.56 391 PHE A CA 1
ATOM 2871 C C . PHE A 1 391 ? -14.033 -14.441 -0.687 1.00 97.56 391 PHE A C 1
ATOM 2873 O O . PHE A 1 391 ? -14.303 -15.124 0.299 1.00 97.56 391 PHE A O 1
ATOM 2880 N N . THR A 1 392 ? -14.640 -14.653 -1.856 1.00 98.06 392 THR A N 1
ATOM 2881 C CA . THR A 1 392 ? -15.743 -15.628 -2.003 1.00 98.06 392 THR A CA 1
ATOM 2882 C C . THR A 1 392 ? -15.367 -17.030 -1.521 1.00 98.06 392 THR A C 1
ATOM 2884 O O . THR A 1 392 ? -16.165 -17.707 -0.872 1.00 98.06 392 THR A O 1
ATOM 2887 N N . ILE A 1 393 ? -14.119 -17.444 -1.750 1.00 97.75 393 ILE A N 1
ATOM 2888 C CA . ILE A 1 393 ? -13.600 -18.718 -1.253 1.00 97.75 393 ILE A CA 1
ATOM 2889 C C . ILE A 1 393 ? -13.537 -18.797 0.281 1.00 97.75 393 ILE A C 1
ATOM 2891 O O . ILE A 1 393 ? -13.797 -19.862 0.846 1.00 97.75 393 ILE A O 1
ATOM 2895 N N . THR A 1 394 ? -13.218 -17.699 0.978 1.00 96.44 394 THR A N 1
ATOM 2896 C CA . THR A 1 394 ? -13.128 -17.726 2.446 1.00 96.44 394 THR A CA 1
ATOM 2897 C C . THR A 1 394 ? -14.492 -17.957 3.063 1.00 96.44 394 THR A C 1
ATOM 2899 O O . THR A 1 394 ? -14.579 -18.639 4.079 1.00 96.44 394 THR A O 1
ATOM 2902 N N . GLU A 1 395 ? -15.563 -17.466 2.437 1.00 97.44 395 GLU A N 1
ATOM 2903 C CA . GLU A 1 395 ? -16.922 -17.738 2.894 1.00 97.44 395 GLU A CA 1
ATOM 2904 C C . GLU A 1 395 ? -17.280 -19.228 2.766 1.00 97.44 395 GLU A C 1
ATOM 2906 O O . GLU A 1 395 ? -17.746 -19.823 3.738 1.00 97.44 395 GLU A O 1
ATOM 2911 N N . LEU A 1 396 ? -16.978 -19.859 1.621 1.00 97.25 396 LEU A N 1
ATOM 2912 C CA . LEU A 1 396 ? -17.220 -21.295 1.421 1.00 97.25 396 LEU A CA 1
ATOM 2913 C C . LEU A 1 396 ? -16.507 -22.149 2.473 1.00 97.25 396 LEU A C 1
ATOM 2915 O O . LEU A 1 396 ? -17.111 -23.035 3.075 1.00 97.25 396 LEU A O 1
ATOM 2919 N N . VAL A 1 397 ? -15.228 -21.859 2.706 1.00 96.56 397 VAL A N 1
ATOM 2920 C CA . VAL A 1 397 ? -14.403 -22.577 3.680 1.00 96.56 397 VAL A CA 1
ATOM 2921 C C . VAL A 1 397 ? -14.863 -22.307 5.113 1.00 96.56 397 VAL A C 1
ATOM 2923 O O . VAL A 1 397 ? -14.929 -23.232 5.921 1.00 96.56 397 VAL A O 1
ATOM 2926 N N . ASN A 1 398 ? -15.268 -21.075 5.432 1.00 96.50 398 ASN A N 1
ATOM 2927 C CA . ASN A 1 398 ? -15.800 -20.749 6.753 1.00 96.50 398 ASN A CA 1
ATOM 2928 C C . ASN A 1 398 ? -17.103 -21.497 7.058 1.00 96.50 398 ASN A C 1
ATOM 2930 O O . ASN A 1 398 ? -17.312 -21.868 8.210 1.00 96.50 398 ASN A O 1
ATOM 2934 N N . TYR A 1 399 ? -17.953 -21.803 6.072 1.00 96.12 399 TYR A N 1
ATOM 2935 C CA . TYR A 1 399 ? -19.116 -22.665 6.321 1.00 96.12 399 TYR A CA 1
ATOM 2936 C C . TYR A 1 399 ? -18.715 -24.043 6.858 1.00 96.12 399 TYR A C 1
ATOM 2938 O O . TYR A 1 399 ? -19.419 -24.625 7.684 1.00 96.12 399 TYR A O 1
ATOM 2946 N N . GLU A 1 400 ? -17.598 -24.583 6.383 1.00 96.06 400 GLU A N 1
ATOM 2947 C CA . GLU A 1 400 ? -17.087 -25.887 6.798 1.00 96.06 400 GLU A CA 1
ATOM 2948 C C . GLU A 1 400 ? -16.387 -25.796 8.151 1.00 96.06 400 GLU A C 1
ATOM 2950 O O . GLU A 1 400 ? -16.671 -26.588 9.050 1.00 96.06 400 GLU A O 1
ATOM 2955 N N . ASP A 1 401 ? -15.519 -24.798 8.326 1.00 95.62 401 ASP A N 1
ATOM 2956 C CA . ASP A 1 401 ? -14.740 -24.615 9.552 1.00 95.62 401 ASP A CA 1
ATOM 2957 C C . ASP A 1 401 ? -15.598 -24.204 10.757 1.00 95.62 401 ASP A C 1
ATOM 2959 O O . ASP A 1 401 ? -15.253 -24.524 11.895 1.00 95.62 401 ASP A O 1
ATOM 2963 N N . LEU A 1 402 ? -16.742 -23.557 10.519 1.00 95.00 402 LEU A N 1
ATOM 2964 C CA . LEU A 1 402 ? -17.762 -23.278 11.535 1.00 95.00 402 LEU A CA 1
ATOM 2965 C C . LEU A 1 402 ? -18.728 -24.458 11.750 1.00 95.00 402 LEU A C 1
ATOM 2967 O O . LEU A 1 402 ? -19.620 -24.395 12.593 1.00 95.00 402 LEU A O 1
ATOM 2971 N N . GLY A 1 403 ? -18.581 -25.549 10.994 1.00 93.88 403 GLY A N 1
ATOM 2972 C CA . GLY A 1 403 ? -19.418 -26.740 11.126 1.00 93.88 403 GLY A CA 1
ATOM 2973 C C . GLY A 1 403 ? -20.852 -26.569 10.614 1.00 93.88 403 GLY A C 1
ATOM 2974 O O . GLY A 1 403 ? -21.730 -27.330 11.022 1.00 93.88 403 GLY A O 1
ATOM 2975 N N . LEU A 1 404 ? -21.111 -25.603 9.723 1.00 93.50 404 LEU A N 1
ATOM 2976 C CA . LEU A 1 404 ? -22.418 -25.388 9.079 1.00 93.50 404 LEU A CA 1
ATOM 2977 C C . LEU A 1 404 ? -22.693 -26.410 7.957 1.00 93.50 404 LEU A C 1
ATOM 2979 O O . LEU A 1 404 ? -23.842 -26.684 7.592 1.00 93.50 404 LEU A O 1
ATOM 2983 N N . CYS A 1 405 ? -21.638 -27.020 7.421 1.00 93.75 405 CYS A N 1
ATOM 2984 C CA . CYS A 1 405 ? -21.705 -28.154 6.505 1.00 93.75 405 CYS A CA 1
ATOM 2985 C C . CYS A 1 405 ? -20.487 -29.081 6.673 1.00 93.75 405 CYS A C 1
ATOM 2987 O O . CYS A 1 405 ? -19.608 -28.825 7.492 1.00 93.75 405 CYS A O 1
ATOM 2989 N N . GLY A 1 406 ? -20.471 -30.219 5.969 1.00 91.94 406 GLY A N 1
ATOM 2990 C CA . GLY A 1 406 ? -19.308 -31.113 5.970 1.00 91.94 406 GLY A CA 1
ATOM 2991 C C . GLY A 1 406 ? -18.164 -30.578 5.102 1.00 91.94 406 GLY A C 1
ATOM 2992 O O . GLY A 1 406 ? -18.395 -29.743 4.234 1.00 91.94 406 GLY A O 1
ATOM 2993 N N . ARG A 1 407 ? -16.946 -31.110 5.281 1.00 92.44 407 ARG A N 1
ATOM 2994 C CA . ARG A 1 407 ? -15.791 -30.749 4.438 1.00 92.44 407 ARG A CA 1
ATOM 2995 C C . ARG A 1 407 ? -16.083 -30.938 2.943 1.00 92.44 407 ARG A C 1
ATOM 2997 O O . ARG A 1 407 ? -16.684 -31.947 2.562 1.00 92.44 407 ARG A O 1
ATOM 3004 N N . GLY A 1 408 ? -15.653 -29.986 2.122 1.00 94.94 408 GLY A N 1
ATOM 3005 C CA . GLY A 1 408 ? -15.916 -29.908 0.684 1.00 94.94 408 GLY A CA 1
ATOM 3006 C C . GLY A 1 408 ? -17.371 -29.601 0.303 1.00 94.94 408 GLY A C 1
ATOM 3007 O O . GLY A 1 408 ? -17.730 -29.696 -0.871 1.00 94.94 408 GLY A O 1
ATOM 3008 N N . GLN A 1 409 ? -18.251 -29.290 1.262 1.00 96.06 409 GLN A N 1
ATOM 3009 C CA . GLN A 1 409 ? -19.670 -29.009 1.001 1.00 96.06 409 GLN A CA 1
ATOM 3010 C C . GLN A 1 409 ? -20.006 -27.518 1.005 1.00 96.06 409 GLN A C 1
ATOM 3012 O O . GLN A 1 409 ? -21.158 -27.185 0.722 1.00 96.06 409 GLN A O 1
ATOM 3017 N N . GLY A 1 410 ? -19.044 -26.636 1.288 1.00 96.19 410 GLY A N 1
ATOM 3018 C CA . GLY A 1 410 ? -19.250 -25.190 1.292 1.00 96.19 410 GLY A CA 1
ATOM 3019 C C . GLY A 1 410 ? -19.792 -24.693 -0.046 1.00 96.19 410 GLY A C 1
ATOM 3020 O O . GLY A 1 410 ? -20.850 -24.063 -0.089 1.00 96.19 410 GLY A O 1
ATOM 3021 N N . GLY A 1 411 ? -19.137 -25.074 -1.148 1.00 95.62 411 GLY A N 1
ATOM 3022 C CA . GLY A 1 411 ? -19.570 -24.726 -2.506 1.00 95.62 411 GLY A CA 1
ATOM 3023 C C . GLY A 1 411 ? -20.999 -25.178 -2.823 1.00 95.62 411 GLY A C 1
ATOM 3024 O O . GLY A 1 411 ? -21.838 -24.386 -3.252 1.00 95.62 411 GLY A O 1
ATOM 3025 N N . ARG A 1 412 ? -21.323 -26.437 -2.514 1.00 95.94 412 ARG A N 1
ATOM 3026 C CA . ARG A 1 412 ? -22.680 -26.980 -2.663 1.00 95.94 412 ARG A CA 1
ATOM 3027 C C . ARG A 1 412 ? -23.709 -26.239 -1.806 1.00 95.94 412 ARG A C 1
ATOM 3029 O O . ARG A 1 412 ? -24.807 -25.969 -2.280 1.00 95.94 412 ARG A O 1
ATOM 3036 N N . MET A 1 413 ? -23.376 -25.914 -0.557 1.00 94.75 413 MET A N 1
ATOM 3037 C CA . MET A 1 413 ? -24.269 -25.188 0.347 1.00 94.75 413 MET A CA 1
ATOM 3038 C C . MET A 1 413 ? -24.611 -23.791 -0.193 1.00 94.75 413 MET A C 1
ATOM 3040 O O . MET A 1 413 ? -25.774 -23.388 -0.113 1.00 94.75 413 MET A O 1
ATOM 3044 N N . ALA A 1 414 ? -23.635 -23.092 -0.781 1.00 94.75 414 ALA A N 1
ATOM 3045 C CA . ALA A 1 414 ? -23.861 -21.818 -1.462 1.00 94.75 414 ALA A CA 1
ATOM 3046 C C . ALA A 1 414 ? -24.723 -21.986 -2.725 1.00 94.75 414 ALA A C 1
ATOM 3048 O O . ALA A 1 414 ? -25.721 -21.284 -2.886 1.00 94.75 414 ALA A O 1
ATOM 3049 N N . ALA A 1 415 ? -24.377 -22.945 -3.590 1.00 94.44 415 ALA A N 1
ATOM 3050 C CA . ALA A 1 415 ? -25.066 -23.186 -4.860 1.00 94.44 415 ALA A CA 1
ATOM 3051 C C . ALA A 1 415 ? -26.535 -23.613 -4.681 1.00 94.44 415 ALA A C 1
ATOM 3053 O O . ALA A 1 415 ? -27.401 -23.195 -5.444 1.00 94.44 415 ALA A O 1
ATOM 3054 N N . GLU A 1 416 ? -26.845 -24.385 -3.635 1.00 94.31 416 GLU A N 1
ATOM 3055 C CA . GLU A 1 416 ? -28.219 -24.769 -3.271 1.00 94.31 416 GLU A CA 1
ATOM 3056 C C . GLU A 1 416 ? -29.027 -23.607 -2.653 1.00 94.31 416 GLU A C 1
ATOM 3058 O O . GLU A 1 416 ? -30.186 -23.786 -2.284 1.00 94.31 416 GLU A O 1
ATOM 3063 N N . GLY A 1 417 ? -28.431 -22.418 -2.495 1.00 90.81 417 GLY A N 1
ATOM 3064 C CA . GLY A 1 417 ? -29.101 -21.234 -1.956 1.00 90.81 417 GLY A CA 1
ATOM 3065 C C . GLY A 1 417 ? -29.386 -21.301 -0.454 1.00 90.81 417 GLY A C 1
ATOM 3066 O O . GLY A 1 417 ? -30.102 -20.448 0.067 1.00 90.81 417 GLY A O 1
ATOM 3067 N N . ARG A 1 418 ? -28.809 -22.268 0.272 1.00 90.56 418 ARG A N 1
ATOM 3068 C CA . ARG A 1 418 ? -29.050 -22.460 1.716 1.00 90.56 418 ARG A CA 1
ATOM 3069 C C . ARG A 1 418 ? -28.549 -21.303 2.576 1.00 90.56 418 ARG A C 1
ATOM 3071 O O . ARG A 1 418 ? -28.983 -21.168 3.713 1.00 90.56 418 ARG A O 1
ATOM 3078 N N . THR A 1 419 ? -27.647 -20.484 2.042 1.00 91.62 419 THR A N 1
ATOM 3079 C CA . THR A 1 419 ? -27.083 -19.307 2.717 1.00 91.62 419 THR A CA 1
ATOM 3080 C C . THR A 1 419 ? -27.709 -17.991 2.262 1.00 91.62 419 THR A C 1
ATOM 3082 O O . THR A 1 419 ? -27.332 -16.936 2.766 1.00 91.62 419 THR A O 1
ATOM 3085 N N . ARG A 1 420 ? -28.678 -18.020 1.333 1.00 90.50 420 ARG A N 1
ATOM 3086 C CA . ARG A 1 420 ? -29.462 -16.837 0.941 1.00 90.50 420 ARG A CA 1
ATOM 3087 C C . ARG A 1 420 ? -30.427 -16.431 2.059 1.00 90.50 420 ARG A C 1
ATOM 3089 O O . ARG A 1 420 ? -30.751 -17.229 2.935 1.00 90.50 420 ARG A O 1
ATOM 3096 N N . LEU A 1 421 ? -30.934 -15.198 2.006 1.00 85.94 421 LEU A N 1
ATOM 3097 C CA . LEU A 1 421 ? -32.001 -14.754 2.908 1.00 85.94 421 LEU A CA 1
ATOM 3098 C C . LEU A 1 421 ? -33.224 -15.675 2.785 1.00 85.94 421 LEU A C 1
ATOM 3100 O O . LEU A 1 421 ? -33.728 -15.900 1.687 1.00 85.94 421 LEU A O 1
ATOM 3104 N N . GLY A 1 422 ? -33.688 -16.210 3.916 1.00 79.81 422 GLY A N 1
ATOM 3105 C CA . GLY A 1 422 ? -34.767 -17.205 3.958 1.00 79.81 422 GLY A CA 1
ATOM 3106 C C . GLY A 1 422 ? -34.340 -18.633 3.590 1.00 79.81 422 GLY A C 1
ATOM 3107 O O . GLY A 1 422 ? -35.172 -19.534 3.637 1.00 79.81 422 GLY A O 1
ATOM 3108 N N . GLY A 1 423 ? -33.067 -18.854 3.250 1.00 78.06 423 GLY A N 1
ATOM 3109 C CA . GLY A 1 423 ? -32.492 -20.180 3.058 1.00 78.06 423 GLY A CA 1
ATOM 3110 C C . GLY A 1 423 ? -32.359 -20.935 4.381 1.00 78.06 423 GLY A C 1
ATOM 3111 O O . GLY A 1 423 ? -32.068 -20.358 5.430 1.00 78.06 423 GLY A O 1
ATOM 3112 N N . GLU A 1 424 ? -32.574 -22.249 4.344 1.00 66.88 424 GLU A N 1
ATOM 3113 C CA . GLU A 1 424 ? -32.427 -23.085 5.530 1.00 66.88 424 GLU A CA 1
ATOM 3114 C C . GLU A 1 424 ? -30.962 -23.518 5.710 1.00 66.88 424 GLU A C 1
ATOM 3116 O O . GLU A 1 424 ? -30.481 -24.499 5.122 1.00 66.88 424 GLU A O 1
ATOM 3121 N N . ILE A 1 425 ? -30.249 -22.822 6.604 1.00 63.47 425 ILE A N 1
ATOM 3122 C CA . ILE A 1 425 ? -28.997 -23.342 7.181 1.00 63.47 425 ILE A CA 1
ATOM 3123 C C . ILE A 1 425 ? -29.289 -24.707 7.827 1.00 63.47 425 ILE A C 1
ATOM 3125 O O . ILE A 1 425 ? -28.519 -25.656 7.664 1.00 63.47 425 ILE A O 1
ATOM 3129 N N . ARG A 1 426 ? -30.465 -24.857 8.448 1.00 50.59 426 ARG A N 1
ATOM 3130 C CA . ARG A 1 426 ? -30.968 -26.092 9.054 1.00 50.59 426 ARG A CA 1
ATOM 3131 C C . ARG A 1 426 ? -31.291 -27.152 7.993 1.00 50.59 426 ARG A C 1
ATOM 3133 O O . ARG A 1 426 ? -32.156 -26.965 7.155 1.00 50.59 426 ARG A O 1
ATOM 3140 N N . ARG A 1 427 ? -30.665 -28.332 8.051 1.00 37.94 427 ARG A N 1
ATOM 3141 C CA . ARG A 1 427 ? -31.156 -29.480 7.263 1.00 37.94 427 ARG A CA 1
ATOM 3142 C C . ARG A 1 427 ? -32.519 -29.938 7.797 1.00 37.94 427 ARG A C 1
ATOM 3144 O O . ARG A 1 427 ? -32.587 -30.451 8.915 1.00 37.94 427 ARG A O 1
ATOM 3151 N N . HIS A 1 428 ? -33.555 -29.929 6.963 1.00 28.97 428 HIS A N 1
ATOM 3152 C CA . HIS A 1 428 ? -34.658 -30.879 7.101 1.00 28.97 428 HIS A CA 1
ATOM 3153 C C . HIS A 1 428 ? -34.134 -32.290 6.767 1.00 28.97 428 HIS A C 1
ATOM 3155 O O . HIS A 1 428 ? -33.948 -32.655 5.608 1.00 28.97 428 HIS A O 1
ATOM 3161 N N . ARG A 1 429 ? -33.865 -33.120 7.785 1.00 33.00 429 ARG A N 1
ATOM 3162 C CA . ARG A 1 429 ? -33.915 -34.576 7.584 1.00 33.00 429 ARG A CA 1
ATOM 3163 C C . ARG A 1 429 ? -35.389 -34.963 7.581 1.00 33.00 429 ARG A C 1
ATOM 3165 O O . ARG A 1 429 ? -36.038 -34.897 8.622 1.00 33.00 429 ARG A O 1
ATOM 3172 N N . GLY A 1 430 ? -35.911 -35.332 6.416 1.00 25.59 430 GLY A N 1
ATOM 3173 C CA . GLY A 1 430 ? -37.190 -36.025 6.323 1.00 25.59 430 GLY A CA 1
ATOM 3174 C C . GLY A 1 430 ? -37.180 -37.284 7.197 1.00 25.59 430 GLY A C 1
ATOM 3175 O O . GLY A 1 430 ? -36.183 -38.002 7.230 1.00 25.59 430 GLY A O 1
ATOM 3176 N N . ALA A 1 431 ? -38.273 -37.449 7.941 1.00 31.44 431 ALA A N 1
ATOM 3177 C CA . ALA A 1 431 ? -38.781 -38.650 8.600 1.00 31.44 431 ALA A CA 1
ATOM 3178 C C . ALA A 1 431 ? -37.814 -39.840 8.762 1.00 31.44 431 ALA A C 1
ATOM 3180 O O . ALA A 1 431 ? -37.650 -40.641 7.852 1.00 31.44 431 ALA A O 1
ATOM 3181 N N . ASP A 1 432 ? -37.301 -40.033 9.980 1.00 28.75 432 ASP A N 1
ATOM 3182 C CA . ASP A 1 432 ? -37.449 -41.344 10.614 1.00 28.75 432 ASP A CA 1
ATOM 3183 C C . ASP A 1 432 ? -37.335 -41.216 12.135 1.00 28.75 432 ASP A C 1
ATOM 3185 O O . ASP A 1 432 ? -36.307 -40.833 12.702 1.00 28.75 432 ASP A O 1
ATOM 3189 N N . GLY A 1 433 ? -38.448 -41.483 12.810 1.00 30.53 433 GLY A N 1
ATOM 3190 C CA . GLY A 1 433 ? -38.502 -41.527 14.257 1.00 30.53 433 GLY A CA 1
ATOM 3191 C C . GLY A 1 433 ? -37.802 -42.779 14.766 1.00 30.53 433 GLY A C 1
ATOM 3192 O O . GLY A 1 433 ? -38.113 -43.881 14.332 1.00 30.53 433 GLY A O 1
ATOM 3193 N N . ARG A 1 434 ? -36.917 -42.619 15.755 1.00 27.30 434 ARG A N 1
ATOM 3194 C CA . ARG A 1 434 ? -36.776 -43.545 16.893 1.00 27.30 434 ARG A CA 1
ATOM 3195 C C . ARG A 1 434 ? -35.840 -42.950 17.942 1.00 27.30 434 ARG A C 1
ATOM 3197 O O . ARG A 1 434 ? -34.630 -42.853 17.766 1.00 27.30 434 ARG A O 1
ATOM 3204 N N . ARG A 1 435 ? -36.441 -42.603 19.083 1.00 35.81 435 ARG A N 1
ATOM 3205 C CA . ARG A 1 435 ? -35.775 -42.412 20.377 1.00 35.81 435 ARG A CA 1
ATOM 3206 C C . ARG A 1 435 ? -34.864 -43.611 20.664 1.00 35.81 435 ARG A C 1
ATOM 3208 O O . ARG A 1 435 ? -35.368 -44.730 20.706 1.00 35.81 435 ARG A O 1
ATOM 3215 N N . ARG A 1 436 ? -33.582 -43.396 20.977 1.00 28.80 436 ARG A N 1
ATOM 3216 C CA . ARG A 1 436 ? -32.797 -44.344 21.789 1.00 28.80 436 ARG A CA 1
ATOM 3217 C C . ARG A 1 436 ? -31.908 -43.597 22.782 1.00 28.80 436 ARG A C 1
ATOM 3219 O O . ARG A 1 436 ? -31.240 -42.628 22.444 1.00 28.80 436 ARG A O 1
ATOM 3226 N N . ARG A 1 437 ? -32.014 -44.041 24.035 1.00 27.83 437 ARG A N 1
ATOM 3227 C CA . ARG A 1 437 ? -31.388 -43.507 25.249 1.00 27.83 437 ARG A CA 1
ATOM 3228 C C . ARG A 1 437 ? -29.877 -43.796 25.281 1.00 27.83 437 ARG A C 1
ATOM 3230 O O . ARG A 1 437 ? -29.431 -44.806 24.744 1.00 27.83 437 ARG A O 1
ATOM 3237 N N . ARG A 1 438 ? -29.132 -42.918 25.963 1.00 28.33 438 ARG A N 1
ATOM 3238 C CA . ARG A 1 438 ? -27.719 -43.066 26.375 1.00 28.33 438 ARG A CA 1
ATOM 3239 C C . ARG A 1 438 ? -27.505 -44.279 27.301 1.00 28.33 438 ARG A C 1
ATOM 3241 O O . ARG A 1 438 ? -28.415 -44.614 28.059 1.00 28.33 438 ARG A O 1
ATOM 3248 N N . PRO A 1 439 ? -26.262 -44.790 27.373 1.00 27.03 439 PRO A N 1
ATOM 3249 C CA . PRO A 1 439 ? -25.640 -45.001 28.684 1.00 27.03 439 PRO A CA 1
ATOM 3250 C C . PRO A 1 439 ? -24.230 -44.381 28.817 1.00 27.03 439 PRO A C 1
ATOM 3252 O O . PRO A 1 439 ? -23.578 -44.038 27.834 1.00 27.03 439 PRO A O 1
ATOM 3255 N N . ALA A 1 440 ? -23.827 -44.185 30.077 1.00 27.47 440 ALA A N 1
ATOM 3256 C CA . ALA A 1 440 ? -22.654 -43.459 30.585 1.00 27.47 440 ALA A CA 1
ATOM 3257 C C . ALA A 1 440 ? -21.316 -44.252 30.525 1.00 27.47 440 ALA A C 1
ATOM 3259 O O . ALA A 1 440 ? -21.352 -45.460 30.294 1.00 27.47 440 ALA A O 1
ATOM 3260 N N . PRO A 1 441 ? -20.139 -43.617 30.760 1.00 35.44 441 PRO A N 1
ATOM 3261 C CA . PRO A 1 441 ? -18.817 -44.243 30.594 1.00 35.44 441 PRO A CA 1
ATOM 3262 C C . PRO A 1 441 ? -18.117 -44.609 31.921 1.00 35.44 441 PRO A C 1
ATOM 3264 O O . PRO A 1 441 ? -18.381 -43.960 32.933 1.00 35.44 441 PRO A O 1
ATOM 3267 N N . ARG A 1 442 ? -17.178 -45.584 31.887 1.00 24.58 442 ARG A N 1
ATOM 3268 C CA . ARG A 1 442 ? -15.988 -45.797 32.779 1.00 24.58 442 ARG A CA 1
ATOM 3269 C C . ARG A 1 442 ? -15.316 -47.179 32.489 1.00 24.58 442 ARG A C 1
ATOM 3271 O O . ARG A 1 442 ? -16.003 -48.030 31.940 1.00 24.58 442 ARG A O 1
ATOM 3278 N N . PRO A 1 443 ? -14.072 -47.497 32.940 1.00 35.12 443 PRO A N 1
ATOM 3279 C CA . PRO A 1 443 ? -12.779 -46.817 32.715 1.00 35.12 443 PRO A CA 1
ATOM 3280 C C . PRO A 1 443 ? -11.574 -47.769 32.371 1.00 35.12 443 PRO A C 1
ATOM 3282 O O . PRO A 1 443 ? -11.620 -48.966 32.611 1.00 35.12 443 PRO A O 1
ATOM 3285 N N . ARG A 1 444 ? -10.473 -47.174 31.859 1.00 33.31 444 ARG A N 1
ATOM 3286 C CA . ARG A 1 444 ? -9.014 -47.533 31.846 1.00 33.31 444 ARG A CA 1
ATOM 3287 C C . ARG A 1 444 ? -8.514 -48.998 31.992 1.00 33.31 444 ARG A C 1
ATOM 3289 O O . ARG A 1 444 ? -8.778 -49.624 33.009 1.00 33.31 444 ARG A O 1
ATOM 3296 N N . ARG A 1 445 ? -7.503 -49.377 31.171 1.00 26.39 445 ARG A N 1
ATOM 3297 C CA . ARG A 1 445 ? -6.134 -49.820 31.594 1.00 26.39 445 ARG A CA 1
ATOM 3298 C C . ARG A 1 445 ? -5.164 -50.034 30.402 1.00 26.39 445 ARG A C 1
ATOM 3300 O O . ARG A 1 445 ? -5.591 -50.169 29.266 1.00 26.39 445 ARG A O 1
ATOM 3307 N N . ARG A 1 446 ? -3.859 -49.986 30.702 1.00 26.17 446 ARG A N 1
ATOM 3308 C CA . ARG A 1 446 ? -2.640 -49.977 29.845 1.00 26.17 446 ARG A CA 1
ATOM 3309 C C . ARG A 1 446 ? -1.723 -51.163 30.301 1.00 26.17 446 ARG A C 1
ATOM 3311 O O . ARG A 1 446 ? -2.073 -51.765 31.315 1.00 26.17 446 ARG A O 1
ATOM 3318 N N . PRO A 1 447 ? -0.472 -51.312 29.807 1.00 52.16 447 PRO A N 1
ATOM 3319 C CA . PRO A 1 447 ? 0.096 -52.118 28.700 1.00 52.16 447 PRO A CA 1
ATOM 3320 C C . PRO A 1 447 ? 0.872 -53.386 29.199 1.00 52.16 447 PRO A C 1
ATOM 3322 O O . PRO A 1 447 ? 0.613 -53.798 30.329 1.00 52.16 447 PRO A O 1
ATOM 3325 N N . PRO A 1 448 ? 1.772 -54.046 28.418 1.00 38.41 448 PRO A N 1
ATOM 3326 C CA . PRO A 1 448 ? 3.209 -53.665 28.248 1.00 38.41 448 PRO A CA 1
ATOM 3327 C C . PRO A 1 448 ? 3.730 -53.936 26.799 1.00 38.41 448 PRO A C 1
ATOM 3329 O O . PRO A 1 448 ? 2.986 -54.480 26.000 1.00 38.41 448 PRO A O 1
ATOM 3332 N N . GLY A 1 449 ? 4.931 -53.612 26.292 1.00 27.11 449 GLY A N 1
ATOM 3333 C CA . GLY A 1 449 ? 6.221 -53.104 26.781 1.00 27.11 449 GLY A CA 1
ATOM 3334 C C . GLY A 1 449 ? 7.382 -53.777 25.995 1.00 27.11 449 GLY A C 1
ATOM 3335 O O . GLY A 1 449 ? 7.248 -54.949 25.657 1.00 27.11 449 GLY A O 1
ATOM 3336 N N . ARG A 1 450 ? 8.524 -53.068 25.824 1.00 29.28 450 ARG A N 1
ATOM 3337 C CA . ARG A 1 450 ? 9.863 -53.462 25.262 1.00 29.28 450 ARG A CA 1
ATOM 3338 C C . ARG A 1 450 ? 10.051 -53.268 23.739 1.00 29.28 450 ARG A C 1
ATOM 3340 O O . ARG A 1 450 ? 9.169 -53.632 22.984 1.00 29.28 450 ARG A O 1
ATOM 3347 N N . GLY A 1 451 ? 11.164 -52.747 23.205 1.00 26.09 451 GLY A N 1
ATOM 3348 C CA . GLY A 1 451 ? 12.440 -52.259 23.758 1.00 26.09 451 GLY A CA 1
ATOM 3349 C C . GLY A 1 451 ? 13.519 -52.147 22.649 1.00 26.09 451 GLY A C 1
ATOM 3350 O O . GLY A 1 451 ? 13.395 -52.825 21.637 1.00 26.09 451 GLY A O 1
ATOM 3351 N N . GLY A 1 452 ? 14.567 -51.335 22.881 1.00 27.52 452 GLY A N 1
ATOM 3352 C CA . GLY A 1 452 ? 15.855 -51.286 22.141 1.00 27.52 452 GLY A CA 1
ATOM 3353 C C . GLY A 1 452 ? 15.879 -50.336 20.928 1.00 27.52 452 GLY A C 1
ATOM 3354 O O . GLY A 1 452 ? 15.044 -50.493 20.053 1.00 27.52 452 GLY A O 1
ATOM 3355 N N . ALA A 1 453 ? 16.682 -49.271 20.786 1.00 27.44 453 ALA A N 1
ATOM 3356 C CA . ALA A 1 453 ? 18.074 -48.901 21.118 1.00 27.44 453 ALA A CA 1
ATOM 3357 C C . ALA A 1 453 ? 18.910 -48.729 19.827 1.00 27.44 453 ALA A C 1
ATOM 3359 O O . ALA A 1 453 ? 18.739 -49.454 18.854 1.00 27.44 453 ALA A O 1
ATOM 3360 N N . ALA A 1 454 ? 19.756 -47.698 19.848 1.00 26.53 454 ALA A N 1
ATOM 3361 C CA . ALA A 1 454 ? 20.487 -47.068 18.748 1.00 26.53 454 ALA A CA 1
ATOM 3362 C C . ALA A 1 454 ? 21.682 -47.866 18.181 1.00 26.53 454 ALA A C 1
ATOM 3364 O O . ALA A 1 454 ? 22.242 -48.714 18.870 1.00 26.53 454 ALA A O 1
ATOM 3365 N N . GLY A 1 455 ? 22.171 -47.454 17.000 1.00 24.27 455 GLY A N 1
ATOM 3366 C CA . GLY A 1 455 ? 23.599 -47.548 16.640 1.00 24.27 455 GLY A CA 1
ATOM 3367 C C . GLY A 1 455 ? 23.921 -47.933 15.184 1.00 24.27 455 GLY A C 1
ATOM 3368 O O . GLY A 1 455 ? 23.092 -48.579 14.564 1.00 24.27 455 GLY A O 1
ATOM 3369 N N . PRO A 1 456 ? 25.086 -47.535 14.619 1.00 41.75 456 PRO A N 1
ATOM 3370 C CA . PRO A 1 456 ? 25.209 -47.053 13.228 1.00 41.75 456 PRO A CA 1
ATOM 3371 C C . PRO A 1 456 ? 26.186 -47.838 12.304 1.00 41.75 456 PRO A C 1
ATOM 3373 O O . PRO A 1 456 ? 26.841 -48.772 12.758 1.00 41.75 456 PRO A O 1
ATOM 3376 N N . LEU A 1 457 ? 26.356 -47.322 11.059 1.00 25.86 457 LEU A N 1
ATOM 3377 C CA . LEU A 1 457 ? 27.429 -47.536 10.034 1.00 25.86 457 LEU A CA 1
ATOM 3378 C C . LEU A 1 457 ? 27.163 -48.609 8.938 1.00 25.86 457 LEU A C 1
ATOM 3380 O O . LEU A 1 457 ? 26.306 -49.458 9.167 1.00 25.86 457 LEU A O 1
ATOM 3384 N N . PRO A 1 458 ? 27.905 -48.677 7.790 1.00 34.56 458 PRO A N 1
ATOM 3385 C CA . PRO A 1 458 ? 28.921 -47.773 7.196 1.00 34.56 458 PRO A CA 1
ATOM 3386 C C . PRO A 1 458 ? 28.795 -47.510 5.660 1.00 34.56 458 PRO A C 1
ATOM 3388 O O . PRO A 1 458 ? 27.967 -48.066 4.943 1.00 34.56 458 PRO A O 1
ATOM 3391 N N . HIS A 1 459 ? 29.717 -46.678 5.156 1.00 26.70 459 HIS A N 1
ATOM 3392 C CA . HIS A 1 459 ? 30.067 -46.441 3.750 1.00 26.70 459 HIS A CA 1
ATOM 3393 C C . HIS A 1 459 ? 30.738 -47.620 3.002 1.00 26.70 459 HIS A C 1
ATOM 3395 O O . HIS A 1 459 ? 31.501 -48.394 3.578 1.00 26.70 459 HIS A O 1
ATOM 3401 N N . SER A 1 460 ? 30.622 -47.539 1.664 1.00 26.75 460 SER A N 1
ATOM 3402 C CA . SER A 1 460 ? 31.634 -47.797 0.607 1.00 26.75 460 SER A CA 1
ATOM 3403 C C . SER A 1 460 ? 31.372 -48.990 -0.331 1.00 26.75 460 SER A C 1
ATOM 3405 O O . SER A 1 460 ? 31.364 -50.138 0.090 1.00 26.75 460 SER A O 1
ATOM 3407 N N . ARG A 1 461 ? 31.238 -48.744 -1.647 1.00 26.56 461 ARG A N 1
ATOM 3408 C CA . ARG A 1 461 ? 32.327 -48.743 -2.652 1.00 26.56 461 ARG A CA 1
ATOM 3409 C C . ARG A 1 461 ? 31.793 -48.538 -4.082 1.00 26.56 461 ARG A C 1
ATOM 3411 O O . ARG A 1 461 ? 30.630 -48.767 -4.379 1.00 26.56 461 ARG A O 1
ATOM 3418 N N . ARG A 1 462 ? 32.714 -48.049 -4.917 1.00 28.11 462 ARG A N 1
ATOM 3419 C CA . ARG A 1 462 ? 32.625 -47.598 -6.314 1.00 28.11 462 ARG A CA 1
ATOM 3420 C C . ARG A 1 462 ? 32.505 -48.735 -7.340 1.00 28.11 462 ARG A C 1
ATOM 3422 O O . ARG A 1 462 ? 33.042 -49.813 -7.114 1.00 28.11 462 ARG A O 1
ATOM 3429 N N . SER A 1 463 ? 31.952 -48.413 -8.510 1.00 26.19 463 SER A N 1
ATOM 3430 C CA . SER A 1 463 ? 32.409 -48.760 -9.881 1.00 26.19 463 SER A CA 1
ATOM 3431 C C . SER A 1 463 ? 31.299 -48.333 -10.864 1.00 26.19 463 SER A C 1
ATOM 3433 O O . SER A 1 463 ? 30.130 -48.442 -10.525 1.00 26.19 463 SER A O 1
ATOM 3435 N N . GLY A 1 464 ? 31.534 -47.781 -12.051 1.00 25.77 464 GLY A N 1
ATOM 3436 C CA . GLY A 1 464 ? 32.763 -47.447 -12.752 1.00 25.77 464 GLY A CA 1
ATOM 3437 C C . GLY A 1 464 ? 32.465 -46.476 -13.901 1.00 25.77 464 GLY A C 1
ATOM 3438 O O . GLY A 1 464 ? 31.330 -46.365 -14.369 1.00 25.77 464 GLY A O 1
ATOM 3439 N N . ASP A 1 465 ? 33.518 -45.774 -14.303 1.00 27.39 465 ASP A N 1
ATOM 3440 C CA . ASP A 1 465 ? 33.585 -44.865 -15.440 1.00 27.39 465 ASP A CA 1
ATOM 3441 C C . ASP A 1 465 ? 33.377 -45.593 -16.776 1.00 27.39 465 ASP A C 1
ATOM 3443 O O . ASP A 1 465 ? 33.849 -46.715 -16.983 1.00 27.39 465 ASP A O 1
ATOM 3447 N N . ARG A 1 466 ? 32.722 -44.913 -17.721 1.00 27.95 466 ARG A N 1
ATOM 3448 C CA . ARG A 1 466 ? 32.803 -45.221 -19.152 1.00 27.95 466 ARG A CA 1
ATOM 3449 C C . ARG A 1 466 ? 33.242 -43.961 -19.889 1.00 27.95 466 ARG A C 1
ATOM 3451 O O . ARG A 1 466 ? 32.433 -43.096 -20.208 1.00 27.95 466 ARG A O 1
ATOM 3458 N N . GLU A 1 467 ? 34.544 -43.890 -20.138 1.00 27.64 467 GLU A N 1
ATOM 3459 C CA . GLU A 1 467 ? 35.162 -43.004 -21.120 1.00 27.64 467 GLU A CA 1
ATOM 3460 C C . GLU A 1 467 ? 34.625 -43.323 -22.523 1.00 27.64 467 GLU A C 1
ATOM 3462 O O . GLU A 1 467 ? 34.659 -44.474 -22.970 1.00 27.64 467 GLU A O 1
ATOM 3467 N N . LEU A 1 468 ? 34.178 -42.297 -23.248 1.00 30.06 468 LEU A N 1
ATOM 3468 C CA . LEU A 1 468 ? 34.035 -42.343 -24.699 1.00 30.06 468 LEU A CA 1
ATOM 3469 C C . LEU A 1 468 ? 35.129 -41.471 -25.313 1.00 30.06 468 LEU A C 1
ATOM 3471 O O . LEU A 1 468 ? 35.240 -40.278 -25.048 1.00 30.06 468 LEU A O 1
ATOM 3475 N N . ARG A 1 469 ? 35.965 -42.140 -26.104 1.00 28.00 469 ARG A N 1
ATOM 3476 C CA . ARG A 1 469 ? 37.155 -41.633 -26.783 1.00 28.00 469 ARG A CA 1
ATOM 3477 C C . ARG A 1 469 ? 36.790 -40.596 -27.849 1.00 28.00 469 ARG A C 1
ATOM 3479 O O . ARG A 1 469 ? 35.922 -40.850 -28.681 1.00 28.00 469 ARG A O 1
ATOM 3486 N N . HIS A 1 470 ? 37.520 -39.483 -27.877 1.00 29.50 470 HIS A N 1
ATOM 3487 C CA . HIS A 1 470 ? 37.574 -38.577 -29.024 1.00 29.50 470 HIS A CA 1
ATOM 3488 C C . HIS A 1 470 ? 38.451 -39.170 -30.136 1.00 29.50 470 HIS A C 1
ATOM 3490 O O . HIS A 1 470 ? 39.610 -39.515 -29.904 1.00 29.50 470 HIS A O 1
ATOM 3496 N N . GLY A 1 471 ? 37.890 -39.280 -31.341 1.00 30.36 471 GLY A N 1
ATOM 3497 C CA . GLY A 1 471 ? 38.643 -39.416 -32.590 1.00 30.36 471 GLY A CA 1
ATOM 3498 C C . GLY A 1 471 ? 38.962 -38.032 -33.180 1.00 30.36 471 GLY A C 1
ATOM 3499 O O . GLY A 1 471 ? 38.234 -37.080 -32.891 1.00 30.36 471 GLY A O 1
ATOM 3500 N N . PRO A 1 472 ? 40.035 -37.882 -33.975 1.00 41.06 472 PRO A N 1
ATOM 3501 C CA . PRO A 1 472 ? 40.481 -36.583 -34.464 1.00 41.06 472 PRO A CA 1
ATOM 3502 C C . PRO A 1 472 ? 39.809 -36.195 -35.790 1.00 41.06 472 PRO A C 1
ATOM 3504 O O . PRO A 1 472 ? 39.575 -37.042 -36.647 1.00 41.06 472 PRO A O 1
ATOM 3507 N N . GLY A 1 473 ? 39.620 -34.886 -35.987 1.00 34.50 473 GLY A N 1
ATOM 3508 C CA . GLY A 1 473 ? 39.651 -34.269 -37.316 1.00 34.50 473 GLY A CA 1
ATOM 3509 C C . GLY A 1 473 ? 38.305 -34.025 -37.996 1.00 34.50 473 GLY A C 1
ATOM 3510 O O . GLY A 1 473 ? 37.901 -34.765 -38.884 1.00 34.50 473 GLY A O 1
ATOM 3511 N N . GLY A 1 474 ? 37.681 -32.899 -37.663 1.00 28.86 474 GLY A N 1
ATOM 3512 C CA . GLY A 1 474 ? 36.687 -32.229 -38.497 1.00 28.86 474 GLY A CA 1
ATOM 3513 C C . GLY A 1 474 ? 36.631 -30.772 -38.065 1.00 28.86 474 GLY A C 1
ATOM 3514 O O . GLY A 1 474 ? 36.030 -30.471 -37.040 1.00 28.86 474 GLY A O 1
ATOM 3515 N N . GLY A 1 475 ? 37.340 -29.890 -38.774 1.00 36.69 475 GLY A N 1
ATOM 3516 C CA . GLY A 1 475 ? 37.343 -28.459 -38.483 1.00 36.69 475 GLY A CA 1
ATOM 3517 C C . GLY A 1 475 ? 35.923 -27.916 -38.577 1.00 36.69 475 GLY A C 1
ATOM 3518 O O . GLY A 1 475 ? 35.375 -27.804 -39.672 1.00 36.69 475 GLY A O 1
ATOM 3519 N N . VAL A 1 476 ? 35.319 -27.617 -37.428 1.00 41.25 476 VAL A N 1
ATOM 3520 C CA . VAL A 1 476 ? 34.102 -26.815 -37.376 1.00 41.25 476 VAL A CA 1
ATOM 3521 C C . VAL A 1 476 ? 34.531 -25.423 -37.806 1.00 41.25 476 VAL A C 1
ATOM 3523 O O . VAL A 1 476 ? 35.265 -24.750 -37.088 1.00 41.25 476 VAL A O 1
ATOM 3526 N N . VAL A 1 477 ? 34.137 -25.023 -39.012 1.00 44.50 477 VAL A N 1
ATOM 3527 C CA . VAL A 1 477 ? 34.214 -23.627 -39.434 1.00 44.50 477 VAL A CA 1
ATOM 3528 C C . VAL A 1 477 ? 33.225 -22.883 -38.541 1.00 44.50 477 VAL A C 1
ATOM 3530 O O . VAL A 1 477 ? 32.021 -22.905 -38.790 1.00 44.50 477 VAL A O 1
ATOM 3533 N N . THR A 1 478 ? 33.706 -22.334 -37.429 1.00 59.66 478 THR A N 1
ATOM 3534 C CA . THR A 1 478 ? 32.913 -21.432 -36.601 1.00 59.66 478 THR A CA 1
ATOM 3535 C C . THR A 1 478 ? 32.715 -20.150 -37.400 1.00 59.66 478 THR A C 1
ATOM 3537 O O . THR A 1 478 ? 33.660 -19.616 -37.980 1.00 59.66 478 THR A O 1
ATOM 3540 N N . ALA A 1 479 ? 31.466 -19.702 -37.523 1.00 79.06 479 ALA A N 1
ATOM 3541 C CA . ALA A 1 479 ? 31.178 -18.440 -38.187 1.00 79.06 479 ALA A CA 1
ATOM 3542 C C . ALA A 1 479 ? 31.890 -17.308 -37.428 1.00 79.06 479 ALA A C 1
ATOM 3544 O O 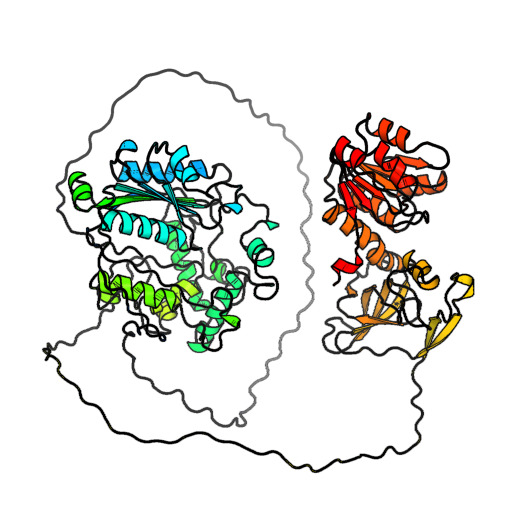. ALA A 1 479 ? 31.898 -17.298 -36.194 1.00 79.06 479 ALA A O 1
ATOM 3545 N N . THR A 1 480 ? 32.523 -16.394 -38.160 1.00 91.50 480 THR A N 1
ATOM 3546 C CA . THR A 1 480 ? 33.232 -15.240 -37.600 1.00 91.50 480 THR A CA 1
ATOM 3547 C C . THR A 1 480 ? 32.482 -13.951 -37.911 1.00 91.50 480 THR A C 1
ATOM 3549 O O . THR A 1 480 ? 31.891 -13.821 -38.980 1.00 91.50 480 THR A O 1
ATOM 3552 N N . MET A 1 481 ? 32.553 -12.984 -37.001 1.00 95.38 481 MET A N 1
ATOM 3553 C CA . MET A 1 481 ? 32.019 -11.630 -37.150 1.00 95.38 481 MET A CA 1
ATOM 3554 C C . MET A 1 481 ? 33.084 -10.589 -36.814 1.00 95.38 481 MET A C 1
ATOM 3556 O O . MET A 1 481 ? 34.016 -10.874 -36.065 1.00 95.38 481 MET A O 1
ATOM 3560 N N . ARG A 1 482 ? 32.916 -9.353 -37.280 1.00 97.44 482 ARG A N 1
ATOM 3561 C CA . ARG A 1 482 ? 33.819 -8.248 -36.936 1.00 97.44 482 ARG A CA 1
ATOM 3562 C C . ARG A 1 482 ? 33.419 -7.578 -35.621 1.00 97.44 482 ARG A C 1
ATOM 3564 O O . ARG A 1 482 ? 32.242 -7.294 -35.384 1.00 97.44 482 ARG A O 1
ATOM 3571 N N . ALA A 1 483 ? 34.409 -7.266 -34.788 1.00 97.19 483 ALA A N 1
ATOM 3572 C CA . ALA A 1 483 ? 34.240 -6.521 -33.542 1.00 97.19 483 ALA A CA 1
ATOM 3573 C C . ALA A 1 483 ? 35.422 -5.580 -33.274 1.00 97.19 483 ALA A C 1
ATOM 3575 O O . ALA A 1 483 ? 36.569 -5.899 -33.583 1.00 97.19 483 ALA A O 1
ATOM 3576 N N . TRP A 1 484 ? 35.150 -4.426 -32.664 1.00 96.94 484 TRP A N 1
ATOM 3577 C CA . TRP A 1 484 ? 36.186 -3.546 -32.126 1.00 96.94 484 TRP A CA 1
ATOM 3578 C C . TRP A 1 484 ? 36.619 -4.035 -30.749 1.00 96.94 484 TRP A C 1
ATOM 3580 O O . TRP A 1 484 ? 35.818 -4.055 -29.815 1.00 96.94 484 TRP A O 1
ATOM 3590 N N . ARG A 1 485 ? 37.893 -4.390 -30.597 1.00 96.38 485 ARG A N 1
ATOM 3591 C CA . ARG A 1 485 ? 38.437 -4.940 -29.354 1.00 96.38 485 ARG A CA 1
ATOM 3592 C C . ARG A 1 485 ? 39.523 -4.064 -28.763 1.00 96.38 485 ARG A C 1
ATOM 3594 O O . ARG A 1 485 ? 40.379 -3.554 -29.479 1.00 96.38 485 ARG A O 1
ATOM 3601 N N . ALA A 1 486 ? 39.501 -3.956 -27.440 1.00 96.25 486 ALA A N 1
ATOM 3602 C CA . ALA A 1 486 ? 40.574 -3.380 -26.647 1.00 96.25 486 ALA A CA 1
ATOM 3603 C C . ALA A 1 486 ? 41.396 -4.504 -26.013 1.00 96.25 486 ALA A C 1
ATOM 3605 O O . ALA A 1 486 ? 40.869 -5.290 -25.224 1.00 96.25 486 ALA A O 1
ATOM 3606 N N . HIS A 1 487 ? 42.682 -4.568 -26.357 1.00 95.25 487 HIS A N 1
ATOM 3607 C CA . HIS A 1 487 ? 43.665 -5.481 -25.749 1.00 95.25 487 HIS A CA 1
ATOM 3608 C C . HIS A 1 487 ? 44.480 -4.814 -24.642 1.00 95.25 487 HIS A C 1
ATOM 3610 O O . HIS A 1 487 ? 45.113 -5.495 -23.843 1.00 95.25 487 HIS A O 1
ATOM 3616 N N . GLU A 1 488 ? 44.423 -3.486 -24.583 1.00 94.88 488 GLU A N 1
ATOM 3617 C CA . GLU A 1 488 ? 45.146 -2.623 -23.656 1.00 94.88 488 GLU A CA 1
ATOM 3618 C C . GLU A 1 488 ? 44.210 -1.487 -23.208 1.00 94.88 488 GLU A C 1
ATOM 3620 O O . GLU A 1 488 ? 43.185 -1.231 -23.846 1.00 94.88 488 GLU A O 1
ATOM 3625 N N . LEU A 1 489 ? 44.539 -0.817 -22.100 1.00 95.06 489 LEU A N 1
ATOM 3626 C CA . LEU A 1 489 ? 43.780 0.335 -21.601 1.00 95.06 489 LEU A CA 1
ATOM 3627 C C . LEU A 1 489 ? 44.398 1.639 -22.117 1.00 95.06 489 LEU A C 1
ATOM 3629 O O . LEU A 1 489 ? 45.617 1.792 -22.085 1.00 95.06 489 LEU A O 1
ATOM 3633 N N . GLY A 1 490 ? 43.575 2.593 -22.547 1.00 93.75 490 GLY A N 1
ATOM 3634 C CA . GLY A 1 490 ? 44.038 3.860 -23.114 1.00 93.75 490 GLY A CA 1
ATOM 3635 C C . GLY A 1 490 ? 42.936 4.659 -23.805 1.00 93.75 490 GLY A C 1
ATOM 3636 O O . GLY A 1 490 ? 41.745 4.440 -23.573 1.00 93.75 490 GLY A O 1
ATOM 3637 N N . GLU A 1 491 ? 43.339 5.617 -24.640 1.00 93.69 491 GLU A N 1
ATOM 3638 C CA . GLU A 1 491 ? 42.406 6.376 -25.472 1.00 93.69 491 GLU A CA 1
ATOM 3639 C C . GLU A 1 491 ? 41.857 5.507 -26.604 1.00 93.69 491 GLU A C 1
ATOM 3641 O O . GLU A 1 491 ? 42.567 4.689 -27.189 1.00 93.69 491 GLU A O 1
ATOM 3646 N N . ALA A 1 492 ? 40.577 5.701 -26.934 1.00 90.75 492 ALA A N 1
ATOM 3647 C CA . ALA A 1 492 ? 39.866 4.861 -27.897 1.00 90.75 492 ALA A CA 1
ATOM 3648 C C . ALA A 1 492 ? 40.551 4.795 -29.274 1.00 90.75 492 ALA A C 1
ATOM 3650 O O . ALA A 1 492 ? 40.497 3.756 -29.924 1.00 90.75 492 ALA A O 1
ATOM 3651 N N . THR A 1 493 ? 41.207 5.879 -29.698 1.00 91.44 493 THR A N 1
ATOM 3652 C CA . THR A 1 493 ? 41.951 5.962 -30.966 1.00 91.44 493 THR A CA 1
ATOM 3653 C C . THR A 1 493 ? 43.182 5.068 -31.011 1.00 91.44 493 THR A C 1
ATOM 3655 O O . THR A 1 493 ? 43.607 4.690 -32.099 1.00 91.44 493 THR A O 1
ATOM 3658 N N . ASP A 1 494 ? 43.737 4.725 -29.850 1.00 94.56 494 ASP A N 1
ATOM 3659 C CA . ASP A 1 494 ? 45.037 4.067 -29.744 1.00 94.56 494 ASP A CA 1
ATOM 3660 C C . ASP A 1 494 ? 44.880 2.570 -29.442 1.00 94.56 494 ASP A C 1
ATOM 3662 O O . ASP A 1 494 ? 45.705 1.756 -29.858 1.00 94.56 494 ASP A O 1
ATOM 3666 N N . VAL A 1 495 ? 43.812 2.194 -28.725 1.00 95.19 495 VAL A N 1
ATOM 3667 C CA . VAL A 1 495 ? 43.656 0.834 -28.177 1.00 95.19 495 VAL A CA 1
ATOM 3668 C C . VAL A 1 495 ? 42.609 -0.030 -28.878 1.00 95.19 495 VAL A C 1
ATOM 3670 O O . VAL A 1 495 ? 42.625 -1.248 -28.693 1.00 95.19 495 VAL A O 1
ATOM 3673 N N . LEU A 1 496 ? 41.702 0.556 -29.668 1.00 96.00 496 LEU A N 1
ATOM 3674 C CA . LEU A 1 496 ? 40.673 -0.201 -30.384 1.00 96.00 496 LEU A CA 1
ATOM 3675 C C . LEU A 1 496 ? 41.193 -0.741 -31.716 1.00 96.00 496 LEU A C 1
ATOM 3677 O O . LEU A 1 496 ? 41.650 0.009 -32.576 1.00 96.00 496 LEU A O 1
ATOM 3681 N N . ARG A 1 497 ? 41.051 -2.053 -31.912 1.00 96.75 497 ARG A N 1
ATOM 3682 C CA . ARG A 1 497 ? 41.390 -2.750 -33.159 1.00 96.75 497 ARG A CA 1
ATOM 3683 C C . ARG A 1 497 ? 40.162 -3.466 -33.702 1.00 96.75 497 ARG A C 1
ATOM 3685 O O . ARG A 1 497 ? 39.437 -4.097 -32.937 1.00 96.75 497 ARG A O 1
ATOM 3692 N N . LEU A 1 498 ? 39.913 -3.345 -35.004 1.00 96.88 498 LEU A N 1
ATOM 3693 C CA . LEU A 1 498 ? 38.854 -4.096 -35.675 1.00 96.88 498 LEU A CA 1
ATOM 3694 C C . LEU A 1 498 ? 39.380 -5.494 -36.004 1.00 96.88 498 LEU A C 1
ATOM 3696 O O . LEU A 1 498 ? 40.380 -5.621 -36.708 1.00 96.88 498 LEU A O 1
ATOM 3700 N N . GLU A 1 499 ? 38.717 -6.522 -35.486 1.00 96.44 499 GLU A N 1
ATOM 3701 C CA . GLU A 1 499 ? 39.165 -7.915 -35.570 1.00 96.44 499 GLU A CA 1
ATOM 3702 C C . GLU A 1 499 ? 38.004 -8.846 -35.920 1.00 96.44 499 GLU A C 1
ATOM 3704 O O . GLU A 1 499 ? 36.859 -8.580 -35.548 1.00 96.44 499 GLU A O 1
ATOM 3709 N N . ASP A 1 500 ? 38.308 -9.958 -36.589 1.00 95.56 500 ASP A N 1
ATOM 3710 C CA . ASP A 1 500 ? 37.383 -11.079 -36.743 1.00 95.56 500 ASP A CA 1
ATOM 3711 C C . ASP A 1 500 ? 37.381 -11.932 -35.463 1.00 95.56 500 ASP A C 1
ATOM 3713 O O . ASP A 1 500 ? 38.424 -12.385 -34.984 1.00 95.56 500 ASP A O 1
ATOM 3717 N N . VAL A 1 501 ? 36.197 -12.149 -34.896 1.00 93.81 501 VAL A N 1
ATOM 3718 C CA . VAL A 1 501 ? 35.950 -12.936 -33.683 1.00 93.81 501 VAL A CA 1
ATOM 3719 C C . VAL A 1 501 ? 34.893 -13.999 -33.934 1.00 93.81 501 VAL A C 1
ATOM 3721 O O . VAL A 1 501 ? 34.100 -13.890 -34.861 1.00 93.81 501 VAL A O 1
ATOM 3724 N N . GLU A 1 502 ? 34.849 -15.025 -33.090 1.00 93.12 502 GLU A N 1
ATOM 3725 C CA . GLU A 1 502 ? 33.802 -16.046 -33.151 1.00 93.12 502 GLU A CA 1
ATOM 3726 C C . GLU A 1 502 ? 32.406 -15.436 -32.936 1.00 93.12 502 GLU A C 1
ATOM 3728 O O . GLU A 1 502 ? 32.198 -14.626 -32.025 1.00 93.12 502 GLU A O 1
ATOM 3733 N N . GLU A 1 503 ? 31.441 -15.835 -33.768 1.00 92.25 503 GLU A N 1
ATOM 3734 C CA . GLU A 1 503 ? 30.044 -15.457 -33.584 1.00 92.25 503 GLU A CA 1
ATOM 3735 C C . GLU A 1 503 ? 29.491 -16.021 -32.266 1.00 92.25 503 GLU A C 1
ATOM 3737 O O . GLU A 1 503 ? 29.624 -17.217 -31.985 1.00 92.25 503 GLU A O 1
ATOM 3742 N N . PRO A 1 504 ? 28.821 -15.199 -31.441 1.00 92.25 504 PRO A N 1
ATOM 3743 C CA . PRO A 1 504 ? 28.306 -15.670 -30.172 1.00 92.25 504 PRO A CA 1
ATOM 3744 C C . PRO A 1 504 ? 27.039 -16.510 -30.384 1.00 92.25 504 PRO A C 1
ATOM 3746 O O . PRO A 1 504 ? 26.124 -16.110 -31.101 1.00 92.25 504 PRO A O 1
ATOM 3749 N N . ALA A 1 505 ? 26.945 -17.643 -29.689 1.00 92.19 505 ALA A N 1
ATOM 3750 C CA . ALA A 1 505 ? 25.715 -18.427 -29.578 1.00 92.19 505 ALA A CA 1
ATOM 3751 C C . ALA A 1 505 ? 24.976 -18.093 -28.264 1.00 92.19 505 ALA A C 1
ATOM 3753 O O . ALA A 1 505 ? 25.641 -17.914 -27.238 1.00 92.19 505 ALA A O 1
ATOM 3754 N N . PRO A 1 506 ? 23.629 -18.031 -28.254 1.00 95.50 506 PRO A N 1
ATOM 3755 C CA . PRO A 1 506 ? 22.881 -17.721 -27.040 1.00 95.50 506 PRO A CA 1
ATOM 3756 C C . PRO A 1 506 ? 22.766 -18.940 -26.115 1.00 95.50 506 PRO A C 1
ATOM 3758 O O . PRO A 1 506 ? 22.345 -20.018 -26.543 1.00 95.50 506 PRO A O 1
ATOM 3761 N N . GLY A 1 507 ? 23.070 -18.758 -24.829 1.00 94.69 507 GLY A N 1
ATOM 3762 C CA . GLY A 1 507 ? 22.723 -19.702 -23.768 1.00 94.69 507 GLY A CA 1
ATOM 3763 C C . GLY A 1 507 ? 21.261 -19.578 -23.306 1.00 94.69 507 GLY A C 1
ATOM 3764 O O . GLY A 1 507 ? 20.515 -18.718 -23.783 1.00 94.69 507 GLY A O 1
ATOM 3765 N N . PRO A 1 508 ? 20.798 -20.428 -22.367 1.00 94.44 508 PRO A N 1
ATOM 3766 C CA . PRO A 1 508 ? 19.466 -20.304 -21.773 1.00 94.44 508 PRO A CA 1
ATOM 3767 C C . PRO A 1 508 ? 19.212 -18.899 -21.205 1.00 94.44 508 PRO A C 1
ATOM 3769 O O . PRO A 1 508 ? 20.023 -18.378 -20.447 1.00 94.44 508 PRO A O 1
ATOM 3772 N N . GLY A 1 509 ? 18.074 -18.296 -21.553 1.00 94.25 509 GLY A N 1
ATOM 3773 C CA . GLY A 1 509 ? 17.723 -16.935 -21.136 1.00 94.25 509 GLY A CA 1
ATOM 3774 C C . GLY A 1 509 ? 18.479 -15.813 -21.860 1.00 94.25 509 GLY A C 1
ATOM 3775 O O . GLY A 1 509 ? 18.302 -14.654 -21.493 1.00 94.25 509 GLY A O 1
ATOM 3776 N N . GLU A 1 510 ? 19.279 -16.117 -22.884 1.00 96.81 510 GLU A N 1
ATOM 3777 C CA . GLU A 1 510 ? 20.017 -15.132 -23.683 1.00 96.81 510 GLU A CA 1
ATOM 3778 C C . GLU A 1 510 ? 19.477 -15.026 -25.113 1.00 96.81 510 GLU A C 1
ATOM 3780 O O . GLU A 1 510 ? 18.786 -15.915 -25.623 1.00 96.81 510 GLU A O 1
ATOM 3785 N N . VAL A 1 511 ? 19.810 -13.927 -25.784 1.00 97.25 511 VAL A N 1
ATOM 3786 C CA . VAL A 1 511 ? 19.524 -13.701 -27.203 1.00 97.25 511 VAL A CA 1
ATOM 3787 C C . VAL A 1 511 ? 20.735 -13.106 -27.904 1.00 97.25 511 VAL A C 1
ATOM 3789 O O . VAL A 1 511 ? 21.518 -12.382 -27.293 1.00 97.25 511 VAL A O 1
ATOM 3792 N N . VAL A 1 512 ? 20.857 -13.373 -29.202 1.00 97.81 512 VAL A N 1
ATOM 3793 C CA . VAL A 1 512 ? 21.826 -12.710 -30.079 1.00 97.81 512 VAL A CA 1
ATOM 3794 C C . VAL A 1 512 ? 21.100 -11.643 -30.879 1.00 97.81 512 VAL A C 1
ATOM 3796 O O . VAL A 1 512 ? 20.099 -11.928 -31.542 1.00 97.81 512 VAL A O 1
ATOM 3799 N N . VAL A 1 513 ? 21.617 -10.423 -30.813 1.00 98.12 513 VAL A N 1
ATOM 3800 C CA . VAL A 1 513 ? 21.123 -9.258 -31.541 1.00 98.12 513 VAL A CA 1
ATOM 3801 C C . VAL A 1 513 ? 22.120 -8.924 -32.643 1.00 98.12 513 VAL A C 1
ATOM 3803 O O . VAL A 1 513 ? 23.299 -8.726 -32.365 1.00 98.12 513 VAL A O 1
ATOM 3806 N N . GLU A 1 514 ? 21.646 -8.861 -33.883 1.00 98.06 514 GLU A N 1
ATOM 3807 C CA . GLU A 1 514 ? 22.362 -8.233 -34.991 1.00 98.06 514 GLU A CA 1
ATOM 3808 C C . GLU A 1 514 ? 22.268 -6.720 -34.832 1.00 98.06 514 GLU A C 1
ATOM 3810 O O . GLU A 1 514 ? 21.168 -6.168 -34.727 1.00 98.06 514 GLU A O 1
ATOM 3815 N N . VAL A 1 515 ? 23.425 -6.073 -34.722 1.00 98.12 515 VAL A N 1
ATOM 3816 C CA . VAL A 1 515 ? 23.546 -4.682 -34.288 1.00 98.12 515 VAL A CA 1
ATOM 3817 C C . VAL A 1 515 ? 23.341 -3.749 -35.481 1.00 98.12 515 VAL A C 1
ATOM 3819 O O . VAL A 1 515 ? 24.120 -3.747 -36.428 1.00 98.12 515 VAL A O 1
ATOM 3822 N N . GLU A 1 516 ? 22.298 -2.919 -35.419 1.00 97.81 516 GLU A N 1
ATOM 3823 C CA . GLU A 1 516 ? 22.024 -1.861 -36.404 1.00 97.81 516 GLU A CA 1
ATOM 3824 C C . GLU A 1 516 ? 22.625 -0.515 -35.956 1.00 97.81 516 GLU A C 1
ATOM 3826 O O . GLU A 1 516 ? 23.021 0.304 -36.786 1.00 97.81 516 GLU A O 1
ATOM 3831 N N . ALA A 1 517 ? 22.675 -0.264 -34.643 1.00 97.75 517 ALA A N 1
ATOM 3832 C CA . ALA A 1 517 ? 23.232 0.950 -34.052 1.00 97.75 517 ALA A CA 1
ATOM 3833 C C . ALA A 1 517 ? 23.791 0.695 -32.645 1.00 97.75 517 ALA A C 1
ATOM 3835 O O . ALA A 1 517 ? 23.273 -0.140 -31.903 1.00 97.75 517 ALA A O 1
ATOM 3836 N N . VAL A 1 518 ? 24.801 1.477 -32.260 1.00 96.56 518 VAL A N 1
ATOM 3837 C CA . VAL A 1 518 ? 25.423 1.461 -30.927 1.00 96.56 518 VAL A CA 1
ATOM 3838 C C . VAL A 1 518 ? 25.370 2.866 -30.343 1.00 96.56 518 VAL A C 1
ATOM 3840 O O . VAL A 1 518 ? 25.727 3.832 -31.022 1.00 96.56 518 VAL A O 1
ATOM 3843 N N . GLY A 1 519 ? 24.932 2.989 -29.092 1.00 93.50 519 GLY A N 1
ATOM 3844 C CA . GLY A 1 519 ? 25.000 4.248 -28.355 1.00 93.50 519 GLY A CA 1
ATOM 3845 C C . GLY A 1 519 ? 26.375 4.409 -27.712 1.00 93.50 519 GLY A C 1
ATOM 3846 O O . GLY A 1 519 ? 26.781 3.589 -26.889 1.00 93.50 519 GLY A O 1
ATOM 3847 N N . LEU A 1 520 ? 27.107 5.459 -28.092 1.00 91.50 520 LEU A N 1
ATOM 3848 C CA . LEU A 1 520 ? 28.414 5.767 -27.508 1.00 91.50 520 LEU A CA 1
ATOM 3849 C C . LEU A 1 520 ? 28.245 6.631 -26.261 1.00 91.50 520 LEU A C 1
ATOM 3851 O O . LEU A 1 520 ? 27.821 7.786 -26.340 1.00 91.50 520 LEU A O 1
ATOM 3855 N N . ASN A 1 521 ? 28.613 6.078 -25.110 1.00 91.00 521 ASN A N 1
ATOM 3856 C CA . ASN A 1 521 ? 28.450 6.716 -23.816 1.00 91.00 521 ASN A CA 1
ATOM 3857 C C . ASN A 1 521 ? 29.805 7.066 -23.191 1.00 91.00 521 ASN A C 1
ATOM 3859 O O . ASN A 1 521 ? 30.832 6.449 -23.461 1.00 91.00 521 ASN A O 1
ATOM 3863 N N . PHE A 1 522 ? 29.822 8.048 -22.287 1.00 89.12 522 PHE A N 1
ATOM 3864 C CA . PHE A 1 522 ? 31.042 8.390 -21.546 1.00 89.12 522 PHE A CA 1
ATOM 3865 C C . PHE A 1 522 ? 31.608 7.204 -20.730 1.00 89.12 522 PHE A C 1
ATOM 3867 O O . PHE A 1 522 ? 32.822 7.008 -20.746 1.00 89.12 522 PHE A O 1
ATOM 3874 N N . PRO A 1 523 ? 30.778 6.350 -20.091 1.00 89.75 523 PRO A N 1
ATOM 3875 C CA . PRO A 1 523 ? 31.210 5.055 -19.570 1.00 89.75 523 PRO A CA 1
ATOM 3876 C C . PRO A 1 523 ? 32.016 4.167 -20.531 1.00 89.75 523 PRO A C 1
ATOM 3878 O O . PRO A 1 523 ? 32.945 3.520 -20.061 1.00 89.75 523 PRO A O 1
ATOM 3881 N N . ASP A 1 524 ? 31.745 4.155 -21.843 1.00 91.81 524 ASP A N 1
ATOM 3882 C CA . ASP A 1 524 ? 32.550 3.378 -22.804 1.00 91.81 524 ASP A CA 1
ATOM 3883 C C . ASP A 1 524 ? 33.998 3.889 -22.860 1.00 91.81 524 ASP A C 1
ATOM 3885 O O . ASP A 1 524 ? 34.948 3.107 -22.865 1.00 91.81 524 ASP A O 1
ATOM 3889 N N . VAL A 1 525 ? 34.179 5.213 -22.808 1.00 91.62 525 VAL A N 1
ATOM 3890 C CA . VAL A 1 525 ? 35.504 5.850 -22.740 1.00 91.62 525 VAL A CA 1
ATOM 3891 C C . VAL A 1 525 ? 36.190 5.540 -21.408 1.00 91.62 525 VAL A C 1
ATOM 3893 O O . VAL A 1 525 ? 37.380 5.231 -21.372 1.00 91.62 525 VAL A O 1
ATOM 3896 N N . LEU A 1 526 ? 35.449 5.587 -20.297 1.00 91.06 526 LEU A N 1
ATOM 3897 C CA . LEU A 1 526 ? 35.996 5.268 -18.975 1.00 91.06 526 LEU A CA 1
ATOM 3898 C C . LEU A 1 526 ? 36.406 3.795 -18.851 1.00 91.06 526 LEU A C 1
ATOM 3900 O O . LEU A 1 526 ? 37.400 3.505 -18.184 1.00 91.06 526 LEU A O 1
ATOM 3904 N N . LEU A 1 527 ? 35.672 2.878 -19.489 1.00 92.69 527 LEU A N 1
ATOM 3905 C CA . LEU A 1 527 ? 36.026 1.459 -19.573 1.00 92.69 527 LEU A CA 1
ATOM 3906 C C . LEU A 1 527 ? 37.357 1.277 -20.302 1.00 92.69 527 LEU A C 1
ATOM 3908 O O . LEU A 1 527 ? 38.245 0.609 -19.777 1.00 92.69 527 LEU A O 1
ATOM 3912 N N . LEU A 1 528 ? 37.523 1.930 -21.455 1.00 93.88 528 LEU A N 1
ATOM 3913 C CA . LEU A 1 528 ? 38.768 1.896 -22.229 1.00 93.88 528 LEU A CA 1
ATOM 3914 C C . LEU A 1 528 ? 39.955 2.464 -21.450 1.00 93.88 528 LEU A C 1
ATOM 3916 O O . LEU A 1 528 ? 41.039 1.897 -21.488 1.00 93.88 528 LEU A O 1
ATOM 3920 N N . ARG A 1 529 ? 39.743 3.518 -20.660 1.00 93.31 529 ARG A N 1
ATOM 3921 C CA . ARG A 1 529 ? 40.779 4.112 -19.800 1.00 93.31 529 ARG A CA 1
ATOM 3922 C C . ARG A 1 529 ? 41.047 3.338 -18.503 1.00 93.31 529 ARG A C 1
ATOM 3924 O O . ARG A 1 529 ? 41.934 3.722 -17.745 1.00 93.31 529 ARG A O 1
ATOM 3931 N N . GLY A 1 530 ? 40.257 2.310 -18.179 1.00 89.25 530 GLY A N 1
ATOM 3932 C CA . GLY A 1 530 ? 40.330 1.603 -16.890 1.00 89.25 530 GLY A CA 1
ATOM 3933 C C . GLY A 1 530 ? 39.879 2.430 -15.677 1.00 89.25 530 GLY A C 1
ATOM 3934 O O . GLY A 1 530 ? 40.183 2.090 -14.530 1.00 89.25 530 GLY A O 1
ATOM 3935 N N . GLN A 1 531 ? 39.163 3.527 -15.924 1.00 88.25 531 GLN A N 1
ATOM 3936 C CA . GLN A 1 531 ? 38.693 4.485 -14.918 1.00 88.25 531 GLN A CA 1
ATOM 3937 C C . GLN A 1 531 ? 37.233 4.245 -14.508 1.00 88.25 531 GLN A C 1
ATOM 3939 O O . GLN A 1 531 ? 36.710 4.945 -13.643 1.00 88.25 531 GLN A O 1
ATOM 3944 N N . TYR A 1 532 ? 36.565 3.263 -15.117 1.00 85.50 532 TYR A N 1
ATOM 3945 C CA . TYR A 1 532 ? 35.224 2.849 -14.720 1.00 85.50 532 TYR A CA 1
ATOM 3946 C C . TYR A 1 532 ? 35.241 1.945 -13.474 1.00 85.50 532 TYR A C 1
ATOM 3948 O O . TYR A 1 532 ? 36.266 1.345 -13.142 1.00 85.50 532 TYR A O 1
ATOM 3956 N N . GLN A 1 533 ? 34.103 1.868 -12.771 1.00 79.81 533 GLN A N 1
ATOM 3957 C CA . GLN A 1 533 ? 33.976 1.087 -11.531 1.00 79.81 533 GLN A CA 1
ATOM 3958 C C . GLN A 1 533 ? 34.117 -0.418 -11.782 1.00 79.81 533 GLN A C 1
ATOM 3960 O O . GLN A 1 533 ? 34.818 -1.103 -11.041 1.00 79.81 533 GLN A O 1
ATOM 3965 N N . ASP A 1 534 ? 33.495 -0.903 -12.857 1.00 79.44 534 ASP A N 1
ATOM 3966 C CA . ASP A 1 534 ? 33.628 -2.281 -13.318 1.00 79.44 534 ASP A CA 1
ATOM 3967 C C . ASP A 1 534 ? 34.767 -2.366 -14.345 1.00 79.44 534 ASP A C 1
ATOM 3969 O O . ASP A 1 534 ? 34.807 -1.598 -15.308 1.00 79.44 534 ASP A O 1
ATOM 3973 N N . ARG A 1 535 ? 35.703 -3.300 -14.137 1.00 84.94 535 ARG A N 1
ATOM 3974 C CA . ARG A 1 535 ? 36.889 -3.486 -14.988 1.00 84.94 535 ARG A CA 1
ATOM 3975 C C . ARG A 1 535 ? 36.839 -4.849 -15.683 1.00 84.94 535 ARG A C 1
ATOM 3977 O O . ARG A 1 535 ? 37.140 -5.853 -15.035 1.00 84.94 535 ARG A O 1
ATOM 3984 N N . PRO A 1 536 ? 36.443 -4.918 -16.964 1.00 86.44 536 PRO A N 1
ATOM 3985 C CA . PRO A 1 536 ? 36.418 -6.178 -17.698 1.00 86.44 536 PRO A CA 1
ATOM 3986 C C . PRO A 1 536 ? 37.827 -6.721 -17.947 1.00 86.44 536 PRO A C 1
ATOM 3988 O O . PRO A 1 536 ? 38.796 -5.969 -18.052 1.00 86.44 536 PRO A O 1
ATOM 3991 N N . SER A 1 537 ? 37.935 -8.043 -18.080 1.00 90.06 537 SER A N 1
ATOM 3992 C CA . SER A 1 537 ? 39.170 -8.697 -18.513 1.00 90.06 537 SER A CA 1
ATOM 3993 C C . SER A 1 537 ? 39.484 -8.355 -19.970 1.00 90.06 537 SER A C 1
ATOM 3995 O O . SER A 1 537 ? 38.609 -8.466 -20.831 1.00 90.06 537 SER A O 1
ATOM 3997 N N . LEU A 1 538 ? 40.739 -8.003 -20.252 1.00 92.62 538 LEU A N 1
ATOM 3998 C CA . LEU A 1 538 ? 41.237 -7.831 -21.616 1.00 92.62 538 LEU A CA 1
ATOM 3999 C C . LEU A 1 538 ? 41.414 -9.210 -22.299 1.00 92.62 538 LEU A C 1
ATOM 4001 O O . LEU A 1 538 ? 41.816 -10.161 -21.624 1.00 92.62 538 LEU A O 1
ATOM 4005 N N . PRO A 1 539 ? 41.134 -9.344 -23.610 1.00 94.44 539 PRO A N 1
ATOM 4006 C CA . PRO A 1 539 ? 40.588 -8.311 -24.479 1.00 94.44 539 PRO A CA 1
ATOM 4007 C C . PRO A 1 539 ? 39.059 -8.257 -24.406 1.00 94.44 539 PRO A C 1
ATOM 4009 O O . PRO A 1 539 ? 38.400 -9.301 -24.436 1.00 94.44 539 PRO A O 1
ATOM 4012 N N . PHE A 1 540 ? 38.479 -7.057 -24.423 1.00 95.56 540 PHE A N 1
ATOM 4013 C CA . PHE A 1 540 ? 37.022 -6.873 -24.404 1.00 95.56 540 PHE A CA 1
ATOM 4014 C C . PHE A 1 540 ? 36.512 -6.020 -25.567 1.00 95.56 540 PHE A C 1
ATOM 4016 O O . PHE A 1 540 ? 37.257 -5.238 -26.155 1.00 95.56 540 PHE A O 1
ATOM 4023 N N . THR A 1 541 ? 35.222 -6.165 -25.868 1.00 96.06 541 THR A N 1
ATOM 4024 C CA . THR A 1 541 ? 34.489 -5.327 -26.829 1.00 96.06 541 THR A CA 1
ATOM 4025 C C . THR A 1 541 ? 33.703 -4.256 -26.055 1.00 96.06 541 THR A C 1
ATOM 4027 O O . THR A 1 541 ? 32.964 -4.634 -25.139 1.00 96.06 541 THR A O 1
ATOM 4030 N N . PRO A 1 542 ? 33.845 -2.949 -26.352 1.00 94.38 542 PRO A N 1
ATOM 4031 C CA . PRO A 1 542 ? 33.060 -1.875 -25.731 1.00 94.38 542 PRO A CA 1
ATOM 4032 C C . PRO A 1 542 ? 31.689 -1.700 -26.409 1.00 94.38 542 PRO A C 1
ATOM 4034 O O . PRO A 1 542 ? 31.344 -2.436 -27.330 1.00 94.38 542 PRO A O 1
ATOM 4037 N N . GLY A 1 543 ? 30.896 -0.723 -25.967 1.00 94.50 543 GLY A N 1
ATOM 4038 C CA . GLY A 1 543 ? 29.540 -0.475 -26.455 1.00 94.50 543 GLY A CA 1
ATOM 4039 C C . GLY A 1 543 ? 28.522 -1.034 -25.474 1.00 94.50 543 GLY A C 1
ATOM 4040 O O . GLY A 1 543 ? 28.142 -2.198 -25.554 1.00 94.50 543 GLY A O 1
ATOM 4041 N N . LEU A 1 544 ? 28.102 -0.214 -24.520 1.00 94.12 544 LEU A N 1
ATOM 4042 C CA . LEU A 1 544 ? 27.191 -0.648 -23.460 1.00 94.12 544 LEU A CA 1
ATOM 4043 C C . LEU A 1 544 ? 25.722 -0.708 -23.882 1.00 94.12 544 LEU A C 1
ATOM 4045 O O . LEU A 1 544 ? 24.932 -1.362 -23.209 1.00 94.12 544 LEU A O 1
ATOM 4049 N N . GLU A 1 545 ? 25.327 -0.058 -24.973 1.00 94.75 545 GLU A N 1
ATOM 4050 C CA . GLU A 1 545 ? 23.951 -0.111 -25.469 1.00 94.75 545 GLU A CA 1
ATOM 4051 C C . GLU A 1 545 ? 23.896 -0.259 -26.987 1.00 94.75 545 GLU A C 1
ATOM 4053 O O . GLU A 1 545 ? 24.686 0.336 -27.723 1.00 94.75 545 GLU A O 1
ATOM 4058 N N . VAL A 1 546 ? 22.939 -1.058 -27.451 1.00 97.62 546 VAL A N 1
ATOM 4059 C CA . VAL A 1 546 ? 22.718 -1.344 -28.869 1.00 97.62 546 VAL A CA 1
ATOM 4060 C C . VAL A 1 546 ? 21.245 -1.263 -29.225 1.00 97.62 546 VAL A C 1
ATOM 4062 O O . VAL A 1 546 ? 20.373 -1.432 -28.372 1.00 97.62 546 VAL A O 1
ATOM 4065 N N . ALA A 1 547 ? 20.968 -1.096 -30.510 1.00 98.06 547 ALA A N 1
ATOM 4066 C CA . ALA A 1 547 ? 19.681 -1.408 -31.102 1.00 98.06 547 ALA A CA 1
ATOM 4067 C C . ALA A 1 547 ? 19.867 -2.226 -32.375 1.00 98.06 547 ALA A C 1
ATOM 4069 O O . ALA A 1 547 ? 20.849 -2.063 -33.100 1.00 98.06 547 ALA A O 1
ATOM 4070 N N . GLY A 1 548 ? 18.910 -3.103 -32.645 1.00 97.69 548 GLY A N 1
ATOM 4071 C CA . GLY A 1 548 ? 18.958 -3.977 -33.803 1.00 97.69 548 GLY A CA 1
ATOM 4072 C C . GLY A 1 548 ? 17.876 -5.040 -33.775 1.00 97.69 548 GLY A C 1
ATOM 4073 O O . GLY A 1 548 ? 16.767 -4.798 -33.285 1.00 97.69 548 GLY A O 1
ATOM 4074 N N . ARG A 1 549 ? 18.187 -6.223 -34.304 1.00 97.75 549 ARG A N 1
ATOM 4075 C CA . ARG A 1 549 ? 17.211 -7.302 -34.477 1.00 97.75 549 ARG A CA 1
ATOM 4076 C C . ARG A 1 549 ? 17.695 -8.608 -33.865 1.00 97.75 549 ARG A C 1
ATOM 4078 O O . ARG A 1 549 ? 18.843 -8.999 -34.028 1.00 97.75 549 ARG A O 1
ATOM 4085 N N . VAL A 1 550 ? 16.804 -9.312 -33.175 1.00 97.88 550 VAL A N 1
ATOM 4086 C CA . VAL A 1 550 ? 17.101 -10.642 -32.627 1.00 97.88 550 VAL A CA 1
ATOM 4087 C C . VAL A 1 550 ? 17.311 -11.629 -33.778 1.00 97.88 550 VAL A C 1
ATOM 4089 O O . VAL A 1 550 ? 16.402 -11.828 -34.581 1.00 97.88 550 VAL A O 1
ATOM 4092 N N . VAL A 1 551 ? 18.473 -12.277 -33.844 1.00 97.62 551 VAL A N 1
ATOM 4093 C CA . VAL A 1 551 ? 18.806 -13.290 -34.868 1.00 97.62 551 VAL A CA 1
ATOM 4094 C C . VAL A 1 551 ? 18.862 -14.710 -34.309 1.00 97.62 551 VAL A C 1
ATOM 4096 O O . VAL A 1 551 ? 18.638 -15.664 -35.048 1.00 97.62 551 VAL A O 1
ATOM 4099 N N . ALA A 1 552 ? 19.071 -14.862 -33.000 1.00 96.75 552 ALA A N 1
ATOM 4100 C CA . ALA A 1 552 ? 19.006 -16.152 -32.319 1.00 96.75 552 ALA A CA 1
ATOM 4101 C C . ALA A 1 552 ? 18.520 -15.994 -30.873 1.00 96.75 552 ALA A C 1
ATOM 4103 O O . ALA A 1 552 ? 18.705 -14.949 -30.250 1.00 96.75 552 ALA A O 1
ATOM 4104 N N . THR A 1 553 ? 17.907 -17.044 -30.325 1.00 96.94 553 THR A N 1
ATOM 4105 C CA . THR A 1 553 ? 17.355 -17.056 -28.962 1.00 96.94 553 THR A CA 1
ATOM 4106 C C . THR A 1 553 ? 17.680 -18.364 -28.260 1.00 96.94 553 THR A C 1
ATOM 4108 O O . THR A 1 553 ? 17.464 -19.433 -28.832 1.00 96.94 553 THR A O 1
ATOM 4111 N N . GLY A 1 554 ? 18.118 -18.291 -27.009 1.00 94.38 554 GLY A N 1
ATOM 4112 C CA . GLY A 1 554 ? 18.234 -19.452 -26.140 1.00 94.38 554 GLY A CA 1
ATOM 4113 C C . GLY A 1 554 ? 16.902 -19.850 -25.504 1.00 94.38 554 GLY A C 1
ATOM 4114 O O . GLY A 1 554 ? 15.911 -19.112 -25.527 1.00 94.38 554 GLY A O 1
ATOM 4115 N N . SER A 1 555 ? 16.865 -21.038 -24.900 1.00 90.94 555 SER A N 1
ATOM 4116 C CA . SER A 1 555 ? 15.672 -21.540 -24.209 1.00 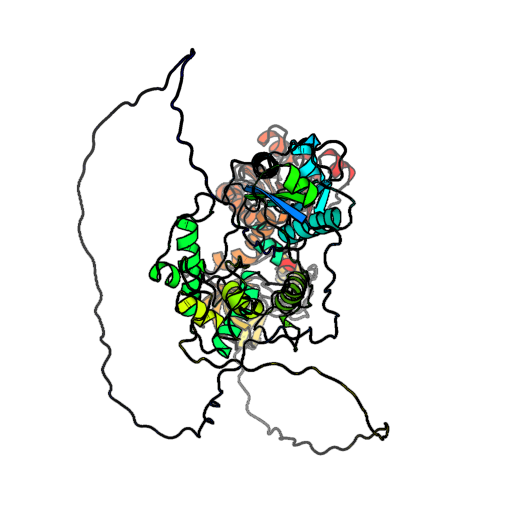90.94 555 SER A CA 1
ATOM 4117 C C . SER A 1 555 ? 15.237 -20.590 -23.086 1.00 90.94 555 SER A C 1
ATOM 4119 O O . SER A 1 555 ? 16.061 -20.210 -22.256 1.00 90.94 555 SER A O 1
ATOM 4121 N N . GLY A 1 556 ? 13.950 -20.236 -23.025 1.00 85.50 556 GLY A N 1
ATOM 4122 C CA . GLY A 1 556 ? 13.392 -19.401 -21.950 1.00 85.50 556 GLY A CA 1
ATOM 4123 C C . GLY A 1 556 ? 13.589 -17.887 -22.107 1.00 85.50 556 GLY A C 1
ATOM 4124 O O . GLY A 1 556 ? 13.189 -17.148 -21.216 1.00 85.50 556 GLY A O 1
ATOM 4125 N N . ALA A 1 557 ? 14.149 -17.408 -23.226 1.00 87.31 557 ALA A N 1
ATOM 4126 C CA . ALA A 1 557 ? 14.393 -15.979 -23.456 1.00 87.31 557 ALA A CA 1
ATOM 4127 C C . ALA A 1 557 ? 13.118 -15.133 -23.681 1.00 87.31 557 ALA A C 1
ATOM 4129 O O . ALA A 1 557 ? 13.146 -13.920 -23.511 1.00 87.31 557 ALA A O 1
ATOM 4130 N N . GLY A 1 558 ? 11.996 -15.739 -24.092 1.00 86.62 558 GLY A N 1
ATOM 4131 C CA . GLY A 1 558 ? 10.706 -15.042 -24.248 1.00 86.62 558 GLY A CA 1
ATOM 4132 C C . GLY A 1 558 ? 10.609 -14.031 -25.408 1.00 86.62 558 GLY A C 1
ATOM 4133 O O . GLY A 1 558 ? 9.546 -13.445 -25.606 1.00 86.62 558 GLY A O 1
ATOM 4134 N N . LEU A 1 559 ? 11.676 -13.852 -26.193 1.00 92.44 559 LEU A N 1
ATOM 4135 C CA . LEU A 1 559 ? 11.751 -12.985 -27.377 1.00 92.44 559 LEU A CA 1
ATOM 4136 C C . LEU A 1 559 ? 11.715 -13.806 -28.672 1.00 92.44 559 LEU A C 1
ATOM 4138 O O . LEU A 1 559 ? 11.971 -15.010 -28.658 1.00 92.44 559 LEU A O 1
ATOM 4142 N N . LYS A 1 560 ? 11.385 -13.166 -29.800 1.00 93.19 560 LYS A N 1
ATOM 4143 C CA . LYS A 1 560 ? 11.271 -13.837 -31.109 1.00 93.19 560 LYS A CA 1
ATOM 4144 C C . LYS A 1 560 ? 12.416 -13.452 -32.040 1.00 93.19 560 LYS A C 1
ATOM 4146 O O . LYS A 1 560 ? 12.769 -12.280 -32.131 1.00 93.19 560 LYS A O 1
ATOM 4151 N N . VAL A 1 561 ? 12.923 -14.419 -32.804 1.00 96.56 561 VAL A N 1
ATOM 4152 C CA . VAL A 1 561 ? 13.798 -14.133 -33.951 1.00 96.56 561 VAL A CA 1
ATOM 4153 C C . VAL A 1 561 ? 13.075 -13.194 -34.915 1.00 96.56 561 VAL A C 1
ATOM 4155 O O . VAL A 1 561 ? 11.877 -13.329 -35.166 1.00 96.56 561 VAL A O 1
ATOM 4158 N N . GLY A 1 562 ? 13.806 -12.207 -35.414 1.00 95.75 562 GLY A N 1
ATOM 4159 C CA . GLY A 1 562 ? 13.286 -11.122 -36.221 1.00 95.75 562 GLY A CA 1
ATOM 4160 C C . GLY A 1 562 ? 12.709 -9.962 -35.410 1.00 95.75 562 GLY A C 1
ATOM 4161 O O . GLY A 1 562 ? 12.289 -8.990 -36.015 1.00 95.75 562 GLY A O 1
ATOM 4162 N N . GLN A 1 563 ? 12.664 -9.989 -34.079 1.00 96.31 563 GLN A N 1
ATOM 4163 C CA . GLN A 1 563 ? 12.114 -8.873 -33.302 1.00 96.31 563 GLN A CA 1
ATOM 4164 C C . GLN A 1 563 ? 13.093 -7.692 -33.225 1.00 96.31 563 GLN A C 1
ATOM 4166 O O . GLN A 1 563 ? 14.275 -7.898 -32.952 1.00 96.31 563 GLN A O 1
ATOM 4171 N N . ARG A 1 564 ? 12.605 -6.458 -33.429 1.00 97.50 564 ARG A N 1
ATOM 4172 C CA . ARG A 1 564 ? 13.392 -5.234 -33.207 1.00 97.50 564 ARG A CA 1
ATOM 4173 C C . ARG A 1 564 ? 13.508 -4.934 -31.720 1.00 97.50 564 ARG A C 1
ATOM 4175 O O . ARG A 1 564 ? 12.504 -4.941 -31.001 1.00 97.50 564 ARG A O 1
ATOM 4182 N N . VAL A 1 565 ? 14.726 -4.671 -31.269 1.00 97.69 565 VAL A N 1
ATOM 4183 C CA . VAL A 1 565 ? 15.038 -4.486 -29.855 1.00 97.69 565 VAL A CA 1
ATOM 4184 C C . VAL A 1 565 ? 16.120 -3.432 -29.649 1.00 97.69 565 VAL A C 1
ATOM 4186 O O . VAL A 1 565 ? 16.936 -3.178 -30.532 1.00 97.69 565 VAL A O 1
ATOM 4189 N N . ALA A 1 566 ? 16.135 -2.852 -28.456 1.00 97.56 566 ALA A N 1
ATOM 4190 C CA . ALA A 1 566 ? 17.289 -2.182 -27.884 1.00 97.56 566 ALA A CA 1
ATOM 4191 C C . ALA A 1 566 ? 17.761 -3.017 -26.693 1.00 97.56 566 ALA A C 1
ATOM 4193 O O . ALA A 1 566 ? 16.939 -3.620 -26.002 1.00 97.56 566 ALA A O 1
ATOM 4194 N N . ALA A 1 567 ? 19.064 -3.082 -26.455 1.00 95.94 567 ALA A N 1
ATOM 4195 C CA . ALA A 1 567 ? 19.613 -3.889 -25.378 1.00 95.94 567 ALA A CA 1
ATOM 4196 C C . ALA A 1 567 ? 20.785 -3.207 -24.685 1.00 95.94 567 ALA A C 1
ATOM 4198 O O . ALA A 1 567 ? 21.544 -2.463 -25.309 1.00 95.94 567 ALA A O 1
ATOM 4199 N N . ILE A 1 568 ? 20.944 -3.511 -23.399 1.00 94.19 568 ILE A N 1
ATOM 4200 C CA . ILE A 1 568 ? 22.146 -3.156 -22.650 1.00 94.19 568 ILE A CA 1
ATOM 4201 C C . ILE A 1 568 ? 23.117 -4.332 -22.739 1.00 94.19 568 ILE A C 1
ATOM 4203 O O . ILE A 1 568 ? 22.813 -5.436 -22.289 1.00 94.19 568 ILE A O 1
ATOM 4207 N N . ALA A 1 569 ? 24.291 -4.090 -23.307 1.00 92.62 569 ALA A N 1
ATOM 4208 C CA . ALA A 1 569 ? 25.367 -5.061 -23.397 1.00 92.62 569 ALA A CA 1
ATOM 4209 C C . ALA A 1 569 ? 26.341 -4.894 -22.224 1.00 92.62 569 ALA A C 1
ATOM 4211 O O . ALA A 1 569 ? 26.540 -3.795 -21.701 1.00 92.62 569 ALA A O 1
ATOM 4212 N N . SER A 1 570 ? 26.952 -6.000 -21.801 1.00 86.25 570 SER A N 1
ATOM 4213 C CA . SER A 1 570 ? 27.913 -6.007 -20.697 1.00 86.25 570 SER A CA 1
ATOM 4214 C C . SER A 1 570 ? 29.263 -6.543 -21.180 1.00 86.25 570 SER A C 1
ATOM 4216 O O . SER A 1 570 ? 29.328 -7.667 -21.689 1.00 86.25 570 SER A O 1
ATOM 4218 N N . PRO A 1 571 ? 30.363 -5.786 -21.005 1.00 85.25 571 PRO A N 1
ATOM 4219 C CA . PRO A 1 571 ? 31.706 -6.296 -21.226 1.00 85.25 571 PRO A CA 1
ATOM 4220 C C . PRO A 1 571 ? 31.940 -7.613 -20.452 1.00 85.25 571 PRO A C 1
ATOM 4222 O O . PRO A 1 571 ? 31.448 -7.755 -19.332 1.00 85.25 571 PRO A O 1
ATOM 4225 N N . PRO A 1 572 ? 32.672 -8.587 -21.026 1.00 88.31 572 PRO A N 1
ATOM 4226 C CA . PRO A 1 572 ? 33.567 -8.423 -22.170 1.00 88.31 572 PRO A CA 1
ATOM 4227 C C . PRO A 1 572 ? 32.896 -8.451 -23.558 1.00 88.31 572 PRO A C 1
ATOM 4229 O O . PRO A 1 572 ? 33.584 -8.259 -24.561 1.00 88.31 572 PRO A O 1
ATOM 4232 N N . ARG A 1 573 ? 31.574 -8.658 -23.636 1.00 89.06 573 ARG A N 1
ATOM 4233 C CA . ARG A 1 573 ? 30.801 -8.737 -24.887 1.00 89.06 573 ARG A CA 1
ATOM 4234 C C . ARG A 1 573 ? 29.952 -7.476 -25.088 1.00 89.06 573 ARG A C 1
ATOM 4236 O O . ARG A 1 573 ? 28.756 -7.471 -24.813 1.00 89.06 573 ARG A O 1
ATOM 4243 N N . GLY A 1 574 ? 30.596 -6.397 -25.521 1.00 93.06 574 GLY A N 1
ATOM 4244 C CA . GLY A 1 574 ? 29.936 -5.140 -25.870 1.00 93.06 574 GLY A CA 1
ATOM 4245 C C . GLY A 1 574 ? 29.373 -5.099 -27.290 1.00 93.06 574 GLY A C 1
ATOM 4246 O O . GLY A 1 574 ? 29.557 -6.006 -28.098 1.00 93.06 574 GLY A O 1
ATOM 4247 N N . GLY A 1 575 ? 28.663 -4.013 -27.559 1.00 95.50 575 GLY A N 1
ATOM 4248 C CA . GLY A 1 575 ? 27.887 -3.750 -28.757 1.00 95.50 575 GLY A CA 1
ATOM 4249 C C . GLY A 1 575 ? 28.653 -3.220 -29.960 1.00 95.50 575 GLY A C 1
ATOM 4250 O O . GLY A 1 575 ? 28.075 -3.173 -31.037 1.00 95.50 575 GLY A O 1
ATOM 4251 N N . LEU A 1 576 ? 29.928 -2.835 -29.826 1.00 96.62 576 LEU A N 1
ATOM 4252 C CA . LEU A 1 576 ? 30.784 -2.466 -30.964 1.00 96.62 576 LEU A CA 1
ATOM 4253 C C . LEU A 1 576 ? 31.243 -3.710 -31.746 1.00 96.62 576 LEU A C 1
ATOM 4255 O O . LEU A 1 576 ? 32.432 -3.942 -31.954 1.00 96.62 576 LEU A O 1
ATOM 4259 N N . ALA A 1 577 ? 30.273 -4.511 -32.171 1.00 97.00 577 ALA A N 1
ATOM 4260 C CA . ALA A 1 577 ? 30.405 -5.738 -32.937 1.00 97.00 577 ALA A CA 1
ATOM 4261 C C . ALA A 1 577 ? 29.206 -5.881 -33.881 1.00 97.00 577 ALA A C 1
ATOM 4263 O O . ALA A 1 577 ? 28.162 -5.273 -33.656 1.00 97.00 577 ALA A O 1
ATOM 4264 N N . GLU A 1 578 ? 29.333 -6.703 -34.921 1.00 97.81 578 GLU A N 1
ATOM 4265 C CA . GLU A 1 578 ? 28.213 -6.979 -35.836 1.00 97.81 578 GLU A CA 1
ATOM 4266 C C . GLU A 1 578 ? 27.061 -7.720 -35.135 1.00 97.81 578 GLU A C 1
ATOM 4268 O O . GLU A 1 578 ? 25.889 -7.516 -35.464 1.00 97.81 578 GLU A O 1
ATOM 4273 N N . ARG A 1 579 ? 27.372 -8.557 -34.134 1.00 97.69 579 ARG A N 1
ATOM 4274 C CA . ARG A 1 579 ? 26.385 -9.239 -33.287 1.00 97.69 579 ARG A CA 1
ATOM 4275 C C . ARG A 1 579 ? 26.801 -9.206 -31.826 1.00 97.69 579 ARG A C 1
ATOM 4277 O O . ARG A 1 579 ? 27.981 -9.283 -31.496 1.00 97.69 579 ARG A O 1
ATOM 4284 N N . VAL A 1 580 ? 25.819 -9.152 -30.935 1.00 97.56 580 VAL A N 1
ATOM 4285 C CA . VAL A 1 580 ? 26.052 -9.193 -29.488 1.00 97.56 580 VAL A CA 1
ATOM 4286 C C . VAL A 1 580 ? 25.080 -10.151 -28.813 1.00 97.56 580 VAL A C 1
ATOM 4288 O O . VAL A 1 580 ? 23.887 -10.162 -29.114 1.00 97.56 580 VAL A O 1
ATOM 4291 N N . CYS A 1 581 ? 25.597 -10.976 -27.903 1.00 96.44 581 CYS A N 1
ATOM 4292 C CA . CYS A 1 581 ? 24.787 -11.858 -27.072 1.00 96.44 581 CYS A CA 1
ATOM 4293 C C . CYS A 1 581 ? 24.536 -11.204 -25.716 1.00 96.44 581 CYS A C 1
ATOM 4295 O O . CYS A 1 581 ? 25.483 -10.806 -25.037 1.00 96.44 581 CYS A O 1
ATOM 4297 N N . VAL A 1 582 ? 23.265 -11.098 -25.341 1.00 96.31 582 VAL A N 1
ATOM 4298 C CA . VAL A 1 582 ? 22.798 -10.386 -24.148 1.00 96.31 582 VAL A CA 1
ATOM 4299 C C . VAL A 1 582 ? 21.745 -11.206 -23.409 1.00 96.31 582 VAL A C 1
ATOM 4301 O O . VAL A 1 582 ? 21.001 -11.982 -24.015 1.00 96.31 582 VAL A O 1
ATOM 4304 N N . ALA A 1 583 ? 21.655 -11.021 -22.093 1.00 94.69 583 ALA A N 1
ATOM 4305 C CA . ALA A 1 583 ? 20.596 -11.620 -21.292 1.00 94.69 583 ALA A CA 1
ATOM 4306 C C . ALA A 1 583 ? 19.239 -11.025 -21.692 1.00 94.69 583 ALA A C 1
ATOM 4308 O O . ALA A 1 583 ? 19.102 -9.810 -21.807 1.00 94.69 583 ALA A O 1
ATOM 4309 N N . ALA A 1 584 ? 18.211 -11.858 -21.860 1.00 94.50 584 ALA A N 1
ATOM 4310 C CA . ALA A 1 584 ? 16.899 -11.416 -22.337 1.00 94.50 584 ALA A CA 1
ATOM 4311 C C . ALA A 1 584 ? 16.229 -10.374 -21.420 1.00 94.50 584 ALA A C 1
ATOM 4313 O O . ALA A 1 584 ? 15.428 -9.570 -21.888 1.00 94.50 584 ALA A O 1
ATOM 4314 N N . ILE A 1 585 ? 16.578 -10.354 -20.129 1.00 91.88 585 ILE A N 1
ATOM 4315 C CA . ILE A 1 585 ? 16.105 -9.352 -19.160 1.00 91.88 585 ILE A CA 1
ATOM 4316 C C . ILE A 1 585 ? 16.623 -7.933 -19.450 1.00 91.88 585 ILE A C 1
ATOM 4318 O O . ILE A 1 585 ? 15.996 -6.957 -19.045 1.00 91.88 585 ILE A O 1
ATOM 4322 N N . ASP A 1 586 ? 17.732 -7.816 -20.179 1.00 92.44 586 ASP A N 1
ATOM 4323 C CA . ASP A 1 586 ? 18.355 -6.545 -20.556 1.00 92.44 586 ASP A CA 1
ATOM 4324 C C . ASP A 1 586 ? 17.917 -6.055 -21.943 1.00 92.44 586 ASP A C 1
ATOM 4326 O O . ASP A 1 586 ? 18.491 -5.108 -22.485 1.00 92.44 586 ASP A O 1
ATOM 4330 N N . VAL A 1 587 ? 16.898 -6.697 -22.521 1.00 95.12 587 VAL A N 1
ATOM 4331 C CA . VAL A 1 587 ? 16.414 -6.440 -23.877 1.00 95.12 587 VAL A CA 1
ATOM 4332 C C . VAL A 1 587 ? 15.010 -5.849 -23.838 1.00 95.12 587 VAL A C 1
ATOM 4334 O O . VAL A 1 587 ? 14.079 -6.419 -23.271 1.00 95.12 587 VAL A O 1
ATOM 4337 N N . MET A 1 588 ? 14.846 -4.709 -24.503 1.00 94.88 588 MET A N 1
ATOM 4338 C CA . MET A 1 588 ? 13.594 -3.970 -24.603 1.00 94.88 588 MET A CA 1
ATOM 4339 C C . MET A 1 588 ? 13.067 -4.023 -26.044 1.00 94.88 588 MET A C 1
ATOM 4341 O O . MET A 1 588 ? 13.805 -3.679 -26.971 1.00 94.88 588 MET A O 1
ATOM 4345 N N . PRO A 1 589 ? 11.801 -4.416 -26.277 1.00 94.94 589 PRO A N 1
ATOM 4346 C CA . PRO A 1 589 ? 11.176 -4.315 -27.594 1.00 94.94 589 PRO A CA 1
ATOM 4347 C C . PRO A 1 589 ? 11.131 -2.867 -28.091 1.00 94.94 589 PRO A C 1
ATOM 4349 O O . PRO A 1 589 ? 10.786 -1.960 -27.334 1.00 94.94 589 PRO A O 1
ATOM 4352 N N . VAL A 1 590 ? 11.420 -2.660 -29.376 1.00 94.81 590 VAL A N 1
ATOM 4353 C CA . VAL A 1 590 ? 11.405 -1.337 -30.016 1.00 94.81 590 VAL A CA 1
ATOM 4354 C C . VAL A 1 590 ? 10.311 -1.300 -31.089 1.00 94.81 590 VAL A C 1
ATOM 4356 O O . VAL A 1 590 ? 10.228 -2.238 -31.885 1.00 94.81 590 VAL A O 1
ATOM 4359 N N . PRO A 1 591 ? 9.464 -0.251 -31.144 1.00 91.69 591 PRO A N 1
ATOM 4360 C CA . PRO A 1 591 ? 8.477 -0.098 -32.211 1.00 91.69 591 PRO A CA 1
ATOM 4361 C C . PRO A 1 591 ? 9.132 -0.034 -33.592 1.00 91.69 591 PRO A C 1
ATOM 4363 O O . PRO A 1 591 ? 10.158 0.622 -33.762 1.00 91.69 591 PRO A O 1
ATOM 4366 N N . ASP A 1 592 ? 8.494 -0.618 -34.608 1.00 87.94 592 ASP A N 1
ATOM 4367 C CA . ASP A 1 592 ? 9.037 -0.625 -35.976 1.00 87.94 592 ASP A CA 1
ATOM 4368 C C . ASP A 1 592 ? 9.259 0.780 -36.555 1.00 87.94 592 ASP A C 1
ATOM 4370 O O . ASP A 1 592 ? 10.123 0.966 -37.412 1.00 87.94 592 ASP A O 1
ATOM 4374 N N . THR A 1 593 ? 8.511 1.769 -36.060 1.00 93.12 593 THR A N 1
ATOM 4375 C CA . THR A 1 593 ? 8.590 3.178 -36.461 1.00 93.12 593 THR A CA 1
ATOM 4376 C C . THR A 1 593 ? 9.775 3.932 -35.859 1.00 93.12 593 THR A C 1
ATOM 4378 O O . THR A 1 593 ? 10.044 5.055 -36.280 1.00 93.12 593 THR A O 1
ATOM 4381 N N . MET A 1 594 ? 10.484 3.357 -34.883 1.00 94.69 594 MET A N 1
ATOM 4382 C CA . MET A 1 594 ? 11.610 4.013 -34.223 1.00 94.69 594 MET A CA 1
ATOM 4383 C C . MET A 1 594 ? 12.931 3.661 -34.933 1.00 94.69 594 MET A C 1
ATOM 4385 O O . MET A 1 594 ? 13.270 2.480 -35.040 1.00 94.69 594 MET A O 1
ATOM 4389 N N . PRO A 1 595 ? 13.709 4.652 -35.412 1.00 96.38 595 PRO A N 1
ATOM 4390 C CA . PRO A 1 595 ? 15.027 4.398 -35.991 1.00 96.38 595 PRO A CA 1
ATOM 4391 C C . PRO A 1 595 ? 15.993 3.778 -34.973 1.00 96.38 595 PRO A C 1
ATOM 4393 O O . PRO A 1 595 ? 15.994 4.171 -33.807 1.00 96.38 595 PRO A O 1
ATOM 4396 N N . ALA A 1 596 ? 16.872 2.875 -35.420 1.00 95.44 596 ALA A N 1
ATOM 4397 C CA . ALA A 1 596 ? 17.809 2.168 -34.541 1.00 95.44 596 ALA A CA 1
ATOM 4398 C C . ALA A 1 596 ? 18.717 3.121 -33.746 1.00 95.44 596 ALA A C 1
ATOM 4400 O O . ALA A 1 596 ? 18.892 2.936 -32.549 1.00 95.44 596 ALA A O 1
ATOM 4401 N N . ALA A 1 597 ? 19.223 4.189 -34.370 1.00 94.56 597 ALA A N 1
ATOM 4402 C CA . ALA A 1 597 ? 20.046 5.187 -33.681 1.00 94.56 597 ALA A CA 1
ATOM 4403 C C . ALA A 1 597 ? 19.292 5.904 -32.544 1.00 94.56 597 ALA A C 1
ATOM 4405 O O . ALA A 1 597 ? 19.869 6.176 -31.495 1.00 94.56 597 ALA A O 1
ATOM 4406 N N . VAL A 1 598 ? 17.992 6.169 -32.727 1.00 93.19 598 VAL A N 1
ATOM 4407 C CA . VAL A 1 598 ? 17.141 6.749 -31.675 1.00 93.19 598 VAL A CA 1
ATOM 4408 C C . VAL A 1 598 ? 16.920 5.728 -30.565 1.00 93.19 598 VAL A C 1
ATOM 4410 O O . VAL A 1 598 ? 17.063 6.065 -29.397 1.00 93.19 598 VAL A O 1
ATOM 4413 N N . ALA A 1 599 ? 16.616 4.479 -30.921 1.00 95.00 599 ALA A N 1
ATOM 4414 C CA . ALA A 1 599 ? 16.392 3.409 -29.956 1.00 95.00 599 ALA A CA 1
ATOM 4415 C C . ALA A 1 599 ? 17.639 3.104 -29.111 1.00 95.00 599 ALA A C 1
ATOM 4417 O O . ALA A 1 599 ? 17.526 2.957 -27.895 1.00 95.00 599 ALA A O 1
ATOM 4418 N N . ALA A 1 600 ? 18.821 3.069 -29.734 1.00 93.44 600 ALA A N 1
ATOM 4419 C CA . ALA A 1 600 ? 20.087 2.835 -29.048 1.00 93.44 600 ALA A CA 1
ATOM 4420 C C . ALA A 1 600 ? 20.356 3.916 -27.996 1.00 93.44 600 ALA A C 1
ATOM 4422 O O . ALA A 1 600 ? 20.756 3.581 -26.895 1.00 93.44 600 ALA A O 1
ATOM 4423 N N . ALA A 1 601 ? 20.051 5.186 -28.282 1.00 90.69 601 ALA A N 1
ATOM 4424 C CA . ALA A 1 601 ? 20.282 6.289 -27.348 1.00 90.69 601 ALA A CA 1
ATOM 4425 C C . ALA A 1 601 ? 19.336 6.309 -26.125 1.00 90.69 601 ALA A C 1
ATOM 4427 O O . ALA A 1 601 ? 19.577 7.060 -25.178 1.00 90.69 601 ALA A O 1
ATOM 4428 N N . MET A 1 602 ? 18.246 5.530 -26.117 1.00 90.62 602 MET A N 1
ATOM 4429 C CA . MET A 1 602 ? 17.195 5.619 -25.088 1.00 90.62 602 MET A CA 1
ATOM 4430 C C . MET A 1 602 ? 17.510 4.868 -23.787 1.00 90.62 602 MET A C 1
ATOM 4432 O O . MET A 1 602 ? 16.859 5.112 -22.770 1.00 90.62 602 MET A O 1
ATOM 4436 N N . LEU A 1 603 ? 18.460 3.934 -23.773 1.00 90.50 603 LEU A N 1
ATOM 4437 C CA . LEU A 1 603 ? 18.613 3.044 -22.621 1.00 90.50 603 LEU A CA 1
ATOM 4438 C C . LEU A 1 603 ? 19.435 3.686 -21.505 1.00 90.50 603 LEU A C 1
ATOM 4440 O O . LEU A 1 603 ? 18.920 3.906 -20.410 1.00 90.50 603 LEU A O 1
ATOM 4444 N N . ILE A 1 604 ? 20.693 4.023 -21.763 1.00 91.62 604 ILE A N 1
ATOM 4445 C CA . ILE A 1 604 ? 21.616 4.527 -20.746 1.00 91.62 604 ILE A CA 1
ATOM 4446 C C . ILE A 1 604 ? 21.342 5.999 -20.467 1.00 91.62 604 ILE A C 1
ATOM 4448 O O . ILE A 1 604 ? 21.146 6.374 -19.307 1.00 91.62 604 ILE A O 1
ATOM 4452 N N . THR A 1 605 ? 21.306 6.847 -21.499 1.00 92.62 605 THR A N 1
ATOM 4453 C CA . THR A 1 605 ? 21.195 8.300 -21.289 1.00 92.62 605 THR A CA 1
ATOM 4454 C C . THR A 1 605 ? 19.823 8.692 -20.734 1.00 92.62 605 THR A C 1
ATOM 4456 O O . THR A 1 605 ? 19.736 9.292 -19.657 1.00 92.62 605 THR A O 1
ATOM 4459 N N . TYR A 1 606 ? 18.747 8.269 -21.400 1.00 93.69 606 TYR A N 1
ATOM 4460 C CA . TYR A 1 606 ? 17.373 8.511 -20.962 1.00 93.69 606 TYR A CA 1
ATOM 4461 C C . TYR A 1 606 ? 16.986 7.671 -19.748 1.00 93.69 606 TYR A C 1
ATOM 4463 O O . TYR A 1 606 ? 16.288 8.186 -18.879 1.00 93.69 606 TYR A O 1
ATOM 4471 N N . GLY A 1 607 ? 17.469 6.433 -19.605 1.00 92.75 607 GLY A N 1
ATOM 4472 C CA . GLY A 1 607 ? 17.250 5.650 -18.384 1.00 92.75 607 GLY A CA 1
ATOM 4473 C C . GLY A 1 607 ? 17.865 6.312 -17.148 1.00 92.75 607 GLY A C 1
ATOM 4474 O O . GLY A 1 607 ? 17.212 6.396 -16.101 1.00 92.75 607 GLY A O 1
ATOM 4475 N N . THR A 1 608 ? 19.077 6.863 -17.280 1.00 93.69 608 THR A N 1
ATOM 4476 C CA . THR A 1 608 ? 19.728 7.648 -16.220 1.00 93.69 608 THR A CA 1
ATOM 4477 C C . THR A 1 608 ? 18.934 8.913 -15.915 1.00 93.69 608 THR A C 1
ATOM 4479 O O . THR A 1 608 ? 18.586 9.141 -14.755 1.00 93.69 608 THR A O 1
ATOM 4482 N N . GLY A 1 609 ? 18.584 9.696 -16.941 1.00 95.81 609 GLY A N 1
ATOM 4483 C CA . GLY A 1 609 ? 17.795 10.921 -16.793 1.00 95.81 609 GLY A CA 1
ATOM 4484 C C . GLY A 1 609 ? 16.430 10.669 -16.150 1.00 95.81 609 GLY A C 1
ATOM 4485 O O . GLY A 1 609 ? 16.037 11.363 -15.212 1.00 95.81 609 GLY A O 1
ATOM 4486 N N . HIS A 1 610 ? 15.730 9.619 -16.576 1.00 95.75 610 HIS A N 1
ATOM 4487 C CA . HIS A 1 610 ? 14.403 9.280 -16.075 1.00 95.75 610 HIS A CA 1
ATOM 4488 C C . HIS A 1 610 ? 14.455 8.827 -14.611 1.00 95.75 610 HIS A C 1
ATOM 4490 O O . HIS A 1 610 ? 13.661 9.286 -13.784 1.00 95.75 610 HIS A O 1
ATOM 4496 N N . LEU A 1 611 ? 15.418 7.972 -14.246 1.00 95.75 611 LEU A N 1
ATOM 4497 C CA . LEU A 1 611 ? 15.646 7.594 -12.849 1.00 95.75 611 LEU A CA 1
ATOM 4498 C C . LEU A 1 611 ? 15.990 8.824 -11.996 1.00 95.75 611 LEU A C 1
ATOM 4500 O O . LEU A 1 611 ? 15.417 9.018 -10.919 1.00 95.75 611 LEU A O 1
ATOM 4504 N N . ALA A 1 612 ? 16.920 9.649 -12.469 1.00 97.56 612 ALA A N 1
ATOM 4505 C CA . ALA A 1 612 ? 17.373 10.841 -11.774 1.00 97.56 612 ALA A CA 1
ATOM 4506 C C . ALA A 1 612 ? 16.211 11.805 -11.503 1.00 97.56 612 ALA A C 1
ATOM 4508 O O . ALA A 1 612 ? 15.977 12.161 -10.352 1.00 97.56 612 ALA A O 1
ATOM 4509 N N . LEU A 1 613 ? 15.441 12.170 -12.529 1.00 98.19 613 LEU A N 1
ATOM 4510 C CA . LEU A 1 613 ? 14.389 13.179 -12.423 1.00 98.19 613 LEU A CA 1
ATOM 4511 C C . LEU A 1 613 ? 13.123 12.639 -11.746 1.00 98.19 613 LEU A C 1
ATOM 4513 O O . LEU A 1 613 ? 12.631 13.244 -10.793 1.00 98.19 613 LEU A O 1
ATOM 4517 N N . HIS A 1 614 ? 12.606 11.478 -12.154 1.00 96.06 614 HIS A N 1
ATOM 4518 C CA . HIS A 1 614 ? 11.302 11.003 -11.669 1.00 96.06 614 HIS A CA 1
ATOM 4519 C C . HIS A 1 614 ? 11.381 10.197 -10.370 1.00 96.06 614 HIS A C 1
ATOM 4521 O O . HIS A 1 614 ? 10.464 10.260 -9.549 1.00 96.06 614 HIS A O 1
ATOM 4527 N N . ARG A 1 615 ? 12.458 9.431 -10.151 1.00 94.75 615 ARG A N 1
ATOM 4528 C CA . ARG A 1 615 ? 12.587 8.570 -8.962 1.00 94.75 615 ARG A CA 1
ATOM 4529 C C . ARG A 1 615 ? 13.413 9.218 -7.858 1.00 94.75 615 ARG A C 1
ATOM 4531 O O . ARG A 1 615 ? 12.997 9.162 -6.702 1.00 94.75 615 ARG A O 1
ATOM 4538 N N . ARG A 1 616 ? 14.587 9.763 -8.191 1.00 97.19 616 ARG A N 1
ATOM 4539 C CA . ARG A 1 616 ? 15.542 10.295 -7.204 1.00 97.19 616 ARG A CA 1
ATOM 4540 C C . ARG A 1 616 ? 15.201 11.724 -6.808 1.00 97.19 616 ARG A C 1
ATOM 4542 O O . ARG A 1 616 ? 15.062 11.983 -5.617 1.00 97.19 616 ARG A O 1
ATOM 4549 N N . ALA A 1 617 ? 14.989 12.601 -7.785 1.00 97.56 617 ALA A N 1
ATOM 4550 C CA . ALA A 1 617 ? 14.442 13.923 -7.544 1.00 97.56 617 ALA A CA 1
ATOM 4551 C C . ALA A 1 617 ? 12.968 13.812 -7.152 1.00 97.56 617 ALA A C 1
ATOM 4553 O O . ALA A 1 617 ? 12.630 14.203 -6.047 1.00 97.56 617 ALA A O 1
ATOM 4554 N N . ARG A 1 618 ? 12.116 13.179 -7.967 1.00 97.62 618 ARG A N 1
ATOM 4555 C CA . ARG A 1 618 ? 10.646 13.367 -7.933 1.00 97.62 618 ARG A CA 1
ATOM 4556 C C . ARG A 1 618 ? 10.280 14.772 -8.423 1.00 97.62 618 ARG A C 1
ATOM 4558 O O . ARG A 1 618 ? 9.571 15.508 -7.735 1.00 97.62 618 ARG A O 1
ATOM 4565 N N . LEU A 1 619 ? 10.831 15.138 -9.581 1.00 98.38 619 LEU A N 1
ATOM 4566 C CA . LEU A 1 619 ? 10.564 16.394 -10.277 1.00 98.38 619 LEU A CA 1
ATOM 4567 C C . LEU A 1 619 ? 9.052 16.596 -10.436 1.00 98.38 619 LEU A C 1
ATOM 4569 O O . LEU A 1 619 ? 8.347 15.675 -10.858 1.00 98.38 619 LEU A O 1
ATOM 4573 N N . ARG A 1 620 ? 8.563 17.779 -10.064 1.00 97.56 620 ARG A N 1
ATOM 4574 C CA . ARG A 1 620 ? 7.151 18.165 -10.165 1.00 97.56 620 ARG A CA 1
ATOM 4575 C C . ARG A 1 620 ? 6.952 19.176 -11.300 1.00 97.56 620 ARG A C 1
ATOM 4577 O O . ARG A 1 620 ? 7.851 19.981 -11.546 1.00 97.56 620 ARG A O 1
ATOM 4584 N N . PRO A 1 621 ? 5.774 19.192 -11.947 1.00 97.94 621 PRO A N 1
ATOM 4585 C CA . PRO A 1 621 ? 5.420 20.267 -12.867 1.00 97.94 621 PRO A CA 1
ATOM 4586 C C . PRO A 1 621 ? 5.563 21.640 -12.194 1.00 97.94 621 PRO A C 1
ATOM 4588 O O . PRO A 1 621 ? 5.195 21.804 -11.030 1.00 97.94 621 PRO A O 1
ATOM 4591 N N . GLY A 1 622 ? 6.103 22.615 -12.921 1.00 96.88 622 GLY A N 1
ATOM 4592 C CA . GLY A 1 622 ? 6.350 23.977 -12.442 1.00 96.88 622 GLY A CA 1
ATOM 4593 C C . GLY A 1 622 ? 7.642 24.178 -11.638 1.00 96.88 622 GLY A C 1
ATOM 4594 O O . GLY A 1 622 ? 8.018 25.329 -11.418 1.00 96.88 622 GLY A O 1
ATOM 4595 N N . GLU A 1 623 ? 8.346 23.115 -11.225 1.00 98.44 623 GLU A N 1
ATOM 4596 C CA . GLU A 1 623 ? 9.687 23.247 -10.631 1.00 98.44 623 GLU A CA 1
ATOM 4597 C C . GLU A 1 623 ? 10.687 23.781 -11.670 1.00 98.44 623 GLU A C 1
ATOM 4599 O O . GLU A 1 623 ? 10.601 23.467 -12.860 1.00 98.44 623 GLU A O 1
ATOM 4604 N N . THR A 1 624 ? 11.662 24.577 -11.224 1.00 98.81 624 THR A N 1
ATOM 4605 C CA . THR A 1 624 ? 12.791 24.995 -12.063 1.00 98.81 624 THR A CA 1
ATOM 4606 C C . THR A 1 624 ? 13.879 23.926 -12.037 1.00 98.81 624 THR A C 1
ATOM 4608 O O . THR A 1 624 ? 14.466 23.651 -10.987 1.00 98.81 624 THR A O 1
ATOM 4611 N N . LEU A 1 625 ? 14.175 23.356 -13.203 1.00 98.88 625 LEU A N 1
ATOM 4612 C CA . LEU A 1 625 ? 15.237 22.382 -13.422 1.00 98.88 625 LEU A CA 1
ATOM 4613 C C . LEU A 1 625 ? 16.437 23.057 -14.097 1.00 98.88 625 LEU A C 1
ATOM 4615 O O . LEU A 1 625 ? 16.329 23.516 -15.230 1.00 98.88 625 LEU A O 1
ATOM 4619 N N . LEU A 1 626 ? 17.594 23.068 -13.437 1.00 98.81 626 LEU A N 1
ATOM 4620 C CA . LEU A 1 626 ? 18.870 23.465 -14.033 1.00 98.81 626 LEU A CA 1
ATOM 4621 C C . LEU A 1 626 ? 19.637 22.225 -14.504 1.00 98.81 626 LEU A C 1
ATOM 4623 O O . LEU A 1 626 ? 19.955 21.356 -13.698 1.00 98.81 626 LEU A O 1
ATOM 4627 N N . VAL A 1 627 ? 19.967 22.145 -15.791 1.00 98.81 627 VAL A N 1
ATOM 4628 C CA . VAL A 1 627 ? 20.704 21.026 -16.394 1.00 98.81 627 VAL A CA 1
ATOM 4629 C C . VAL A 1 627 ? 22.106 21.466 -16.800 1.00 98.81 627 VAL A C 1
ATOM 4631 O O . VAL A 1 627 ? 22.278 22.302 -17.693 1.00 98.81 627 VAL A O 1
ATOM 4634 N N . HIS A 1 628 ? 23.127 20.867 -16.187 1.00 98.31 628 HIS A N 1
ATOM 4635 C CA . HIS A 1 628 ? 24.514 21.088 -16.580 1.00 98.31 628 HIS A CA 1
ATOM 4636 C C . HIS A 1 628 ? 24.950 20.175 -17.727 1.00 98.31 628 HIS A C 1
ATOM 4638 O O . HIS A 1 628 ? 24.486 19.043 -17.851 1.00 98.31 628 HIS A O 1
ATOM 4644 N N . GLY A 1 629 ? 25.839 20.680 -18.592 1.00 95.75 629 GLY A N 1
ATOM 4645 C CA . GLY A 1 629 ? 26.289 19.947 -19.779 1.00 95.75 629 GLY A CA 1
ATOM 4646 C C . GLY A 1 629 ? 25.144 19.585 -20.733 1.00 95.75 629 GLY A C 1
ATOM 4647 O O . GLY A 1 629 ? 25.119 18.478 -21.264 1.00 95.75 629 GLY A O 1
ATOM 4648 N N . GLY A 1 630 ? 24.188 20.498 -20.936 1.00 96.00 630 GLY A N 1
ATOM 4649 C CA . GLY A 1 630 ? 22.907 20.228 -21.601 1.00 96.00 630 GLY A CA 1
ATOM 4650 C C . GLY A 1 630 ? 23.012 19.681 -23.029 1.00 96.00 630 GLY A C 1
ATOM 4651 O O . GLY A 1 630 ? 22.154 18.918 -23.449 1.00 96.00 630 GLY A O 1
ATOM 4652 N N . ALA A 1 631 ? 24.088 19.994 -23.754 1.00 94.06 631 ALA A N 1
ATOM 4653 C CA . ALA A 1 631 ? 24.324 19.473 -25.103 1.00 94.06 631 ALA A CA 1
ATOM 4654 C C . ALA A 1 631 ? 24.974 18.070 -25.133 1.00 94.06 631 ALA A C 1
ATOM 4656 O O . ALA A 1 631 ? 25.240 17.544 -26.210 1.00 94.06 631 ALA A O 1
ATOM 4657 N N . GLY A 1 632 ? 25.280 17.473 -23.975 1.00 91.44 632 GLY A N 1
ATOM 4658 C CA . GLY A 1 632 ? 25.789 16.102 -23.865 1.00 91.44 632 GLY A CA 1
ATOM 4659 C C . GLY A 1 632 ? 24.670 15.054 -23.833 1.00 91.44 632 GLY A C 1
ATOM 4660 O O . GLY A 1 632 ? 23.496 15.393 -23.706 1.00 91.44 632 GLY A O 1
ATOM 4661 N N . GLY A 1 633 ? 25.016 13.762 -23.890 1.00 90.81 633 GLY A N 1
ATOM 4662 C CA . GLY A 1 633 ? 24.028 12.668 -23.942 1.00 90.81 633 GLY A CA 1
ATOM 4663 C C . GLY A 1 633 ? 23.027 12.680 -22.778 1.00 90.81 633 GLY A C 1
ATOM 4664 O O . GLY A 1 633 ? 21.831 12.851 -22.978 1.00 90.81 633 GLY A O 1
ATOM 4665 N N . VAL A 1 634 ? 23.507 12.595 -21.533 1.00 93.69 634 VAL A N 1
ATOM 4666 C CA . VAL A 1 634 ? 22.622 12.644 -20.350 1.00 93.69 634 VAL A CA 1
ATOM 4667 C C . VAL A 1 634 ? 21.989 14.020 -20.110 1.00 93.69 634 VAL A C 1
ATOM 4669 O O . VAL A 1 634 ? 20.918 14.095 -19.516 1.00 93.69 634 VAL A O 1
ATOM 4672 N N . GLY A 1 635 ? 22.634 15.102 -20.559 1.00 96.25 635 GLY A N 1
ATOM 4673 C CA . GLY A 1 635 ? 22.110 16.465 -20.433 1.00 96.25 635 GLY A CA 1
ATOM 4674 C C . GLY A 1 635 ? 20.923 16.709 -21.364 1.00 96.25 635 GLY A C 1
ATOM 4675 O O . GLY A 1 635 ? 19.883 17.186 -20.921 1.00 96.25 635 GLY A O 1
ATOM 4676 N N . SER A 1 636 ? 21.040 16.302 -22.628 1.00 95.38 636 SER A N 1
ATOM 4677 C CA . SER A 1 636 ? 19.971 16.426 -23.625 1.00 95.38 636 SER A CA 1
ATOM 4678 C C . SER A 1 636 ? 18.741 15.609 -23.231 1.00 95.38 636 SER A C 1
ATOM 4680 O O . SER A 1 636 ? 17.629 16.139 -23.223 1.00 95.38 636 SER A O 1
ATOM 4682 N N . ALA A 1 637 ? 18.948 14.372 -22.768 1.00 96.56 637 ALA A N 1
ATOM 4683 C CA . ALA A 1 637 ? 17.883 13.550 -22.204 1.00 96.56 637 ALA A CA 1
ATOM 4684 C C . ALA A 1 637 ? 17.202 14.229 -21.001 1.00 96.56 637 ALA A C 1
ATOM 4686 O O . ALA A 1 637 ? 15.975 14.258 -20.920 1.00 96.56 637 ALA A O 1
ATOM 4687 N N . ALA A 1 638 ? 17.975 14.814 -20.077 1.00 98.19 638 ALA A N 1
ATOM 4688 C CA . ALA A 1 638 ? 17.427 15.512 -18.914 1.00 98.19 638 ALA A CA 1
ATOM 4689 C C . ALA A 1 638 ? 16.622 16.768 -19.288 1.00 98.19 638 ALA A C 1
ATOM 4691 O O . ALA A 1 638 ? 15.601 17.025 -18.653 1.00 98.19 638 ALA A O 1
ATOM 4692 N N . ILE A 1 639 ? 17.030 17.515 -20.324 1.00 98.62 639 ILE A N 1
ATOM 4693 C CA . ILE A 1 639 ? 16.248 18.643 -20.857 1.00 98.62 639 ILE A CA 1
ATOM 4694 C C . ILE A 1 639 ? 14.891 18.138 -21.342 1.00 98.62 639 ILE A C 1
ATOM 4696 O O . ILE A 1 639 ? 13.859 18.579 -20.845 1.00 98.62 639 ILE A O 1
ATOM 4700 N N . GLN A 1 640 ? 14.889 17.166 -22.255 1.00 98.00 640 GLN A N 1
ATOM 4701 C CA . GLN A 1 640 ? 13.663 16.682 -22.894 1.00 98.00 640 GLN A CA 1
ATOM 4702 C C . GLN A 1 640 ? 12.705 16.035 -21.882 1.00 98.00 640 GLN A C 1
ATOM 4704 O O . GLN A 1 640 ? 11.498 16.274 -21.931 1.00 98.00 640 GLN A O 1
ATOM 4709 N N . LEU A 1 641 ? 13.234 15.276 -20.917 1.00 98.31 641 LEU A N 1
ATOM 4710 C CA . LEU A 1 641 ? 12.451 14.703 -19.818 1.00 98.31 641 LEU A CA 1
ATOM 4711 C C . LEU A 1 641 ? 11.922 15.773 -18.854 1.00 98.31 641 LEU A C 1
ATOM 4713 O O . LEU A 1 641 ? 10.788 15.666 -18.393 1.00 98.31 641 LEU A O 1
ATOM 4717 N N . GLY A 1 642 ? 12.707 16.814 -18.566 1.00 98.44 642 GLY A N 1
ATOM 4718 C CA . GLY A 1 642 ? 12.273 17.954 -17.760 1.00 98.44 642 GLY A CA 1
ATOM 4719 C C . GLY A 1 642 ? 11.109 18.707 -18.404 1.00 98.44 642 GLY A C 1
ATOM 4720 O O . GLY A 1 642 ? 10.090 18.931 -17.750 1.00 98.44 642 GLY A O 1
ATOM 4721 N N . CYS A 1 643 ? 11.220 19.009 -19.701 1.00 98.00 643 CYS A N 1
ATOM 4722 C CA . CYS A 1 643 ? 10.151 19.627 -20.484 1.00 98.00 643 CYS A CA 1
ATOM 4723 C C . CYS A 1 643 ? 8.893 18.746 -20.490 1.00 98.00 643 CYS A C 1
ATOM 4725 O O . CYS A 1 643 ? 7.796 19.227 -20.213 1.00 98.00 643 CYS A O 1
ATOM 4727 N N . ALA A 1 644 ? 9.046 17.438 -20.732 1.00 97.75 644 ALA A N 1
ATOM 4728 C CA . ALA A 1 644 ? 7.934 16.486 -20.712 1.00 97.75 644 ALA A CA 1
ATOM 4729 C C . ALA A 1 644 ? 7.265 16.368 -19.328 1.00 97.75 644 ALA A C 1
ATOM 4731 O O . ALA A 1 644 ? 6.065 16.115 -19.240 1.00 97.75 644 ALA A O 1
ATOM 4732 N N . ALA A 1 645 ? 8.017 16.583 -18.244 1.00 97.50 645 ALA A N 1
ATOM 4733 C CA . ALA A 1 645 ? 7.498 16.625 -16.878 1.00 97.50 645 ALA A CA 1
ATOM 4734 C C . ALA A 1 645 ? 6.801 17.955 -16.522 1.00 97.50 645 ALA A C 1
ATOM 4736 O O . ALA A 1 645 ? 6.286 18.090 -15.411 1.00 97.50 645 ALA A O 1
ATOM 4737 N N . GLY A 1 646 ? 6.789 18.936 -17.431 1.00 97.88 646 GLY A N 1
ATOM 4738 C CA . GLY A 1 646 ? 6.224 20.265 -17.201 1.00 97.88 646 GLY A CA 1
ATOM 4739 C C . GLY A 1 646 ? 7.076 21.147 -16.286 1.00 97.88 646 GLY A C 1
ATOM 4740 O O . GLY A 1 646 ? 6.539 22.059 -15.658 1.00 97.88 646 GLY A O 1
ATOM 4741 N N . ALA A 1 647 ? 8.372 20.861 -16.150 1.00 98.50 647 ALA A N 1
ATOM 4742 C CA . ALA A 1 647 ? 9.307 21.722 -15.433 1.00 98.50 647 ALA A CA 1
ATOM 4743 C C . ALA A 1 647 ? 9.741 22.904 -16.309 1.00 98.50 647 ALA A C 1
ATOM 4745 O O . ALA A 1 647 ? 9.752 22.806 -17.535 1.00 98.50 647 ALA A O 1
ATOM 4746 N N . ARG A 1 648 ? 10.162 23.998 -15.671 1.00 98.56 648 ARG A N 1
ATOM 4747 C CA . ARG A 1 648 ? 10.858 25.093 -16.353 1.00 98.56 648 ARG A CA 1
ATOM 4748 C C . ARG A 1 648 ? 12.340 24.748 -16.440 1.00 98.56 648 ARG A C 1
ATOM 4750 O O . ARG A 1 648 ? 13.009 24.670 -15.410 1.00 98.56 648 ARG A O 1
ATOM 4757 N N . VAL A 1 649 ? 12.860 24.533 -17.640 1.00 98.81 649 VAL A N 1
ATOM 4758 C CA . VAL A 1 649 ? 14.206 24.005 -17.869 1.00 98.81 649 VAL A CA 1
ATOM 4759 C C . VAL A 1 649 ? 15.185 25.118 -18.234 1.00 98.81 649 VAL A C 1
ATOM 4761 O O . VAL A 1 649 ? 15.049 25.797 -19.248 1.00 98.81 649 VAL A O 1
ATOM 4764 N N . ILE A 1 650 ? 16.234 25.263 -17.429 1.00 98.75 650 ILE A N 1
ATOM 4765 C CA . ILE A 1 650 ? 17.403 26.095 -17.714 1.00 98.75 650 ILE A CA 1
ATOM 4766 C C . ILE A 1 650 ? 18.570 25.153 -18.001 1.00 98.75 650 ILE A C 1
ATOM 4768 O O . ILE A 1 650 ? 18.860 24.269 -17.204 1.00 98.75 650 ILE A O 1
ATOM 4772 N N . ALA A 1 651 ? 19.271 25.329 -19.114 1.00 98.56 651 ALA A N 1
ATOM 4773 C CA . ALA A 1 651 ? 20.419 24.504 -19.472 1.00 98.56 651 ALA A CA 1
ATOM 4774 C C . ALA A 1 651 ? 21.711 25.325 -19.500 1.00 98.56 651 ALA A C 1
ATOM 4776 O O . ALA A 1 651 ? 21.714 26.478 -19.923 1.00 98.56 651 ALA A O 1
ATOM 4777 N N . THR A 1 652 ? 22.834 24.720 -19.119 1.00 98.19 652 THR A N 1
ATOM 4778 C CA . THR A 1 652 ? 24.168 25.284 -19.382 1.00 98.19 652 THR A CA 1
ATOM 4779 C C . THR A 1 652 ? 24.891 24.444 -20.423 1.00 98.19 652 THR A C 1
ATOM 4781 O O . THR A 1 652 ? 24.882 23.213 -20.329 1.00 98.19 652 THR A O 1
ATOM 4784 N N . ALA A 1 653 ? 25.564 25.088 -21.367 1.00 96.62 653 ALA A N 1
ATOM 4785 C CA . ALA A 1 653 ? 26.427 24.438 -22.342 1.00 96.62 653 ALA A CA 1
ATOM 4786 C C . ALA A 1 653 ? 27.638 25.326 -22.652 1.00 96.62 653 ALA A C 1
ATOM 4788 O O . ALA A 1 653 ? 27.613 26.519 -22.371 1.00 96.62 653 ALA A O 1
ATOM 4789 N N . SER A 1 654 ? 28.692 24.739 -23.218 1.00 93.12 654 SER A N 1
ATOM 4790 C CA . SER A 1 654 ? 29.915 25.475 -23.554 1.00 93.12 654 SER A CA 1
ATOM 4791 C C . SER A 1 654 ? 29.879 25.957 -24.997 1.00 93.12 654 SER A C 1
ATOM 4793 O O . SER A 1 654 ? 29.899 25.137 -25.916 1.00 93.12 654 SER A O 1
ATOM 4795 N N . GLY A 1 655 ? 29.837 27.273 -25.179 1.00 93.69 655 GLY A N 1
ATOM 4796 C CA . GLY A 1 655 ? 29.768 27.935 -26.473 1.00 93.69 655 GLY A CA 1
ATOM 4797 C C . GLY A 1 655 ? 28.332 28.183 -26.965 1.00 93.69 655 GLY A C 1
ATOM 4798 O O . GLY A 1 655 ? 27.398 27.451 -26.602 1.00 93.69 655 GLY A O 1
ATOM 4799 N N . PRO A 1 656 ? 28.145 29.181 -27.847 1.00 93.50 656 PRO A N 1
ATOM 4800 C CA . PRO A 1 656 ? 26.825 29.624 -28.292 1.00 93.50 656 PRO A CA 1
ATOM 4801 C C . PRO A 1 656 ? 26.093 28.562 -29.124 1.00 93.50 656 PRO A C 1
ATOM 4803 O O . PRO A 1 656 ? 24.885 28.387 -28.973 1.00 93.50 656 PRO A O 1
ATOM 4806 N N . GLU A 1 657 ? 26.816 27.794 -29.943 1.00 95.31 657 GLU A N 1
ATOM 4807 C CA . GLU A 1 657 ? 26.238 26.730 -30.775 1.00 95.31 657 GLU A CA 1
ATOM 4808 C C . GLU A 1 657 ? 25.613 25.612 -29.932 1.00 95.31 657 GLU A C 1
ATOM 4810 O O . GLU A 1 657 ? 24.500 25.155 -30.201 1.00 95.31 657 GLU A O 1
ATOM 4815 N N . ARG A 1 658 ? 26.301 25.187 -28.865 1.00 96.19 658 ARG A N 1
ATOM 4816 C CA . ARG A 1 658 ? 25.796 24.145 -27.960 1.00 96.19 658 ARG A CA 1
ATOM 4817 C C . ARG A 1 658 ? 24.652 24.657 -27.091 1.00 96.19 658 ARG A C 1
ATOM 4819 O O . ARG A 1 658 ? 23.728 23.899 -26.810 1.00 96.19 658 ARG A O 1
ATOM 4826 N N . ALA A 1 659 ? 24.675 25.930 -26.698 1.00 95.81 659 ALA A N 1
ATOM 4827 C CA . ALA A 1 659 ? 23.533 26.549 -26.031 1.00 95.81 659 ALA A CA 1
ATOM 4828 C C . ALA A 1 659 ? 22.293 26.558 -26.944 1.00 95.81 659 ALA A C 1
ATOM 4830 O O . ALA A 1 659 ? 21.195 26.251 -26.485 1.00 95.81 659 ALA A O 1
ATOM 4831 N N . GLU A 1 660 ? 22.460 26.815 -28.244 1.00 96.06 660 GLU A N 1
ATOM 4832 C CA . GLU A 1 660 ? 21.356 26.768 -29.209 1.00 96.06 660 GLU A CA 1
ATOM 4833 C C . GLU A 1 660 ? 20.790 25.354 -29.404 1.00 96.06 660 GLU A C 1
ATOM 4835 O O . GLU A 1 660 ? 19.578 25.173 -29.521 1.00 96.06 660 GLU A O 1
ATOM 4840 N N . VAL A 1 661 ? 21.635 24.317 -29.356 1.00 96.94 661 VAL A N 1
ATOM 4841 C CA . VAL A 1 661 ? 21.162 22.921 -29.311 1.00 96.94 661 VAL A CA 1
ATOM 4842 C C . VAL A 1 661 ? 20.212 22.703 -28.128 1.00 96.94 661 VAL A C 1
ATOM 4844 O O . VAL A 1 661 ? 19.129 22.156 -28.325 1.00 96.94 661 VAL A O 1
ATOM 4847 N N . CYS A 1 662 ? 20.564 23.181 -26.930 1.00 98.00 662 CYS A N 1
ATOM 4848 C CA . CYS A 1 662 ? 19.707 23.054 -25.748 1.00 98.00 662 CYS A CA 1
ATOM 4849 C C . CYS A 1 662 ? 18.349 23.755 -25.924 1.00 98.00 662 CYS A C 1
ATOM 4851 O O . CYS A 1 662 ? 17.327 23.202 -25.519 1.00 98.00 662 CYS A O 1
ATOM 4853 N N . ARG A 1 663 ? 18.316 24.943 -26.550 1.00 97.75 663 ARG A N 1
ATOM 4854 C CA . ARG A 1 663 ? 17.055 25.661 -26.828 1.00 97.75 663 ARG A CA 1
ATOM 4855 C C . ARG A 1 663 ? 16.162 24.870 -27.772 1.00 97.75 663 ARG A C 1
ATOM 4857 O O . ARG A 1 663 ? 14.988 24.670 -27.479 1.00 97.75 663 ARG A O 1
ATOM 4864 N N . ARG A 1 664 ? 16.726 24.332 -28.859 1.00 97.25 664 ARG A N 1
ATOM 4865 C CA . ARG A 1 664 ? 15.984 23.479 -29.806 1.00 97.25 664 ARG A CA 1
ATOM 4866 C C . ARG A 1 664 ? 15.435 22.200 -29.169 1.00 97.25 664 ARG A C 1
ATOM 4868 O O . ARG A 1 664 ? 14.429 21.682 -29.638 1.00 97.25 664 ARG A O 1
ATOM 4875 N N . MET A 1 665 ? 16.069 21.702 -28.106 1.00 96.25 665 MET A N 1
ATOM 4876 C CA . MET A 1 665 ? 15.581 20.557 -27.324 1.00 96.25 665 MET A CA 1
ATOM 4877 C C . MET A 1 665 ? 14.441 20.909 -26.355 1.00 96.25 665 MET A C 1
ATOM 4879 O O . MET A 1 665 ? 13.860 20.000 -25.768 1.00 96.25 665 MET A O 1
ATOM 4883 N N . GLY A 1 666 ? 14.109 22.195 -26.203 1.00 96.75 666 GLY A N 1
ATOM 4884 C CA . GLY A 1 666 ? 12.992 22.671 -25.387 1.00 96.75 666 GLY A CA 1
ATOM 4885 C C . GLY A 1 666 ? 13.388 23.399 -24.104 1.00 96.75 666 GLY A C 1
ATOM 4886 O O . GLY A 1 666 ? 12.503 23.726 -23.319 1.00 96.75 666 GLY A O 1
ATOM 4887 N N . ALA A 1 667 ? 14.677 23.670 -23.864 1.00 98.12 667 ALA A N 1
ATOM 4888 C CA . ALA A 1 667 ? 15.074 24.461 -22.700 1.00 98.12 667 ALA A CA 1
ATOM 4889 C C . ALA A 1 667 ? 14.521 25.896 -22.800 1.00 98.12 667 ALA A C 1
ATOM 4891 O O . ALA A 1 667 ? 14.798 26.595 -23.777 1.00 98.12 667 ALA A O 1
ATOM 4892 N N . ASP A 1 668 ? 13.810 26.354 -21.766 1.00 98.19 668 ASP A N 1
ATOM 4893 C CA . ASP A 1 668 ? 13.276 27.721 -21.664 1.00 98.19 668 ASP A CA 1
ATOM 4894 C C . ASP A 1 668 ? 14.386 28.778 -21.697 1.00 98.19 668 ASP A C 1
ATOM 4896 O O . ASP A 1 668 ? 14.198 29.894 -22.179 1.00 98.19 668 ASP A O 1
ATOM 4900 N N . ALA A 1 669 ? 15.561 28.429 -21.170 1.00 97.62 669 ALA A N 1
ATOM 4901 C CA . ALA A 1 669 ? 16.766 29.235 -21.276 1.00 97.62 669 ALA A CA 1
ATOM 4902 C C . ALA A 1 669 ? 17.998 28.343 -21.440 1.00 97.62 669 ALA A C 1
ATOM 4904 O O . ALA A 1 669 ? 18.119 27.298 -20.803 1.00 97.62 669 ALA A O 1
ATOM 4905 N N . ALA A 1 670 ? 18.953 28.792 -22.253 1.00 97.56 670 ALA A N 1
ATOM 4906 C CA . ALA A 1 670 ? 20.249 28.143 -22.400 1.00 97.56 670 ALA A CA 1
ATOM 4907 C C . ALA A 1 670 ? 21.379 29.159 -22.224 1.00 97.56 670 ALA A C 1
ATOM 4909 O O . ALA A 1 670 ? 21.401 30.193 -22.900 1.00 97.56 670 ALA A O 1
ATOM 4910 N N . ILE A 1 671 ? 22.298 28.840 -21.316 1.00 97.25 671 ILE A N 1
ATOM 4911 C CA . ILE A 1 671 ? 23.412 29.679 -20.880 1.00 97.25 671 ILE A CA 1
ATOM 4912 C C . ILE A 1 671 ? 24.696 29.143 -21.508 1.00 97.25 671 ILE A C 1
ATOM 4914 O O . ILE A 1 671 ? 25.051 27.980 -21.292 1.00 97.25 671 ILE A O 1
ATOM 4918 N N . ASP A 1 672 ? 25.404 30.005 -22.235 1.00 95.50 672 ASP A N 1
ATOM 4919 C CA . ASP A 1 672 ? 26.798 29.757 -22.590 1.00 95.50 672 ASP A CA 1
ATOM 4920 C C . ASP A 1 672 ? 27.678 30.005 -21.359 1.00 95.50 672 ASP A C 1
ATOM 4922 O O . ASP A 1 672 ? 27.941 31.146 -20.972 1.00 95.50 672 ASP A O 1
ATOM 4926 N N . ASN A 1 673 ? 28.122 28.920 -20.727 1.00 89.88 673 ASN A N 1
ATOM 4927 C CA . ASN A 1 673 ? 28.906 28.986 -19.497 1.00 89.88 673 ASN A CA 1
ATOM 4928 C C . ASN A 1 673 ? 30.370 29.406 -19.708 1.00 89.88 673 ASN A C 1
ATOM 4930 O O . ASN A 1 673 ? 31.104 29.519 -18.727 1.00 89.88 673 ASN A O 1
ATOM 4934 N N . THR A 1 674 ? 30.788 29.645 -20.956 1.00 90.62 674 THR A N 1
ATOM 4935 C CA . THR A 1 674 ? 32.092 30.240 -21.287 1.00 90.62 674 THR A CA 1
ATOM 4936 C C . THR A 1 674 ? 32.036 31.765 -21.364 1.00 90.62 674 THR A C 1
ATOM 4938 O O . THR A 1 674 ? 33.056 32.422 -21.175 1.00 90.62 674 THR A O 1
ATOM 4941 N N . ALA A 1 675 ? 30.844 32.327 -21.588 1.00 88.69 675 ALA A N 1
ATOM 4942 C CA . ALA A 1 675 ? 30.631 33.761 -21.763 1.00 88.69 675 ALA A CA 1
ATOM 4943 C C . ALA A 1 675 ? 29.938 34.429 -20.563 1.00 88.69 675 ALA A C 1
ATOM 4945 O O . ALA A 1 675 ? 30.073 35.637 -20.380 1.00 88.69 675 ALA A O 1
ATOM 4946 N N . ALA A 1 676 ? 29.196 33.673 -19.747 1.00 89.62 676 ALA A N 1
ATOM 4947 C CA . ALA A 1 676 ? 28.416 34.219 -18.638 1.00 89.62 676 ALA A CA 1
ATOM 4948 C C . ALA A 1 676 ? 28.525 33.388 -17.351 1.00 89.62 676 ALA A C 1
ATOM 4950 O O . ALA A 1 676 ? 28.686 32.164 -17.371 1.00 89.62 676 ALA A O 1
ATOM 4951 N N . ASP A 1 677 ? 28.364 34.060 -16.206 1.00 95.38 677 ASP A N 1
ATOM 4952 C CA . ASP A 1 677 ? 28.198 33.397 -14.914 1.00 95.38 677 ASP A CA 1
ATOM 4953 C C . ASP A 1 677 ? 26.790 32.799 -14.802 1.00 95.38 677 ASP A C 1
ATOM 4955 O O . ASP A 1 677 ? 25.807 33.505 -14.566 1.00 95.38 677 ASP A O 1
ATOM 4959 N N . PHE A 1 678 ? 26.691 31.474 -14.923 1.00 96.88 678 PHE A N 1
ATOM 4960 C CA . PHE A 1 678 ? 25.408 30.785 -14.828 1.00 96.88 678 PHE A CA 1
ATOM 4961 C C . PHE A 1 678 ? 24.703 30.976 -13.477 1.00 96.88 678 PHE A C 1
ATOM 4963 O O . PHE A 1 678 ? 23.482 30.869 -13.424 1.00 96.88 678 PHE A O 1
ATOM 4970 N N . VAL A 1 679 ? 25.425 31.246 -12.384 1.00 98.00 679 VAL A N 1
ATOM 4971 C CA . VAL A 1 679 ? 24.823 31.460 -11.060 1.00 98.00 679 VAL A CA 1
ATOM 4972 C C . VAL A 1 679 ? 23.980 32.728 -11.076 1.00 98.00 679 VAL A C 1
ATOM 4974 O O . VAL A 1 679 ? 22.840 32.707 -10.610 1.00 98.00 679 VAL A O 1
ATOM 4977 N N . GLU A 1 680 ? 24.522 33.808 -11.634 1.00 97.81 680 GLU A N 1
ATOM 4978 C CA . GLU A 1 680 ? 23.838 35.099 -11.700 1.00 97.81 680 GLU A CA 1
ATOM 4979 C C . GLU A 1 680 ? 22.659 35.046 -12.673 1.00 97.81 680 GLU A C 1
ATOM 4981 O O . GLU A 1 680 ? 21.551 35.433 -12.306 1.00 97.81 680 GLU A O 1
ATOM 4986 N N . VAL A 1 681 ? 22.838 34.425 -13.843 1.00 97.69 681 VAL A N 1
ATOM 4987 C CA . VAL A 1 681 ? 21.743 34.242 -14.812 1.00 97.69 681 VAL A CA 1
ATOM 4988 C C . VAL A 1 681 ? 20.619 33.370 -14.238 1.00 97.69 681 VAL A C 1
ATOM 4990 O O . VAL A 1 681 ? 19.441 33.687 -14.395 1.00 97.69 681 VAL A O 1
ATOM 4993 N N . VAL A 1 682 ? 20.939 32.283 -13.524 1.00 98.31 682 VAL A N 1
ATOM 4994 C CA . VAL A 1 682 ? 19.913 31.446 -12.876 1.00 98.31 682 VAL A CA 1
ATOM 4995 C C . VAL A 1 682 ? 19.160 32.237 -11.812 1.00 98.31 682 VAL A C 1
ATOM 4997 O O . VAL A 1 682 ? 17.933 32.154 -11.760 1.00 98.31 682 VAL A O 1
ATOM 5000 N N . LYS A 1 683 ? 19.848 33.023 -10.975 1.00 97.81 683 LYS A N 1
ATOM 5001 C CA . LYS A 1 683 ? 19.180 33.886 -9.988 1.00 97.81 683 LYS A CA 1
ATOM 5002 C C . LYS A 1 683 ? 18.275 34.905 -10.666 1.00 97.81 683 LYS A C 1
ATOM 5004 O O . LYS A 1 683 ? 17.145 35.066 -10.223 1.00 97.81 683 LYS A O 1
ATOM 5009 N N . GLU A 1 684 ? 18.720 35.548 -11.738 1.00 97.94 684 GLU A N 1
ATOM 5010 C CA . GLU A 1 684 ? 17.905 36.502 -12.492 1.00 97.94 684 GLU A CA 1
ATOM 5011 C C . GLU A 1 684 ? 16.628 35.837 -13.028 1.00 97.94 684 GLU A C 1
ATOM 5013 O O . GLU A 1 684 ? 15.512 36.256 -12.708 1.00 97.94 684 GLU A O 1
ATOM 5018 N N . LEU A 1 685 ? 16.775 34.716 -13.740 1.00 97.56 685 LEU A N 1
ATOM 5019 C CA . LEU A 1 685 ? 15.655 33.973 -14.323 1.00 97.56 685 LEU A CA 1
ATOM 5020 C C . LEU A 1 685 ? 14.675 33.436 -13.271 1.00 97.56 685 LEU A C 1
ATOM 5022 O O . LEU A 1 685 ? 13.490 33.255 -13.571 1.00 97.56 685 LEU A O 1
ATOM 5026 N N . THR A 1 686 ? 15.148 33.188 -12.050 1.00 97.81 686 THR A N 1
ATOM 5027 C CA . THR A 1 686 ? 14.355 32.670 -10.922 1.00 97.81 686 THR A CA 1
ATOM 5028 C C . THR A 1 686 ? 13.984 33.741 -9.894 1.00 97.81 686 THR A C 1
ATOM 5030 O O . THR A 1 686 ? 13.447 33.407 -8.839 1.00 97.81 686 THR A O 1
ATOM 5033 N N . ARG A 1 687 ? 14.232 35.029 -10.183 1.00 96.62 687 ARG A N 1
ATOM 5034 C CA . ARG A 1 687 ? 13.955 36.164 -9.279 1.00 96.62 687 ARG A CA 1
ATOM 5035 C C . ARG A 1 687 ? 14.572 35.984 -7.884 1.00 96.62 687 ARG A C 1
ATOM 5037 O O . ARG A 1 687 ? 13.937 36.233 -6.865 1.00 96.62 687 ARG A O 1
ATOM 5044 N N . GLY A 1 688 ? 15.802 35.486 -7.845 1.00 96.12 688 GLY A N 1
ATOM 5045 C CA . GLY A 1 688 ? 16.582 35.238 -6.635 1.00 96.12 688 GLY A CA 1
ATOM 5046 C C . GLY A 1 688 ? 16.263 33.928 -5.911 1.00 96.12 688 GLY A C 1
ATOM 5047 O O . GLY A 1 688 ? 17.009 33.565 -5.005 1.00 96.12 688 GLY A O 1
ATOM 5048 N N . ARG A 1 689 ? 15.215 33.189 -6.308 1.00 96.56 689 ARG A N 1
ATOM 5049 C CA . ARG A 1 689 ? 14.823 31.933 -5.644 1.00 96.56 689 ARG A CA 1
ATOM 5050 C C . ARG A 1 689 ? 15.846 30.812 -5.840 1.00 96.56 689 ARG A C 1
ATOM 5052 O O . ARG A 1 689 ? 16.082 30.059 -4.903 1.00 96.56 689 ARG A O 1
ATOM 5059 N N . GLY A 1 690 ? 16.452 30.709 -7.023 1.00 97.81 690 GLY A N 1
ATOM 5060 C CA . GLY A 1 690 ? 17.296 29.579 -7.417 1.00 97.81 690 GLY A CA 1
ATOM 5061 C C . GLY A 1 690 ? 16.513 28.426 -8.056 1.00 97.81 690 GLY A C 1
ATOM 5062 O O . GLY A 1 690 ? 15.290 28.479 -8.177 1.00 97.81 690 GLY A O 1
ATOM 5063 N N . ALA A 1 691 ? 17.231 27.388 -8.489 1.00 98.62 691 ALA A N 1
ATOM 5064 C CA . ALA A 1 691 ? 16.660 26.189 -9.100 1.00 98.62 691 ALA A CA 1
ATOM 5065 C C . ALA A 1 691 ? 16.184 25.186 -8.037 1.00 98.62 691 ALA A C 1
ATOM 5067 O O . ALA A 1 691 ? 16.892 24.934 -7.061 1.00 98.62 691 ALA A O 1
ATOM 5068 N N . ASP A 1 692 ? 15.013 24.581 -8.237 1.00 98.69 692 ASP A N 1
ATOM 5069 C CA . ASP A 1 692 ? 14.462 23.564 -7.333 1.00 98.69 692 ASP A CA 1
ATOM 5070 C C . ASP A 1 692 ? 15.188 22.220 -7.508 1.00 98.69 692 ASP A C 1
ATOM 5072 O O . ASP A 1 692 ? 15.434 21.492 -6.545 1.00 98.69 692 ASP A O 1
ATOM 5076 N N . VAL A 1 693 ? 15.588 21.896 -8.741 1.00 98.81 693 VAL A N 1
ATOM 5077 C CA . VAL A 1 693 ? 16.364 20.694 -9.066 1.00 98.81 693 VAL A CA 1
ATOM 5078 C C . VAL A 1 693 ? 17.557 21.076 -9.935 1.00 98.81 693 VAL A C 1
ATOM 5080 O O . VAL A 1 693 ? 17.403 21.791 -10.920 1.00 98.81 693 VAL A O 1
ATOM 5083 N N . ILE A 1 694 ? 18.744 20.577 -9.601 1.00 98.75 694 ILE A N 1
ATOM 5084 C CA . ILE A 1 694 ? 19.960 20.725 -10.407 1.00 98.75 694 ILE A CA 1
ATOM 5085 C C . ILE A 1 694 ? 20.425 19.335 -10.840 1.00 98.75 694 ILE A C 1
ATOM 5087 O O . I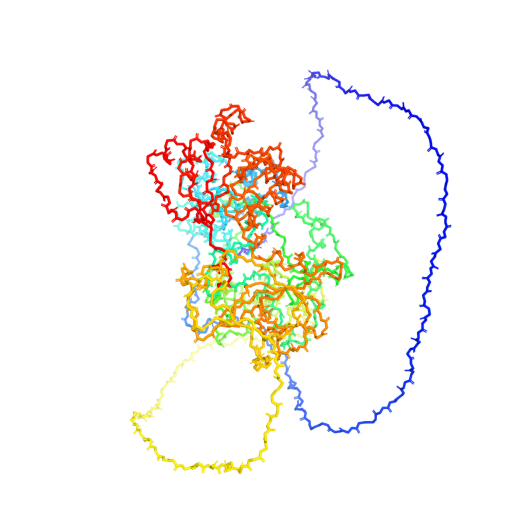LE A 1 694 ? 20.658 18.469 -10.000 1.00 98.75 694 ILE A O 1
ATOM 5091 N N . TYR A 1 695 ? 20.547 19.116 -12.145 1.00 98.75 695 TYR A N 1
ATOM 5092 C CA . TYR A 1 695 ? 21.042 17.889 -12.761 1.00 98.75 695 TYR A CA 1
ATOM 5093 C C . TYR A 1 695 ? 22.512 18.072 -13.149 1.00 98.75 695 TYR A C 1
ATOM 5095 O O . TYR A 1 695 ? 22.807 18.805 -14.097 1.00 98.75 695 TYR A O 1
ATOM 5103 N N . ASP A 1 696 ? 23.431 17.426 -12.422 1.00 97.88 696 ASP A N 1
ATOM 5104 C CA . ASP A 1 696 ? 24.870 17.667 -12.562 1.00 97.88 696 ASP A CA 1
ATOM 5105 C C . ASP A 1 696 ? 25.664 16.407 -12.972 1.00 97.88 696 ASP A C 1
ATOM 5107 O O . ASP A 1 696 ? 25.987 15.559 -12.132 1.00 97.88 696 ASP A O 1
ATOM 5111 N N . PRO A 1 697 ? 25.995 16.267 -14.272 1.00 95.56 697 PRO A N 1
ATOM 5112 C CA . PRO A 1 697 ? 26.934 15.266 -14.771 1.00 95.56 697 PRO A CA 1
ATOM 5113 C C . PRO A 1 697 ? 28.391 15.756 -14.821 1.00 95.56 697 PRO A C 1
ATOM 5115 O O . PRO A 1 697 ? 29.266 14.997 -15.242 1.00 95.56 697 PRO A O 1
ATOM 5118 N N . VAL A 1 698 ? 28.663 17.014 -14.458 1.00 95.06 698 VAL A N 1
ATOM 5119 C CA . VAL A 1 698 ? 29.975 17.656 -14.614 1.00 95.06 698 VAL A CA 1
ATOM 5120 C C . VAL A 1 698 ? 30.785 17.567 -13.325 1.00 95.06 698 VAL A C 1
ATOM 5122 O O . VAL A 1 698 ? 31.961 17.199 -13.380 1.00 95.06 698 VAL A O 1
ATOM 5125 N N . GLY A 1 699 ? 30.171 17.861 -12.179 1.00 93.81 699 GLY A N 1
ATOM 5126 C CA . GLY A 1 699 ? 30.843 17.875 -10.883 1.00 93.81 699 GLY A CA 1
ATOM 5127 C C . GLY A 1 699 ? 31.797 19.063 -10.715 1.00 93.81 699 GLY A C 1
ATOM 5128 O O . GLY A 1 699 ? 31.609 20.128 -11.308 1.00 93.81 699 GLY A O 1
ATOM 5129 N N . GLY A 1 700 ? 32.829 18.892 -9.885 1.00 93.81 700 GLY A N 1
ATOM 5130 C CA . GLY A 1 700 ? 33.863 19.900 -9.645 1.00 93.81 700 GLY A CA 1
ATOM 5131 C C . GLY A 1 700 ? 33.319 21.307 -9.359 1.00 93.81 700 GLY A C 1
ATOM 5132 O O . GLY A 1 700 ? 32.416 21.496 -8.543 1.00 93.81 700 GLY A O 1
ATOM 5133 N N . ASP A 1 701 ? 33.876 22.308 -10.048 1.00 93.06 701 ASP A N 1
ATOM 5134 C CA . ASP A 1 701 ? 33.546 23.724 -9.825 1.00 93.06 701 ASP A CA 1
ATOM 5135 C C . ASP A 1 701 ? 32.085 24.040 -10.174 1.00 93.06 701 ASP A C 1
ATOM 5137 O O . ASP A 1 701 ? 31.484 24.955 -9.605 1.00 93.06 701 ASP A O 1
ATOM 5141 N N . VAL A 1 702 ? 31.496 23.273 -11.098 1.00 96.06 702 VAL A N 1
ATOM 5142 C CA . VAL A 1 702 ? 30.091 23.419 -11.487 1.00 96.06 702 VAL A CA 1
ATOM 5143 C C . VAL A 1 702 ? 29.184 23.040 -10.321 1.00 96.06 702 VAL A C 1
ATOM 5145 O O . VAL A 1 702 ? 28.294 23.822 -9.979 1.00 96.06 702 VAL A O 1
ATOM 5148 N N . PHE A 1 703 ? 29.452 21.924 -9.639 1.00 96.75 703 PHE A N 1
ATOM 5149 C CA . PHE A 1 703 ? 28.735 21.549 -8.416 1.00 96.75 703 PHE A CA 1
ATOM 5150 C C . PHE A 1 703 ? 28.882 22.622 -7.329 1.00 96.75 703 PHE A C 1
ATOM 5152 O O . PHE A 1 703 ? 27.904 23.046 -6.706 1.00 96.75 703 PHE A O 1
ATOM 5159 N N . ASP A 1 704 ? 30.106 23.110 -7.120 1.00 94.94 704 ASP A N 1
ATOM 5160 C CA . ASP A 1 704 ? 30.393 24.094 -6.076 1.00 94.94 704 ASP A CA 1
ATOM 5161 C C . ASP A 1 704 ? 29.642 25.409 -6.275 1.00 94.94 704 ASP A C 1
ATOM 5163 O O . ASP A 1 704 ? 29.125 26.002 -5.320 1.00 94.94 704 ASP A O 1
ATOM 5167 N N . ARG A 1 705 ? 29.525 25.842 -7.529 1.00 95.62 705 ARG A N 1
ATOM 5168 C CA . ARG A 1 705 ? 28.766 27.031 -7.914 1.00 95.62 705 ARG A CA 1
ATOM 5169 C C . ARG A 1 705 ? 27.259 26.785 -7.919 1.00 95.62 705 ARG A C 1
ATOM 5171 O O . ARG A 1 705 ? 26.521 27.669 -7.492 1.00 95.62 705 ARG A O 1
ATOM 5178 N N . SER A 1 706 ? 26.803 25.586 -8.279 1.00 97.12 706 SER A N 1
ATOM 5179 C CA . SER A 1 706 ? 25.386 25.185 -8.237 1.00 97.12 706 SER A CA 1
ATOM 5180 C C . SER A 1 706 ? 24.758 25.387 -6.860 1.00 97.12 706 SER A C 1
ATOM 5182 O O . SER A 1 706 ? 23.631 25.862 -6.736 1.00 97.12 706 SER A O 1
ATOM 5184 N N . ARG A 1 707 ? 25.522 25.139 -5.790 1.00 95.56 707 ARG A N 1
ATOM 5185 C CA . ARG A 1 707 ? 25.097 25.411 -4.407 1.00 95.56 707 ARG A CA 1
ATOM 5186 C C . ARG A 1 707 ? 24.717 26.885 -4.181 1.00 95.56 707 ARG A C 1
ATOM 5188 O O . ARG A 1 707 ? 23.837 27.198 -3.379 1.00 95.56 707 ARG A O 1
ATOM 5195 N N . ARG A 1 708 ? 25.311 27.826 -4.916 1.00 95.31 708 ARG A N 1
ATOM 5196 C CA . ARG A 1 708 ? 24.999 29.260 -4.789 1.00 95.31 708 ARG A CA 1
ATOM 5197 C C . ARG A 1 708 ? 23.667 29.636 -5.444 1.00 95.31 708 ARG A C 1
ATOM 5199 O O . ARG A 1 708 ? 23.032 30.576 -4.970 1.00 95.31 708 ARG A O 1
ATOM 5206 N N . CYS A 1 709 ? 23.204 28.876 -6.437 1.00 97.12 709 CYS A N 1
ATOM 5207 C CA . CYS A 1 709 ? 21.928 29.083 -7.133 1.00 97.12 709 CYS A CA 1
ATOM 5208 C C . CYS A 1 709 ? 20.890 27.962 -6.923 1.00 97.12 709 CYS A C 1
ATOM 5210 O O . CYS A 1 709 ? 19.877 27.953 -7.615 1.00 97.12 709 CYS A O 1
ATOM 5212 N N . ILE A 1 710 ? 21.085 27.055 -5.957 1.00 98.12 710 ILE A N 1
ATOM 5213 C CA . ILE A 1 710 ? 20.031 26.134 -5.498 1.00 98.12 710 ILE A CA 1
ATOM 5214 C C . ILE A 1 710 ? 18.984 26.883 -4.660 1.00 98.12 710 ILE A C 1
ATOM 5216 O O . ILE A 1 710 ? 19.347 27.748 -3.846 1.00 98.12 710 ILE A O 1
ATOM 5220 N N . ALA A 1 711 ? 17.712 26.538 -4.860 1.00 98.06 711 ALA A N 1
ATOM 5221 C CA . ALA A 1 711 ? 16.593 26.998 -4.048 1.00 98.06 711 ALA A CA 1
ATOM 5222 C C . ALA A 1 711 ? 16.574 26.344 -2.660 1.00 98.06 711 ALA A C 1
ATOM 5224 O O . ALA A 1 711 ? 17.186 25.296 -2.433 1.00 98.06 711 ALA A O 1
ATOM 5225 N N . PHE A 1 712 ? 15.860 26.974 -1.725 1.00 96.69 712 PHE A N 1
ATOM 5226 C CA . PHE A 1 712 ? 15.557 26.366 -0.429 1.00 96.69 712 PHE A CA 1
ATOM 5227 C C . PHE A 1 712 ? 14.797 25.048 -0.637 1.00 96.69 712 PHE A C 1
ATOM 5229 O O . PHE A 1 712 ? 13.913 24.993 -1.489 1.00 96.69 712 PHE A O 1
ATOM 5236 N N . GLU A 1 713 ? 15.174 23.995 0.094 1.00 96.31 713 GLU A N 1
ATOM 5237 C CA . GLU A 1 713 ? 14.651 22.622 -0.090 1.00 96.31 713 GLU A CA 1
ATOM 5238 C C . GLU A 1 713 ? 14.900 22.003 -1.479 1.00 96.31 713 GLU A C 1
ATOM 5240 O O . GLU A 1 713 ? 14.328 20.968 -1.834 1.00 96.31 713 GLU A O 1
ATOM 5245 N N . GLY A 1 714 ? 15.806 22.594 -2.261 1.00 98.00 714 GLY A N 1
ATOM 5246 C CA . GLY A 1 714 ? 16.166 22.079 -3.573 1.00 98.00 714 GLY A CA 1
ATOM 5247 C C . GLY A 1 714 ? 16.942 20.757 -3.528 1.00 98.00 714 GLY A C 1
ATOM 5248 O O . GLY A 1 714 ? 17.310 20.228 -2.475 1.00 98.00 714 GLY A O 1
ATOM 5249 N N . ARG A 1 715 ? 17.234 20.207 -4.706 1.00 98.38 715 ARG A N 1
ATOM 5250 C CA . ARG A 1 715 ? 17.959 18.937 -4.871 1.00 98.38 715 ARG A CA 1
ATOM 5251 C C . ARG A 1 715 ? 19.061 19.071 -5.905 1.00 98.38 715 ARG A C 1
ATOM 5253 O O . ARG A 1 715 ? 18.773 19.383 -7.056 1.00 98.38 715 ARG A O 1
ATOM 5260 N N . ILE A 1 716 ? 20.293 18.744 -5.533 1.00 98.44 716 ILE A N 1
ATOM 5261 C CA . ILE A 1 716 ? 21.398 18.595 -6.486 1.00 98.44 716 ILE A CA 1
ATOM 5262 C C . ILE A 1 716 ? 21.597 17.104 -6.753 1.00 98.44 716 ILE A C 1
ATOM 5264 O O . ILE A 1 716 ? 21.944 16.343 -5.849 1.00 98.44 716 ILE A O 1
ATOM 5268 N N . LEU A 1 717 ? 21.337 16.684 -7.986 1.00 98.50 717 LEU A N 1
ATOM 5269 C CA . LEU A 1 717 ? 21.492 15.313 -8.450 1.00 98.50 717 LEU A CA 1
ATOM 5270 C C . LEU A 1 717 ? 22.930 15.101 -8.923 1.00 98.50 717 LEU A C 1
ATOM 5272 O O . LEU A 1 717 ? 23.353 15.707 -9.905 1.00 98.50 717 LEU A O 1
ATOM 5276 N N . VAL A 1 718 ? 23.656 14.218 -8.240 1.00 96.69 718 VAL A N 1
ATOM 5277 C CA . VAL A 1 718 ? 25.021 13.828 -8.614 1.00 96.69 718 VAL A CA 1
ATOM 5278 C C . VAL A 1 718 ? 24.930 12.693 -9.629 1.00 96.69 718 VAL A C 1
ATOM 5280 O O . VAL A 1 718 ? 24.604 11.561 -9.261 1.00 96.69 718 VAL A O 1
ATOM 5283 N N . ILE A 1 719 ? 25.176 13.018 -10.900 1.00 95.38 719 ILE A N 1
ATOM 5284 C CA . ILE A 1 719 ? 25.078 12.087 -12.035 1.00 95.38 719 ILE A CA 1
ATOM 5285 C C . ILE A 1 719 ? 26.457 11.558 -12.432 1.00 95.38 719 ILE A C 1
ATOM 5287 O O . ILE A 1 719 ? 26.603 10.380 -12.749 1.00 95.38 719 ILE A O 1
ATOM 5291 N N . GLY A 1 720 ? 27.468 12.426 -12.427 1.00 90.69 720 GLY A N 1
ATOM 5292 C CA . GLY A 1 720 ? 28.820 12.092 -12.857 1.00 90.69 720 GLY A CA 1
ATOM 5293 C C . GLY A 1 720 ? 29.802 13.239 -12.644 1.00 90.69 720 GLY A C 1
ATOM 5294 O O . GLY A 1 720 ? 29.438 14.303 -12.148 1.00 90.69 720 GLY A O 1
ATOM 5295 N N . PHE A 1 721 ? 31.055 12.998 -13.027 1.00 92.19 721 PHE A N 1
ATOM 5296 C CA . PHE A 1 721 ? 32.175 13.917 -12.814 1.00 92.19 721 PHE A CA 1
ATOM 5297 C C . PHE A 1 721 ? 32.915 14.183 -14.130 1.00 92.19 721 PHE A C 1
ATOM 5299 O O . PHE A 1 721 ? 34.128 14.007 -14.215 1.00 92.19 721 PHE A O 1
ATOM 5306 N N . ALA A 1 722 ? 32.190 14.552 -15.193 1.00 88.25 722 ALA A N 1
ATOM 5307 C CA . ALA A 1 722 ? 32.784 14.776 -16.516 1.00 88.25 722 ALA A CA 1
ATOM 5308 C C . ALA A 1 722 ? 33.859 15.884 -16.527 1.00 88.25 722 ALA A C 1
ATOM 5310 O O . ALA A 1 722 ? 34.713 15.893 -17.407 1.00 88.25 722 ALA A O 1
ATOM 5311 N N . GLY A 1 723 ? 33.852 16.786 -15.538 1.00 87.00 723 GLY A N 1
ATOM 5312 C CA . GLY A 1 723 ? 34.904 17.781 -15.317 1.00 87.00 723 GLY A CA 1
ATOM 5313 C C . GLY A 1 723 ? 36.175 17.233 -14.652 1.00 87.00 723 GLY A C 1
ATOM 5314 O O . GLY A 1 723 ? 37.088 18.002 -14.375 1.00 87.00 723 GLY A O 1
ATOM 5315 N N . GLY A 1 724 ? 36.239 15.934 -14.341 1.00 85.62 724 GLY A N 1
ATOM 5316 C CA . GLY A 1 724 ? 37.420 15.248 -13.804 1.00 85.62 724 GLY A CA 1
ATOM 5317 C C . GLY A 1 724 ? 37.672 15.439 -12.304 1.00 85.62 724 GLY A C 1
ATOM 5318 O O . GLY A 1 724 ? 38.368 14.627 -11.700 1.00 85.62 724 GLY A O 1
ATOM 5319 N N . ARG A 1 725 ? 37.081 16.463 -11.675 1.00 91.25 725 ARG A N 1
ATOM 5320 C CA . ARG A 1 725 ? 37.186 16.710 -10.229 1.00 91.25 725 ARG A CA 1
ATOM 5321 C C . ARG A 1 725 ? 35.934 16.244 -9.486 1.00 91.25 725 ARG A C 1
ATOM 5323 O O . ARG A 1 725 ? 34.820 16.662 -9.800 1.00 91.25 725 ARG A O 1
ATOM 5330 N N . ILE A 1 726 ? 36.129 15.438 -8.445 1.00 89.81 726 ILE A N 1
ATOM 5331 C CA . ILE A 1 726 ? 35.070 15.088 -7.491 1.00 89.81 726 ILE A CA 1
ATOM 5332 C C . ILE A 1 726 ? 34.856 16.292 -6.549 1.00 89.81 726 ILE A C 1
ATOM 5334 O O . ILE A 1 726 ? 35.837 16.796 -5.998 1.00 89.81 726 ILE A O 1
ATOM 5338 N N . PRO A 1 727 ? 33.624 16.811 -6.399 1.00 89.81 727 PRO A N 1
ATOM 5339 C CA . PRO A 1 727 ? 33.346 17.975 -5.563 1.00 89.81 727 PRO A CA 1
ATOM 5340 C C . PRO A 1 727 ? 33.110 17.617 -4.089 1.00 89.81 727 PRO A C 1
ATOM 5342 O O . PRO A 1 727 ? 32.624 16.531 -3.775 1.00 89.81 727 PRO A O 1
ATOM 5345 N N . ASP A 1 728 ? 33.357 18.584 -3.201 1.00 87.56 728 ASP A N 1
ATOM 5346 C CA . ASP A 1 728 ? 33.030 18.499 -1.776 1.00 87.56 728 ASP A CA 1
ATOM 5347 C C . ASP A 1 728 ? 31.681 19.170 -1.472 1.00 87.56 728 ASP A C 1
ATOM 5349 O O . ASP A 1 728 ? 31.364 20.257 -1.965 1.00 87.56 728 ASP A O 1
ATOM 5353 N N . ALA A 1 729 ? 30.877 18.547 -0.607 1.00 88.06 729 ALA A N 1
ATOM 5354 C CA . ALA A 1 729 ? 29.599 19.091 -0.149 1.00 88.06 729 ALA A CA 1
ATOM 5355 C C . ALA A 1 729 ? 29.704 19.578 1.311 1.00 88.06 729 ALA A C 1
ATOM 5357 O O . ALA A 1 729 ? 29.497 18.790 2.236 1.00 88.06 729 ALA A O 1
ATOM 5358 N N . PRO A 1 730 ? 30.003 20.869 1.556 1.00 89.06 730 PRO A N 1
ATOM 5359 C CA . PRO A 1 730 ? 30.141 21.390 2.913 1.00 89.06 730 PRO A CA 1
ATOM 5360 C C . PRO A 1 730 ? 28.780 21.403 3.632 1.00 89.06 730 PRO A C 1
ATOM 5362 O O . PRO A 1 730 ? 27.855 22.124 3.244 1.00 89.06 730 PRO A O 1
ATOM 5365 N N . VAL A 1 731 ? 28.646 20.585 4.683 1.00 90.50 731 VAL A N 1
ATOM 5366 C CA . VAL A 1 731 ? 27.363 20.301 5.362 1.00 90.50 731 VAL A CA 1
ATOM 5367 C C . VAL A 1 731 ? 26.731 21.519 6.042 1.00 90.50 731 VAL A C 1
ATOM 5369 O O . VAL A 1 731 ? 25.514 21.578 6.187 1.00 90.50 731 VAL A O 1
ATOM 5372 N N . ASN A 1 732 ? 27.519 22.537 6.391 1.00 91.38 732 ASN A N 1
ATOM 5373 C CA . ASN A 1 732 ? 26.997 23.810 6.890 1.00 91.38 732 ASN A CA 1
ATOM 5374 C C . ASN A 1 732 ? 26.170 24.549 5.825 1.00 91.38 732 ASN A C 1
ATOM 5376 O O . ASN A 1 732 ? 25.156 25.159 6.146 1.00 91.38 732 ASN A O 1
ATOM 5380 N N . HIS A 1 733 ? 26.564 24.477 4.552 1.00 93.00 733 HIS A N 1
ATOM 5381 C CA . HIS A 1 733 ? 25.799 25.091 3.470 1.00 93.00 733 HIS A CA 1
ATOM 5382 C C . HIS A 1 733 ? 24.521 24.290 3.170 1.00 93.00 733 HIS A C 1
ATOM 5384 O O . HIS A 1 733 ? 23.468 24.884 2.937 1.00 93.00 733 HIS A O 1
ATOM 5390 N N . VAL A 1 734 ? 24.603 22.953 3.236 1.00 93.44 734 VAL A N 1
ATOM 5391 C CA . VAL A 1 734 ? 23.443 22.043 3.160 1.00 93.44 734 VAL A CA 1
ATOM 5392 C C . VAL A 1 734 ? 22.407 22.415 4.224 1.00 93.44 734 VAL A C 1
ATOM 5394 O O . VAL A 1 734 ? 21.243 22.608 3.887 1.00 93.44 734 VAL A O 1
ATOM 5397 N N . LEU A 1 735 ? 22.849 22.609 5.472 1.00 93.25 735 LEU A N 1
ATOM 5398 C CA . LEU A 1 735 ? 22.010 23.037 6.593 1.00 93.25 735 LEU A CA 1
ATOM 5399 C C . LEU A 1 735 ? 21.351 24.404 6.343 1.00 93.25 735 LEU A C 1
ATOM 5401 O O . LEU A 1 735 ? 20.144 24.532 6.487 1.00 93.25 735 LEU A O 1
ATOM 5405 N N . ILE A 1 736 ? 22.119 25.427 5.948 1.00 90.50 736 ILE A N 1
ATOM 5406 C CA . ILE A 1 736 ? 21.601 26.804 5.817 1.00 90.50 736 ILE A CA 1
ATOM 5407 C C . ILE A 1 736 ? 20.507 26.918 4.746 1.00 90.50 736 ILE A C 1
ATOM 5409 O O . ILE A 1 736 ? 19.572 27.701 4.898 1.00 90.50 736 ILE A O 1
ATOM 5413 N N . LYS A 1 737 ? 20.618 26.157 3.653 1.00 89.12 737 LYS A N 1
ATOM 5414 C CA . LYS A 1 737 ? 19.654 26.194 2.543 1.00 89.12 737 LYS A CA 1
ATOM 5415 C C . LYS A 1 737 ? 18.660 25.023 2.537 1.00 89.12 737 LYS A C 1
ATOM 5417 O O . LYS A 1 737 ? 17.827 24.964 1.636 1.00 89.12 737 LYS A O 1
ATOM 5422 N N . ASN A 1 738 ? 18.745 24.096 3.493 1.00 95.56 738 ASN A N 1
ATOM 5423 C CA . ASN A 1 738 ? 17.926 22.877 3.567 1.00 95.56 738 ASN A CA 1
ATOM 5424 C C . ASN A 1 738 ? 17.858 22.045 2.267 1.00 95.56 738 ASN A C 1
ATOM 5426 O O . ASN A 1 738 ? 16.887 21.329 2.043 1.00 95.56 738 ASN A O 1
ATOM 5430 N N . TYR A 1 739 ? 18.859 22.109 1.383 1.00 97.06 739 TYR A N 1
ATOM 5431 C CA . TYR A 1 739 ? 18.827 21.328 0.138 1.00 97.06 739 TYR A CA 1
ATOM 5432 C C . TYR A 1 739 ? 19.388 19.918 0.338 1.00 97.06 739 TYR A C 1
ATOM 5434 O O . TYR A 1 739 ? 20.160 19.651 1.253 1.00 97.06 739 TYR A O 1
ATOM 5442 N N . SER A 1 740 ? 19.044 19.007 -0.567 1.00 97.50 740 SER A N 1
ATOM 5443 C CA . SER A 1 740 ? 19.565 17.639 -0.589 1.00 97.50 740 SER A CA 1
ATOM 5444 C C . SER A 1 740 ? 20.663 17.462 -1.639 1.00 97.50 740 SER A C 1
ATOM 5446 O O . SER A 1 740 ? 20.534 17.942 -2.767 1.00 97.50 740 SER A O 1
ATOM 5448 N N . VAL A 1 741 ? 21.708 16.700 -1.308 1.00 96.94 741 VAL A N 1
ATOM 5449 C CA . VAL A 1 741 ? 22.642 16.133 -2.296 1.00 96.94 741 VAL A CA 1
ATOM 5450 C C . VAL A 1 741 ? 22.220 14.693 -2.559 1.00 96.94 741 VAL A C 1
ATOM 5452 O O . VAL A 1 741 ? 22.215 13.860 -1.654 1.00 96.94 741 VAL A O 1
ATOM 5455 N N . VAL A 1 742 ? 21.815 14.398 -3.790 1.00 97.62 742 VAL A N 1
ATOM 5456 C CA . VAL A 1 742 ? 21.161 13.136 -4.140 1.00 97.62 742 VAL A CA 1
ATOM 5457 C C . VAL A 1 742 ? 22.041 12.352 -5.103 1.00 97.62 742 VAL A C 1
ATOM 5459 O O . VAL A 1 742 ? 22.147 12.686 -6.280 1.00 97.62 742 VAL A O 1
ATOM 5462 N N . GLY A 1 743 ? 22.634 11.262 -4.616 1.00 95.38 743 GLY A N 1
ATOM 5463 C CA . GLY A 1 743 ? 23.360 10.322 -5.469 1.00 95.38 743 GLY A CA 1
ATOM 5464 C C . GLY A 1 743 ? 22.430 9.603 -6.449 1.00 95.38 743 GLY A C 1
ATOM 5465 O O . GLY A 1 743 ? 21.338 9.147 -6.066 1.00 95.38 743 GLY A O 1
ATOM 5466 N N . VAL A 1 744 ? 22.875 9.480 -7.700 1.00 94.06 744 VAL A N 1
ATOM 5467 C CA . VAL A 1 744 ? 22.189 8.742 -8.763 1.00 94.06 744 VAL A CA 1
ATOM 5468 C C . VAL A 1 744 ? 23.117 7.656 -9.296 1.00 94.06 744 VAL A C 1
ATOM 5470 O O . VAL A 1 744 ? 24.086 7.931 -9.988 1.00 94.06 744 VAL A O 1
ATOM 5473 N N . HIS A 1 745 ? 22.790 6.400 -8.996 1.00 88.81 745 HIS A N 1
ATOM 5474 C CA . HIS A 1 745 ? 23.490 5.242 -9.540 1.00 88.81 745 HIS A CA 1
ATOM 5475 C C . HIS A 1 745 ? 22.492 4.351 -10.273 1.00 88.81 745 HIS A C 1
ATOM 5477 O O . HIS A 1 745 ? 21.820 3.529 -9.656 1.00 88.81 745 HIS A O 1
ATOM 5483 N N . TRP A 1 746 ? 22.398 4.486 -11.596 1.00 82.94 746 TRP A N 1
ATOM 5484 C CA . TRP A 1 746 ? 21.425 3.728 -12.388 1.00 82.94 746 TRP A CA 1
ATOM 5485 C C . TRP A 1 746 ? 21.714 2.221 -12.417 1.00 82.94 746 TRP A C 1
ATOM 5487 O O . TRP A 1 746 ? 20.807 1.425 -12.193 1.00 82.94 746 TRP A O 1
ATOM 5497 N N . GLY A 1 747 ? 22.985 1.824 -12.553 1.00 76.62 747 GLY A N 1
ATOM 5498 C CA . GLY A 1 747 ? 23.372 0.408 -12.638 1.00 76.62 747 GLY A CA 1
ATOM 5499 C C . GLY A 1 747 ? 22.944 -0.471 -11.451 1.00 76.62 747 GLY A C 1
ATOM 5500 O O . GLY A 1 747 ? 22.584 -1.623 -11.659 1.00 76.62 747 GLY A O 1
ATOM 5501 N N . LEU A 1 748 ? 22.903 0.054 -10.219 1.00 80.06 748 LEU A N 1
ATOM 5502 C CA . LEU A 1 748 ? 22.492 -0.717 -9.039 1.00 80.06 748 LEU A CA 1
ATOM 5503 C C . LEU A 1 748 ? 20.987 -0.993 -8.978 1.00 80.06 748 LEU A C 1
ATOM 5505 O O . LEU A 1 748 ? 20.596 -1.928 -8.300 1.00 80.06 748 LEU A O 1
ATOM 5509 N N . TYR A 1 749 ? 20.143 -0.237 -9.689 1.00 72.75 749 TYR A N 1
ATOM 5510 C CA . TYR A 1 749 ? 18.704 -0.538 -9.764 1.00 72.75 749 TYR A CA 1
ATOM 5511 C C . TYR A 1 749 ? 18.387 -1.735 -10.670 1.00 72.75 749 TYR A C 1
ATOM 5513 O O . TYR A 1 749 ? 17.246 -2.193 -10.687 1.00 72.75 749 TYR A O 1
ATOM 5521 N N . ARG A 1 750 ? 19.372 -2.210 -11.443 1.00 63.59 750 ARG A N 1
ATOM 5522 C CA . ARG A 1 750 ? 19.258 -3.406 -12.289 1.00 63.59 750 ARG A CA 1
ATOM 5523 C C . ARG A 1 750 ? 19.592 -4.700 -11.535 1.00 63.59 750 ARG A C 1
ATOM 5525 O O . ARG A 1 750 ? 19.300 -5.770 -12.055 1.00 63.59 750 ARG A O 1
ATOM 5532 N N . ARG A 1 751 ? 20.214 -4.601 -10.354 1.00 61.00 751 ARG A N 1
ATOM 5533 C CA . ARG A 1 751 ? 20.510 -5.722 -9.447 1.00 61.00 751 ARG A CA 1
ATOM 5534 C C . ARG A 1 751 ? 19.397 -5.831 -8.408 1.00 61.00 751 ARG A C 1
ATOM 5536 O O . ARG A 1 751 ? 19.050 -6.976 -8.046 1.00 61.00 751 ARG A O 1
#